Protein AF-A0A959DKC0-F1 (afdb_monomer_lite)

Sequence (379 aa):
MYTDYLSLIVEVSVTVYVFLLGLPILVNQIFLPEDLRRMSKKNYTTNLIGQVLVLTVLLSAIILVAYPRKLFSLDAFPKEQNPVREIIITILFFTMLALTLRFLYTHLVRSQGYRAKVINIIKKRLIESYQRTGKLDSAYLEDIEYLGIYSKGGAETRIVIRALEELQKNLKIDNTAGLNNDSLIQLIEILCNSVANSTESGSRSNMIEVLAIYKDILMELKMLSTEENPLIQGNETRKIKDCTYKIALASLKKDYSDMMPRVLNVLSLIPGSSDKLFDIGLLALDKKQFQVATNVLSEMMDRDNKDDVTMNNYFGLIAHFYFSGEAARHCARRSLESNKVEVTEKALKDSRNYHYNLCNFPTVDLIGRLDAPGLFGVD

Foldseek 3Di:
DVLVVLVVLLVVLVVLLVVVVCVVVCCLVPVDDPLVNVVCPPPVPPVSVVLNVVSVVLSVVLCCLSCVCVVPVDPPDDPDDDVVSVVVSVVSSVVSVVSSVVVCCCCVVCSVCVLLVSLVVLLVVQLVCCVVPVDGDVVSLVSLLSQLQAPPADPSNVSSLVSLLVSVVSQVVPPPDDRPVVRLLSSLVSLLNSALVHPPRHDPVSLLSSLVSLQVVLVVLCVVADPVRRSLQDPNVVSSLVSLLSSLVRCLVVVVLVCLVSSLVSLLSHPPSLVSLLVSLVSCLVSVVLVSNLVSLVSLLPRPDPDLSSLLSSLLSLLVQCPSDDVSVVSSLVSCVVSVPDDDPVSLVSSLVVCVVVVVVVSNVSSVVCSPPPNNPPD

Secondary structure (DSSP, 8-state):
-HHHHHHHHHHHHHHHHHHHHHHHHHIIIIIS-HHHHHHHTTTSHHHHHHHHHHHHHHHHHHHHHH-HHHHH--TTS-----HHHHHHHHHHHHHHHHHHHHHHHHHHHHHTTHHHHHHHHHHHHHHHHHHHHSS--HHHHHHHHHHHHTS-SHHHHHHHHHHHHHHHHHHHHTTTS---HHHHHHHHHHHHHHHHSSSSPPPHHHHHHHHHHHHHHHHHHHHH--SSS-GGGSHHHHHHHHHHHHHHHHHHHTT-GGGHHHHHHHHHTSTT-HHHHHHHHHHHHHTT-HHHHHHHHHHHHS-S---HHHHHHHHHHHHHHHHS-HHHHHHHHHHHHHTT----HHHHHHHHHHHHHTT-HHHHHHHHHHTSTTSS---

pLDDT: mean 84.03, std 12.29, range [42.44, 97.62]

Radius of gyration: 33.16 Å; chains: 1; bounding box: 80×32×102 Å

Structure (mmCIF, N/CA/C/O backbone):
data_AF-A0A959DKC0-F1
#
_entry.id   AF-A0A959DKC0-F1
#
loop_
_atom_site.group_PDB
_atom_site.id
_atom_site.type_symbol
_atom_site.label_atom_id
_atom_site.label_alt_id
_atom_site.label_comp_id
_atom_site.label_asym_id
_atom_site.label_entity_id
_atom_site.label_seq_id
_atom_site.pdbx_PDB_ins_code
_atom_site.Cartn_x
_atom_site.Cartn_y
_atom_site.Cartn_z
_atom_site.occupancy
_atom_site.B_iso_or_equiv
_atom_site.auth_seq_id
_atom_site.auth_comp_id
_atom_site.auth_asym_id
_atom_site.auth_atom_id
_atom_site.pdbx_PDB_model_num
ATOM 1 N N . MET A 1 1 ? -53.445 13.758 42.425 1.00 57.22 1 MET A N 1
ATOM 2 C CA . MET A 1 1 ? -52.271 14.620 42.165 1.00 57.22 1 MET A CA 1
ATOM 3 C C . MET A 1 1 ? -50.969 14.034 42.715 1.00 57.22 1 MET A C 1
ATOM 5 O O . MET A 1 1 ? -50.098 13.719 41.921 1.00 57.22 1 MET A O 1
ATOM 9 N N . TYR A 1 2 ? -50.816 13.820 44.030 1.00 59.53 2 TYR A N 1
ATOM 10 C CA . TYR A 1 2 ? -49.554 13.309 44.616 1.00 59.53 2 TYR A CA 1
ATOM 11 C C . TYR A 1 2 ? -49.192 11.864 44.239 1.00 59.53 2 TYR A C 1
ATOM 13 O O . TYR A 1 2 ? -48.040 11.551 43.946 1.00 59.53 2 TYR A O 1
ATOM 21 N N . THR A 1 3 ? -50.183 10.973 44.207 1.00 69.62 3 THR A N 1
ATOM 22 C CA . THR A 1 3 ? -50.016 9.602 43.701 1.00 69.62 3 THR A CA 1
ATOM 23 C C . THR A 1 3 ? -49.612 9.577 42.232 1.00 69.62 3 THR A C 1
ATOM 25 O O . THR A 1 3 ? -48.856 8.698 41.825 1.00 69.62 3 THR A O 1
ATOM 28 N N . ASP A 1 4 ? -50.066 10.567 41.466 1.00 80.44 4 ASP A N 1
ATOM 29 C CA . ASP A 1 4 ? -49.847 10.645 40.023 1.00 80.44 4 ASP A CA 1
ATOM 30 C C . ASP A 1 4 ? -48.408 11.085 39.726 1.00 80.44 4 ASP A C 1
ATOM 32 O O . ASP A 1 4 ? -47.769 10.521 38.846 1.00 80.44 4 ASP A O 1
ATOM 36 N N . TYR A 1 5 ? -47.849 12.001 40.530 1.00 84.06 5 TYR A N 1
ATOM 37 C CA . TYR A 1 5 ? -46.443 12.415 40.438 1.00 84.06 5 TYR A CA 1
ATOM 38 C C . TYR A 1 5 ? -45.463 11.262 40.706 1.00 84.06 5 TYR A C 1
ATOM 40 O O . TYR A 1 5 ? -44.542 11.028 39.923 1.00 84.06 5 TYR A O 1
ATOM 48 N N . LEU A 1 6 ? -45.675 10.506 41.790 1.00 83.38 6 LEU A N 1
ATOM 49 C CA . LEU A 1 6 ? -44.827 9.356 42.123 1.00 83.38 6 LEU A CA 1
ATOM 50 C C . LEU A 1 6 ? -44.937 8.244 41.077 1.00 83.38 6 LEU A C 1
ATOM 52 O O . LEU A 1 6 ? -43.922 7.659 40.700 1.00 83.38 6 LEU A O 1
ATOM 56 N N . SER A 1 7 ? -46.156 7.977 40.596 1.00 85.81 7 SER A N 1
ATOM 57 C CA . SER A 1 7 ? -46.385 7.011 39.520 1.00 85.81 7 SER A CA 1
ATOM 58 C C . SER A 1 7 ? -45.654 7.421 38.245 1.00 85.81 7 SER A C 1
ATOM 60 O O . SER A 1 7 ? -44.957 6.596 37.662 1.00 85.81 7 SER A O 1
ATOM 62 N N . LEU A 1 8 ? -45.733 8.701 37.869 1.00 87.62 8 LEU A N 1
ATOM 63 C CA . LEU A 1 8 ? -45.058 9.243 36.694 1.00 87.62 8 LEU A CA 1
ATOM 64 C C . LEU A 1 8 ? -43.534 9.094 36.787 1.00 87.62 8 LEU A C 1
ATOM 66 O O . LEU A 1 8 ? -42.910 8.633 35.837 1.00 87.62 8 LEU A O 1
ATOM 70 N N . ILE A 1 9 ? -42.916 9.438 37.925 1.00 87.38 9 ILE A N 1
ATOM 71 C CA . ILE A 1 9 ? -41.458 9.291 38.092 1.00 87.38 9 ILE A CA 1
ATOM 72 C C . ILE A 1 9 ? -41.036 7.834 37.937 1.00 87.38 9 ILE A C 1
ATOM 74 O O . ILE A 1 9 ? -40.044 7.553 37.262 1.00 87.38 9 ILE A O 1
ATOM 78 N N . VAL A 1 10 ? -41.760 6.904 38.562 1.00 86.94 10 VAL A N 1
ATOM 79 C CA . VAL A 1 10 ? -41.422 5.481 38.477 1.00 86.94 10 VAL A CA 1
ATOM 80 C C . VAL A 1 10 ? -41.606 4.975 37.049 1.00 86.94 10 VAL A C 1
ATOM 82 O O . VAL A 1 10 ? -40.719 4.299 36.537 1.00 86.94 10 VAL A O 1
ATOM 85 N N . GLU A 1 11 ? -42.692 5.353 36.378 1.00 89.69 11 GLU A N 1
ATOM 86 C CA . GLU A 1 11 ? -42.959 4.986 34.987 1.00 89.69 11 GLU A CA 1
ATOM 87 C C . GLU A 1 11 ? -41.865 5.498 34.038 1.00 89.69 11 GLU A C 1
ATOM 89 O O . GLU A 1 11 ? -41.302 4.725 33.256 1.00 89.69 11 GLU A O 1
ATOM 94 N N . VAL A 1 12 ? -41.475 6.771 34.161 1.00 87.88 12 VAL A N 1
ATOM 95 C CA . VAL A 1 12 ? -40.368 7.350 33.385 1.00 87.88 12 VAL A CA 1
ATOM 96 C C . VAL A 1 12 ? -39.048 6.651 33.717 1.00 87.88 12 VAL A C 1
ATOM 98 O O . VAL A 1 12 ? -38.281 6.331 32.810 1.00 87.88 12 VAL A O 1
ATOM 101 N N . SER A 1 13 ? -38.783 6.352 34.993 1.00 87.44 13 SER A N 1
ATOM 102 C CA . SER A 1 13 ? -37.555 5.662 35.417 1.00 87.44 13 SER A CA 1
ATOM 103 C C . SER A 1 13 ? -37.451 4.260 34.819 1.00 87.44 13 SER A C 1
ATOM 105 O O . SER A 1 13 ? -36.412 3.886 34.274 1.00 87.44 13 SER A O 1
ATOM 107 N N . VAL A 1 14 ? -38.539 3.489 34.873 1.00 88.75 14 VAL A N 1
ATOM 108 C CA . VAL A 1 14 ? -38.611 2.151 34.276 1.00 88.75 14 VAL A CA 1
ATOM 109 C C . VAL A 1 14 ? -38.425 2.239 32.763 1.00 88.75 14 VAL A C 1
ATOM 111 O O . VAL A 1 14 ? -37.633 1.484 32.205 1.00 88.75 14 VAL A O 1
ATOM 114 N N . THR A 1 15 ? -39.081 3.194 32.104 1.00 87.44 15 THR A N 1
ATOM 115 C CA . THR A 1 15 ? -38.973 3.386 30.650 1.00 87.44 15 THR A CA 1
ATOM 116 C C . THR A 1 15 ? -37.539 3.708 30.227 1.00 87.44 15 THR A C 1
ATOM 118 O O . THR A 1 15 ? -36.998 3.067 29.325 1.00 87.44 15 THR A O 1
ATOM 121 N N . VAL A 1 16 ? -36.883 4.651 30.913 1.00 84.25 16 VAL A N 1
ATOM 122 C CA . VAL A 1 16 ? -35.479 5.011 30.658 1.00 84.25 16 VAL A CA 1
ATOM 123 C C . VAL A 1 16 ? -34.556 3.815 30.901 1.00 84.25 16 VAL A C 1
ATOM 125 O O . VAL A 1 16 ? -33.654 3.562 30.103 1.00 84.25 16 VAL A O 1
ATOM 128 N N . TYR A 1 17 ? -34.787 3.047 31.966 1.00 85.44 17 TYR A N 1
ATOM 129 C CA . TYR A 1 17 ? -33.997 1.857 32.271 1.00 85.44 17 TYR A CA 1
ATOM 130 C C . TYR A 1 17 ? -34.139 0.768 31.196 1.00 85.44 17 TYR A C 1
ATOM 132 O O . TYR A 1 17 ? -33.132 0.258 30.703 1.00 85.44 17 TYR A O 1
ATOM 140 N N . VAL A 1 18 ? -35.368 0.451 30.773 1.00 86.69 18 VAL A N 1
ATOM 141 C CA . VAL A 1 18 ? -35.632 -0.526 29.702 1.00 86.69 18 VAL A CA 1
ATOM 142 C C . VAL A 1 18 ? -34.988 -0.081 28.390 1.00 86.69 18 VAL A C 1
ATOM 144 O O . VAL A 1 18 ? -34.321 -0.880 27.729 1.00 86.69 18 VAL A O 1
ATOM 147 N N . PHE A 1 19 ? -35.109 1.201 28.039 1.00 83.75 19 PHE A N 1
ATOM 148 C CA . PHE A 1 19 ? -34.449 1.763 26.861 1.00 83.75 19 PHE A CA 1
ATOM 149 C C . PHE A 1 19 ? -32.925 1.571 26.911 1.00 83.75 19 PHE A C 1
ATOM 151 O O . PHE A 1 19 ? -32.313 1.175 25.920 1.00 83.75 19 PHE A O 1
ATOM 158 N N . LEU A 1 20 ? -32.304 1.772 28.075 1.00 78.81 20 LEU A N 1
ATOM 159 C CA . LEU A 1 20 ? -30.861 1.601 28.251 1.00 78.81 20 LEU A CA 1
ATOM 160 C C . LEU A 1 20 ? -30.398 0.154 28.223 1.00 78.81 20 LEU A C 1
ATOM 162 O O . LEU A 1 20 ? -29.279 -0.085 27.789 1.00 78.81 20 LEU A O 1
ATOM 166 N N . LEU A 1 21 ? -31.220 -0.806 28.641 1.00 80.94 21 LEU A N 1
ATOM 167 C CA . LEU A 1 21 ? -30.906 -2.221 28.432 1.00 80.94 21 LEU A CA 1
ATOM 168 C C . LEU A 1 21 ? -30.896 -2.575 26.936 1.00 80.94 21 LEU A C 1
ATOM 170 O O . LEU A 1 21 ? -30.071 -3.376 26.497 1.00 80.94 21 LEU A O 1
ATOM 174 N N . GLY A 1 22 ? -31.763 -1.937 26.143 1.00 76.81 22 GLY A N 1
ATOM 175 C CA . GLY A 1 22 ? -31.793 -2.080 24.684 1.00 76.81 22 GLY A CA 1
ATOM 176 C C . GLY A 1 22 ? -30.694 -1.301 23.950 1.00 76.81 22 GLY A C 1
ATOM 177 O O . GLY A 1 22 ? -30.295 -1.678 22.847 1.00 76.81 22 GLY A O 1
ATOM 178 N N . LEU A 1 23 ? -30.158 -0.236 24.549 1.00 75.19 23 LEU A N 1
ATOM 179 C CA . LEU A 1 23 ? -29.218 0.665 23.884 1.00 75.19 23 LEU A CA 1
ATOM 180 C C . LEU A 1 23 ? -27.879 0.015 23.489 1.00 75.19 23 LEU A C 1
ATOM 182 O O . LEU A 1 23 ? -27.434 0.260 22.374 1.00 75.19 23 LEU A O 1
ATOM 186 N N . PRO A 1 24 ? -27.236 -0.846 24.300 1.00 66.56 24 PRO A N 1
ATOM 187 C CA . PRO A 1 24 ? -26.052 -1.594 23.883 1.00 66.56 24 PRO A CA 1
ATOM 188 C C . PRO A 1 24 ? -26.309 -2.478 22.664 1.00 66.56 24 PRO A C 1
ATOM 190 O O . PRO A 1 24 ? -25.436 -2.614 21.809 1.00 66.56 24 PRO A O 1
ATOM 193 N N . ILE A 1 25 ? -27.507 -3.063 22.562 1.00 71.19 25 ILE A N 1
ATOM 194 C CA . ILE A 1 25 ? -27.910 -3.881 21.415 1.00 71.19 25 ILE A CA 1
ATOM 195 C C . ILE A 1 25 ? -28.047 -2.987 20.182 1.00 71.19 25 ILE A C 1
ATOM 197 O O . ILE A 1 25 ? -27.451 -3.296 19.154 1.00 71.19 25 ILE A O 1
ATOM 201 N N . LEU A 1 26 ? -28.735 -1.848 20.309 1.00 68.44 26 LEU A N 1
ATOM 202 C CA . LEU A 1 26 ? -28.882 -0.862 19.235 1.00 68.44 26 LEU A CA 1
ATOM 203 C C . LEU A 1 26 ? -27.537 -0.267 18.803 1.00 68.44 26 LEU A C 1
ATOM 205 O O . LEU A 1 26 ? -27.270 -0.169 17.614 1.00 68.44 26 LEU A O 1
ATOM 209 N N . VAL A 1 27 ? -26.645 0.069 19.735 1.00 65.44 27 VAL A N 1
ATOM 210 C CA . VAL A 1 27 ? -25.300 0.579 19.427 1.00 65.44 27 VAL A CA 1
ATOM 211 C C . VAL A 1 27 ? -24.458 -0.481 18.722 1.00 65.44 27 VAL A C 1
ATOM 213 O O . VAL A 1 27 ? -23.817 -0.179 17.718 1.00 65.44 27 VAL A O 1
ATOM 216 N N . ASN A 1 28 ? -24.514 -1.734 19.179 1.00 63.88 28 ASN A N 1
ATOM 217 C CA . ASN A 1 28 ? -23.838 -2.854 18.522 1.00 63.88 28 ASN A CA 1
ATOM 218 C C . ASN A 1 28 ? -24.427 -3.215 17.150 1.00 63.88 28 ASN A C 1
ATOM 220 O O . ASN A 1 28 ? -23.734 -3.846 16.356 1.00 63.88 28 ASN A O 1
ATOM 224 N N . GLN A 1 29 ? -25.692 -2.885 16.889 1.00 65.00 29 GLN A N 1
ATOM 225 C CA . GLN A 1 29 ? -26.374 -3.198 15.631 1.00 65.00 29 GLN A CA 1
ATOM 226 C C . GLN A 1 29 ? -26.307 -2.061 14.607 1.00 65.00 29 GLN A C 1
ATOM 228 O O . GLN A 1 29 ? -26.168 -2.340 13.424 1.00 65.00 29 GLN A O 1
ATOM 233 N N . ILE A 1 30 ? -26.420 -0.807 15.049 1.00 60.50 30 ILE A N 1
ATOM 234 C CA . ILE A 1 30 ? -26.569 0.368 14.179 1.00 60.50 30 ILE A CA 1
ATOM 235 C C . ILE A 1 30 ? -25.236 1.096 13.991 1.00 60.50 30 ILE A C 1
ATOM 237 O O . ILE A 1 30 ? -24.931 1.554 12.895 1.00 60.50 30 ILE A O 1
ATOM 241 N N . PHE A 1 31 ? -24.445 1.233 15.058 1.00 56.41 31 PHE A N 1
ATOM 242 C CA . PHE A 1 31 ? -23.276 2.121 15.065 1.00 56.41 31 PHE A CA 1
ATOM 243 C C . PHE A 1 31 ? -21.942 1.391 14.955 1.00 56.41 31 PHE A C 1
ATOM 245 O O . PHE A 1 31 ? -20.941 2.005 14.589 1.00 56.41 31 PHE A O 1
ATOM 252 N N . LEU A 1 32 ? -21.907 0.099 15.276 1.00 59.00 32 LEU A N 1
ATOM 253 C CA . LEU A 1 32 ? -20.735 -0.737 15.074 1.00 59.00 32 LEU A CA 1
ATOM 254 C C . LEU A 1 32 ? -20.786 -1.340 13.669 1.00 59.00 32 LEU A C 1
ATOM 256 O O . LEU A 1 32 ? -21.681 -2.141 13.400 1.00 59.00 32 LEU A O 1
ATOM 260 N N . PRO A 1 33 ? -19.824 -0.997 12.790 1.00 63.59 33 PRO A N 1
ATOM 261 C CA . PRO A 1 33 ? -19.620 -1.729 11.550 1.00 63.59 33 PRO A CA 1
ATOM 262 C C . PRO A 1 33 ? -19.559 -3.230 11.843 1.00 63.59 33 PRO A C 1
ATOM 264 O O . PRO A 1 33 ? -19.000 -3.635 12.871 1.00 63.59 33 PRO A O 1
ATOM 267 N N . GLU A 1 34 ? -20.119 -4.047 10.949 1.00 63.22 34 GLU A N 1
ATOM 268 C CA . GLU A 1 34 ? -20.123 -5.517 11.050 1.00 63.22 34 GLU A CA 1
ATOM 269 C C . GLU A 1 34 ? -18.742 -6.079 11.419 1.00 63.22 34 GLU A C 1
ATOM 271 O O . GLU A 1 34 ? -18.608 -6.984 12.247 1.00 63.22 34 GLU A O 1
ATOM 276 N N . ASP A 1 35 ? -17.723 -5.415 10.895 1.00 61.06 35 ASP A N 1
ATOM 277 C CA . ASP A 1 35 ? -16.304 -5.602 11.118 1.00 61.06 35 ASP A CA 1
ATOM 278 C C . ASP A 1 35 ? -15.884 -5.589 12.587 1.00 61.06 35 ASP A C 1
ATOM 280 O O . ASP A 1 35 ? -15.243 -6.505 13.103 1.00 61.06 35 ASP A O 1
ATOM 284 N N . LEU A 1 36 ? -16.297 -4.547 13.300 1.00 61.06 36 LEU A N 1
ATOM 285 C CA . LEU A 1 36 ? -15.963 -4.345 14.702 1.00 61.06 36 LEU A CA 1
ATOM 286 C C . LEU A 1 36 ? -16.872 -5.177 15.612 1.00 61.06 36 LEU A C 1
ATOM 288 O O . LEU A 1 36 ? -16.500 -5.483 16.748 1.00 61.06 36 LEU A O 1
ATOM 292 N N . ARG A 1 37 ? -18.047 -5.592 15.123 1.00 62.56 37 ARG A N 1
ATOM 293 C CA . ARG A 1 37 ? -18.989 -6.440 15.863 1.00 62.56 37 ARG A CA 1
ATOM 294 C C . ARG A 1 37 ? -18.414 -7.830 16.146 1.00 62.56 37 ARG A C 1
ATOM 296 O O . ARG A 1 37 ? -18.685 -8.386 17.212 1.00 62.56 37 ARG A O 1
ATOM 303 N N . ARG A 1 38 ? -17.587 -8.369 15.240 1.00 63.06 38 ARG A N 1
ATOM 304 C CA . ARG A 1 38 ? -16.883 -9.652 15.434 1.00 63.06 38 ARG A CA 1
ATOM 305 C C . ARG A 1 38 ? -15.810 -9.559 16.525 1.00 63.06 38 ARG A C 1
ATOM 307 O O . ARG A 1 38 ? -15.758 -10.429 17.392 1.00 63.06 38 ARG A O 1
ATOM 314 N N . MET A 1 39 ? -15.051 -8.463 16.560 1.00 57.34 39 MET A N 1
ATOM 315 C CA . MET A 1 39 ? -13.963 -8.243 17.530 1.00 57.34 39 MET A CA 1
ATOM 316 C C . MET A 1 39 ? -14.456 -7.776 18.916 1.00 57.34 39 MET A C 1
ATOM 318 O O . MET A 1 39 ? -13.837 -8.053 19.945 1.00 57.34 39 MET A O 1
ATOM 322 N N . SER A 1 40 ? -15.598 -7.082 18.972 1.00 55.72 40 SER A N 1
ATOM 323 C CA . SER A 1 40 ? -16.166 -6.462 20.184 1.00 55.72 40 SER A CA 1
ATOM 324 C C . SER A 1 40 ? -16.635 -7.465 21.252 1.00 55.72 40 SER A C 1
ATOM 326 O O . SER A 1 40 ? -16.606 -7.154 22.450 1.00 55.72 40 SER A O 1
ATOM 328 N N . LYS A 1 41 ? -17.005 -8.697 20.861 1.00 59.38 41 LYS A N 1
ATOM 329 C CA . LYS A 1 41 ? -17.651 -9.684 21.753 1.00 59.38 41 LYS A CA 1
ATOM 330 C C . LYS A 1 41 ? -16.884 -9.985 23.050 1.00 59.38 41 LYS A C 1
ATOM 332 O O . LYS A 1 41 ? -17.517 -10.375 24.026 1.00 59.38 41 LYS A O 1
ATOM 337 N N . LYS A 1 42 ? -15.557 -9.807 23.090 1.00 54.69 42 LYS A N 1
ATOM 338 C CA . LYS A 1 42 ? -14.718 -10.249 24.221 1.00 54.69 42 LYS A CA 1
ATOM 339 C C . LYS A 1 42 ? -14.367 -9.160 25.249 1.00 54.69 42 LYS A C 1
ATOM 341 O O . LYS A 1 42 ? -14.086 -9.500 26.389 1.00 54.69 42 LYS A O 1
ATOM 346 N N . ASN A 1 43 ? -14.404 -7.874 24.881 1.00 51.09 43 ASN A N 1
ATOM 347 C CA . ASN A 1 43 ? -13.980 -6.767 25.765 1.00 51.09 43 ASN A CA 1
ATOM 348 C C . ASN A 1 43 ? -15.117 -5.786 26.128 1.00 51.09 43 ASN A C 1
ATOM 350 O O . ASN A 1 43 ? -14.945 -4.948 27.011 1.00 51.09 43 ASN A O 1
ATOM 354 N N . TYR A 1 44 ? -16.265 -5.851 25.444 1.00 54.19 44 TYR A N 1
ATOM 355 C CA . TYR A 1 44 ? -17.378 -4.908 25.624 1.00 54.19 44 TYR A CA 1
ATOM 356 C C . TYR A 1 44 ? -18.196 -5.159 26.902 1.00 54.19 44 TYR A C 1
ATOM 358 O O . TYR A 1 44 ? -18.786 -4.237 27.460 1.00 54.19 44 TYR A O 1
ATOM 366 N N . THR A 1 45 ? -18.215 -6.395 27.397 1.00 58.09 45 THR A N 1
ATOM 367 C CA . THR A 1 45 ? -19.129 -6.820 28.465 1.00 58.09 45 THR A CA 1
ATOM 368 C C . THR A 1 45 ? -18.721 -6.324 29.852 1.00 58.09 45 THR A C 1
ATOM 370 O O . THR A 1 45 ? -19.590 -6.010 30.661 1.00 58.09 45 THR A O 1
ATOM 373 N N . THR A 1 46 ? -17.426 -6.170 30.138 1.00 59.34 46 THR A N 1
ATOM 374 C CA . THR A 1 46 ? -16.948 -6.000 31.520 1.00 59.34 46 THR A CA 1
ATOM 375 C C . THR A 1 46 ? -17.338 -4.658 32.150 1.00 59.34 46 THR A C 1
ATOM 377 O O . THR A 1 46 ? -17.799 -4.630 33.288 1.00 59.34 46 THR A O 1
ATOM 380 N N . ASN A 1 47 ? -17.228 -3.544 31.416 1.00 68.62 47 ASN A N 1
ATOM 381 C CA . ASN A 1 47 ? -17.621 -2.224 31.939 1.00 68.62 47 ASN A CA 1
ATOM 382 C C . ASN A 1 47 ? -19.135 -1.981 31.883 1.00 68.62 47 ASN A C 1
ATOM 384 O O . ASN A 1 47 ? -19.671 -1.242 32.708 1.00 68.62 47 ASN A O 1
ATOM 388 N N . LEU A 1 48 ? -19.824 -2.614 30.934 1.00 72.94 48 LEU A N 1
ATOM 389 C CA . LEU A 1 48 ? -21.269 -2.483 30.776 1.00 72.94 48 LEU A CA 1
ATOM 390 C C . LEU A 1 48 ? -22.031 -3.138 31.920 1.00 72.94 48 LEU A C 1
ATOM 392 O O . LEU A 1 48 ? -22.971 -2.542 32.439 1.00 72.94 48 LEU A O 1
ATOM 396 N N . ILE A 1 49 ? -21.590 -4.323 32.350 1.00 79.88 49 ILE A N 1
ATOM 397 C CA . ILE A 1 49 ? -22.208 -5.043 33.467 1.00 79.88 49 ILE A CA 1
ATOM 398 C C . ILE A 1 49 ? -22.211 -4.167 34.724 1.00 79.88 49 ILE A C 1
ATOM 400 O O . ILE A 1 49 ? -23.261 -3.994 35.335 1.00 79.88 49 ILE A O 1
ATOM 404 N N . GLY A 1 50 ? -21.077 -3.545 35.070 1.00 83.00 50 GLY A N 1
ATOM 405 C CA . GLY A 1 50 ? -20.990 -2.674 36.247 1.00 83.00 50 GLY A CA 1
ATOM 406 C C . GLY A 1 50 ? -21.929 -1.464 36.177 1.00 83.00 50 GLY A C 1
ATOM 407 O O . GLY A 1 50 ? -22.592 -1.132 37.155 1.00 83.00 50 GLY A O 1
ATOM 408 N N . GLN A 1 51 ? -22.038 -0.829 35.009 1.00 81.44 51 GLN A N 1
ATOM 409 C CA . GLN A 1 51 ? -22.904 0.339 34.813 1.00 81.44 51 GLN A CA 1
ATOM 410 C C . GLN A 1 51 ? -24.395 -0.018 34.855 1.00 81.44 51 GLN A C 1
ATOM 412 O O . GLN A 1 51 ? -25.178 0.694 35.484 1.00 81.44 51 GLN A O 1
ATOM 417 N N . VAL A 1 52 ? -24.783 -1.142 34.245 1.00 84.75 52 VAL A N 1
ATOM 418 C CA . VAL A 1 52 ? -26.151 -1.672 34.328 1.00 84.75 52 VAL A CA 1
ATOM 419 C C . VAL A 1 52 ? -26.500 -2.014 35.775 1.00 84.75 52 VAL A C 1
ATOM 421 O O . VAL A 1 52 ? -27.597 -1.698 36.230 1.00 84.75 52 VAL A O 1
ATOM 424 N N . LEU A 1 53 ? -25.562 -2.588 36.531 1.00 88.88 53 LEU A N 1
ATOM 425 C CA . LEU A 1 53 ? -25.766 -2.941 37.936 1.00 88.88 53 LEU A CA 1
ATOM 426 C C . LEU A 1 53 ? -26.030 -1.690 38.792 1.00 88.88 53 LEU A C 1
ATOM 428 O O . LEU A 1 53 ? -27.011 -1.661 39.531 1.00 88.88 53 LEU A O 1
ATOM 432 N N . VAL A 1 54 ? -25.251 -0.616 38.612 1.00 89.62 54 VAL A N 1
ATOM 433 C CA . VAL A 1 54 ? -25.477 0.675 39.298 1.00 89.62 54 VAL A CA 1
ATOM 434 C C . VAL A 1 54 ? -26.858 1.260 38.977 1.00 89.62 54 VAL A C 1
ATOM 436 O O . VAL A 1 54 ? -27.574 1.679 39.886 1.00 89.62 54 VAL A O 1
ATOM 439 N N . LEU A 1 55 ? -27.266 1.259 37.704 1.00 87.81 55 LEU A N 1
ATOM 440 C CA . LEU A 1 55 ? -28.596 1.737 37.302 1.00 87.81 55 LEU A CA 1
ATOM 441 C C . LEU A 1 55 ? -29.722 0.876 37.885 1.00 87.81 55 LEU A C 1
ATOM 443 O O . LEU A 1 55 ? -30.752 1.405 38.293 1.00 87.81 55 LEU A O 1
ATOM 447 N N . THR A 1 56 ? -29.508 -0.437 37.975 1.00 89.44 56 THR A N 1
ATOM 448 C CA . THR A 1 56 ? -30.475 -1.379 38.557 1.00 89.44 56 THR A CA 1
ATOM 449 C C . THR A 1 56 ? -30.661 -1.111 40.049 1.00 89.44 56 THR A C 1
ATOM 451 O O . THR A 1 56 ? -31.791 -1.069 40.535 1.00 89.44 56 THR A O 1
ATOM 454 N N . VAL A 1 57 ? -29.565 -0.863 40.775 1.00 92.81 57 VAL A N 1
ATOM 455 C CA . VAL A 1 57 ? -29.598 -0.497 42.199 1.00 92.81 57 VAL A CA 1
ATOM 456 C C . VAL A 1 57 ? -30.346 0.821 42.408 1.00 92.81 57 VAL A C 1
ATOM 458 O O . VAL A 1 57 ? -31.191 0.902 43.296 1.00 92.81 57 VAL A O 1
ATOM 461 N N . LEU A 1 58 ? -30.106 1.830 41.564 1.00 90.31 58 LEU A N 1
ATOM 462 C CA . LEU A 1 58 ? -30.821 3.110 41.625 1.00 90.31 58 LEU A CA 1
ATOM 463 C C . LEU A 1 58 ? -32.321 2.959 41.356 1.00 90.31 58 LEU A C 1
ATOM 465 O O . LEU A 1 58 ? -33.126 3.493 42.115 1.00 90.31 58 LEU A O 1
ATOM 469 N N . LEU A 1 59 ? -32.708 2.199 40.329 1.00 91.19 59 LEU A N 1
ATOM 470 C CA . LEU A 1 59 ? -34.118 1.937 40.035 1.00 91.19 59 LEU A CA 1
ATOM 471 C C . LEU A 1 59 ? -34.799 1.199 41.196 1.00 91.19 59 LEU A C 1
ATOM 473 O O . LEU A 1 59 ? -35.907 1.551 41.600 1.00 91.19 59 LEU A O 1
ATOM 477 N N . SER A 1 60 ? -34.107 0.215 41.772 1.00 90.94 60 SER A N 1
ATOM 478 C CA . SER A 1 60 ? -34.596 -0.548 42.923 1.00 90.94 60 SER A CA 1
ATOM 479 C C . SER A 1 60 ? -34.790 0.360 44.139 1.00 90.94 60 SER A C 1
ATOM 481 O O . SER A 1 60 ? -35.813 0.267 44.812 1.00 90.94 60 SER A O 1
ATOM 483 N N . ALA A 1 61 ? -33.864 1.294 44.381 1.00 90.69 61 ALA A N 1
ATOM 484 C CA . ALA A 1 61 ? -33.988 2.301 45.432 1.00 90.69 61 ALA A CA 1
ATOM 485 C C . ALA A 1 61 ? -35.184 3.240 45.195 1.00 90.69 61 ALA A C 1
ATOM 487 O O . ALA A 1 61 ? -35.953 3.484 46.123 1.00 90.69 61 ALA A O 1
ATOM 488 N N . ILE A 1 62 ? -35.397 3.712 43.960 1.00 89.31 62 ILE A N 1
ATOM 489 C CA . ILE A 1 62 ? -36.561 4.540 43.600 1.00 89.31 62 ILE A CA 1
ATOM 490 C C . ILE A 1 62 ? -37.862 3.785 43.897 1.00 89.31 62 ILE A C 1
ATOM 492 O O . ILE A 1 62 ? -38.737 4.324 44.571 1.00 89.31 62 ILE A O 1
ATOM 496 N N . ILE A 1 63 ? -37.981 2.527 43.458 1.00 88.38 63 ILE A N 1
ATOM 497 C CA . ILE A 1 63 ? -39.182 1.700 43.661 1.00 88.38 63 ILE A CA 1
ATOM 498 C C . ILE A 1 63 ? -39.414 1.411 45.151 1.00 88.38 63 ILE A C 1
ATOM 500 O O . ILE A 1 63 ? -40.544 1.516 45.632 1.00 88.38 63 ILE A O 1
ATOM 504 N N . LEU A 1 64 ? -38.353 1.100 45.900 1.00 88.88 64 LEU A N 1
ATOM 505 C CA . LEU A 1 64 ? -38.424 0.786 47.327 1.00 88.88 64 LEU A CA 1
ATOM 506 C C . LEU A 1 64 ? -38.854 1.998 48.160 1.00 88.88 64 LEU A C 1
ATOM 508 O O . LEU A 1 64 ? -39.696 1.870 49.050 1.00 88.88 64 LEU A O 1
ATOM 512 N N . VAL A 1 65 ? -38.349 3.189 47.826 1.00 86.94 65 VAL A N 1
ATOM 513 C CA . VAL A 1 65 ? -38.768 4.442 48.466 1.00 86.94 65 VAL A CA 1
ATOM 514 C C . VAL A 1 65 ? -40.160 4.867 47.984 1.00 86.94 65 VAL A C 1
ATOM 516 O O . VAL A 1 65 ? -40.933 5.395 48.784 1.00 86.94 65 VAL A O 1
ATOM 519 N N . ALA A 1 66 ? -40.549 4.606 46.731 1.00 85.06 66 ALA A N 1
ATOM 520 C CA . ALA A 1 66 ? -41.853 4.978 46.162 1.00 85.06 66 ALA A CA 1
ATOM 521 C C . ALA A 1 66 ? -43.015 4.054 46.577 1.00 85.06 66 ALA A C 1
ATOM 523 O O . ALA A 1 66 ? -44.152 4.522 46.700 1.00 85.06 66 ALA A O 1
ATOM 524 N N . TYR A 1 67 ? -42.753 2.781 46.891 1.00 86.19 67 TYR A N 1
ATOM 525 C CA . TYR A 1 67 ? -43.793 1.800 47.234 1.00 86.19 67 TYR A CA 1
ATOM 526 C C . TYR A 1 67 ? -43.432 0.846 48.394 1.00 86.19 67 TYR A C 1
ATOM 528 O O . TYR A 1 67 ? -43.672 -0.359 48.287 1.00 86.19 67 TYR A O 1
ATOM 536 N N . PRO A 1 68 ? -42.955 1.341 49.553 1.00 82.06 68 PRO A N 1
ATOM 537 C CA . PRO A 1 68 ? -42.504 0.486 50.654 1.00 82.06 68 PRO A CA 1
ATOM 538 C C . PRO A 1 68 ? -43.628 -0.410 51.192 1.00 82.06 68 PRO A C 1
ATOM 540 O O . PRO A 1 68 ? -43.419 -1.589 51.451 1.00 82.06 68 PRO A O 1
ATOM 543 N N . ARG A 1 69 ? -44.860 0.108 51.285 1.00 78.38 69 ARG A N 1
ATOM 544 C CA . ARG A 1 69 ? -46.008 -0.668 51.781 1.00 78.38 69 ARG A CA 1
ATOM 545 C C . ARG A 1 69 ? -46.412 -1.820 50.871 1.00 78.38 69 ARG A C 1
ATOM 547 O O . ARG A 1 69 ? -46.751 -2.883 51.372 1.00 78.38 69 ARG A O 1
ATOM 554 N N . LYS A 1 70 ? -46.377 -1.611 49.549 1.00 80.38 70 LYS A N 1
ATOM 555 C CA . LYS A 1 70 ? -46.702 -2.672 48.582 1.00 80.38 70 LYS A CA 1
ATOM 556 C C . LYS A 1 70 ? -45.653 -3.784 48.600 1.00 80.38 70 LYS A C 1
ATOM 558 O O . LYS A 1 70 ? -45.999 -4.925 48.342 1.00 80.38 70 LYS A O 1
ATOM 563 N N . LEU A 1 71 ? -44.395 -3.446 48.887 1.00 78.44 71 LEU A N 1
ATOM 564 C CA . LEU A 1 71 ? -43.288 -4.402 48.894 1.00 78.44 71 LEU A CA 1
ATOM 565 C C . LEU A 1 71 ? -43.188 -5.189 50.202 1.00 78.44 71 LEU A C 1
ATOM 567 O O . LEU A 1 71 ? -42.929 -6.386 50.166 1.00 78.44 71 LEU A O 1
ATOM 571 N N . PHE A 1 72 ? -43.395 -4.536 51.346 1.00 81.25 72 PHE A N 1
ATOM 572 C CA . PHE A 1 72 ? -43.148 -5.148 52.654 1.00 81.25 72 PHE A CA 1
ATOM 573 C C . PHE A 1 72 ? -44.413 -5.545 53.420 1.00 81.25 72 PHE A C 1
ATOM 575 O O . PHE A 1 72 ? -44.294 -6.073 54.519 1.00 81.25 72 PHE A O 1
ATOM 582 N N . SER A 1 73 ? -45.613 -5.312 52.871 1.00 70.38 73 SER A N 1
ATOM 583 C CA . SER A 1 73 ? -46.900 -5.631 53.524 1.00 70.38 73 SER A CA 1
ATOM 584 C C . SER A 1 73 ? -47.001 -5.100 54.964 1.00 70.38 73 SER A C 1
ATOM 586 O O . SER A 1 73 ? -47.638 -5.694 55.827 1.00 70.38 73 SER A O 1
ATOM 588 N N . LEU A 1 74 ? -46.318 -3.986 55.240 1.00 67.00 74 LEU A N 1
ATOM 589 C CA . LEU A 1 74 ? -46.249 -3.370 56.559 1.00 67.00 74 LEU A CA 1
ATOM 590 C C . LEU A 1 74 ? -47.346 -2.310 56.670 1.00 67.00 74 LEU A C 1
ATOM 592 O O . LEU A 1 74 ? -47.177 -1.178 56.206 1.00 67.00 74 LEU A O 1
ATOM 596 N N . ASP A 1 75 ? -48.438 -2.661 57.348 1.00 64.00 75 ASP A N 1
ATOM 597 C CA . ASP A 1 75 ? -49.491 -1.720 57.763 1.00 64.00 75 ASP A CA 1
ATOM 598 C C . ASP A 1 75 ? -48.982 -0.659 58.762 1.00 64.00 75 ASP A C 1
ATOM 600 O O . ASP A 1 75 ? -49.641 0.349 59.005 1.00 64.00 75 ASP A O 1
ATOM 604 N N . ALA A 1 76 ? -47.771 -0.850 59.298 1.00 59.25 76 ALA A N 1
ATOM 605 C CA . ALA A 1 76 ? -47.153 -0.014 60.325 1.00 59.25 76 ALA A CA 1
ATOM 606 C C . ALA A 1 76 ? -46.546 1.311 59.823 1.00 59.25 76 ALA A C 1
ATOM 608 O O . ALA A 1 76 ? -46.176 2.156 60.636 1.00 59.25 76 ALA A O 1
ATOM 609 N N . PHE A 1 77 ? -46.415 1.534 58.511 1.00 60.19 77 PHE A N 1
ATOM 610 C CA . PHE A 1 77 ? -45.913 2.824 58.028 1.00 60.19 77 PHE A CA 1
ATOM 611 C C . PHE A 1 77 ? -47.015 3.883 58.126 1.00 60.19 77 PHE A C 1
ATOM 613 O O . PHE A 1 77 ? -48.090 3.638 57.586 1.00 60.19 77 PHE A O 1
ATOM 620 N N . PRO A 1 78 ? -46.793 5.070 58.716 1.00 62.97 78 PRO A N 1
ATOM 621 C CA . PRO A 1 78 ? -47.801 6.132 58.764 1.00 62.97 78 PRO A CA 1
ATOM 622 C C . PRO A 1 78 ? -48.218 6.576 57.351 1.00 62.97 78 PRO A C 1
ATOM 624 O O . PRO A 1 78 ? -47.423 6.538 56.413 1.00 62.97 78 PRO A O 1
ATOM 627 N N . LYS A 1 79 ? -49.505 6.922 57.159 1.00 61.56 79 LYS A N 1
ATOM 628 C CA . LYS A 1 79 ? -50.060 7.398 55.860 1.00 61.56 79 LYS A CA 1
ATOM 629 C C . LYS A 1 79 ? -49.597 8.812 55.518 1.00 61.56 79 LYS A C 1
ATOM 631 O O . LYS A 1 79 ? -49.899 9.291 54.428 1.00 61.56 79 LYS A O 1
ATOM 636 N N . GLU A 1 80 ? -48.904 9.455 56.450 1.00 60.16 80 GLU A N 1
ATOM 637 C CA . GLU A 1 80 ? -48.525 10.850 56.361 1.00 60.16 80 GLU A CA 1
ATOM 638 C C . GLU A 1 80 ? -47.531 11.099 55.233 1.00 60.16 80 GLU A C 1
ATOM 640 O O . GLU A 1 80 ? -46.532 10.400 55.039 1.00 60.16 80 GLU A O 1
ATOM 645 N N . GLN A 1 81 ? -47.875 12.124 54.461 1.00 62.38 81 GLN A N 1
ATOM 646 C CA . GLN A 1 81 ? -47.085 12.675 53.381 1.00 62.38 81 GLN A CA 1
ATOM 647 C C . GLN A 1 81 ? -45.817 13.272 53.981 1.00 62.38 81 GLN A C 1
ATOM 649 O O . GLN A 1 81 ? -45.846 14.337 54.589 1.00 62.38 81 GLN A O 1
ATOM 654 N N . ASN A 1 82 ? -44.701 12.563 53.838 1.00 73.81 82 ASN A N 1
ATOM 655 C CA . ASN A 1 82 ? -43.412 13.079 54.257 1.00 73.81 82 ASN A CA 1
ATOM 656 C C . ASN A 1 82 ? -42.758 13.807 53.066 1.00 73.81 82 ASN A C 1
ATOM 658 O O . ASN A 1 82 ? -42.303 13.123 52.146 1.00 73.81 82 ASN A O 1
ATOM 662 N N . PRO A 1 83 ? -42.671 15.151 53.056 1.00 79.00 83 PRO A N 1
ATOM 663 C CA . PRO A 1 83 ? -42.046 15.903 51.960 1.00 79.00 83 PRO A CA 1
ATOM 664 C C . PRO A 1 83 ? -40.579 15.502 51.738 1.00 79.00 83 PRO A C 1
ATOM 666 O O . PRO A 1 83 ? -40.072 15.562 50.619 1.00 79.00 83 PRO A O 1
ATOM 669 N N . VAL A 1 84 ? -39.904 14.991 52.774 1.00 84.31 84 VAL A N 1
ATOM 670 C CA . VAL A 1 84 ? -38.537 14.458 52.671 1.00 84.31 84 VAL A CA 1
ATOM 671 C C . VAL A 1 84 ? -38.472 13.277 51.697 1.00 84.31 84 VAL A C 1
ATOM 673 O O . VAL A 1 84 ? -37.506 13.135 50.952 1.00 84.31 84 VAL A O 1
ATOM 676 N N . ARG A 1 85 ? -39.518 12.445 51.642 1.00 83.44 85 ARG A N 1
ATOM 677 C CA . ARG A 1 85 ? -39.594 11.290 50.739 1.00 83.44 85 ARG A CA 1
ATOM 678 C C . ARG A 1 85 ? -39.641 11.713 49.272 1.00 83.44 85 ARG A C 1
ATOM 680 O O . ARG A 1 85 ? -38.990 11.090 48.439 1.00 83.44 85 ARG A O 1
ATOM 687 N N . GLU A 1 86 ? -40.391 12.765 48.963 1.00 82.50 86 GLU A N 1
ATOM 688 C CA . GLU A 1 86 ? -40.501 13.306 47.604 1.00 82.50 86 GLU A CA 1
ATOM 689 C C . GLU A 1 86 ? -39.172 13.903 47.146 1.00 82.50 86 GLU A C 1
ATOM 691 O O . GLU A 1 86 ? -38.724 13.629 46.032 1.00 82.50 86 GLU A O 1
ATOM 696 N N . ILE A 1 87 ? -38.490 14.628 48.036 1.00 88.12 87 ILE A N 1
ATOM 697 C CA . ILE A 1 87 ? -37.150 15.163 47.781 1.00 88.12 87 ILE A CA 1
ATOM 698 C C . ILE A 1 87 ? -36.167 14.022 47.487 1.00 88.12 87 ILE A C 1
ATOM 700 O O . ILE A 1 87 ? -35.452 14.080 46.488 1.00 88.12 87 ILE A O 1
ATOM 704 N N . ILE A 1 88 ? -36.171 12.950 48.290 1.00 89.69 88 ILE A N 1
ATOM 705 C CA . ILE A 1 88 ? -35.297 11.784 48.074 1.00 89.69 88 ILE A CA 1
ATOM 706 C C . ILE A 1 88 ? -35.566 11.134 46.712 1.00 89.69 88 ILE A C 1
ATOM 708 O O . ILE A 1 88 ? -34.624 10.891 45.959 1.00 89.69 88 ILE A O 1
ATOM 712 N N . ILE A 1 89 ? -36.830 10.869 46.368 1.00 87.31 89 ILE A N 1
ATOM 713 C CA . ILE A 1 89 ? -37.194 10.242 45.085 1.00 87.31 89 ILE A CA 1
ATOM 714 C C . ILE A 1 89 ? -36.780 11.129 43.911 1.00 87.31 89 ILE A C 1
ATOM 716 O O . ILE A 1 89 ? -36.220 10.633 42.936 1.00 87.31 89 ILE A O 1
ATOM 720 N N . THR A 1 90 ? -36.993 12.438 44.026 1.00 87.31 90 THR A N 1
ATOM 721 C CA . THR A 1 90 ? -36.611 13.410 42.997 1.00 87.31 90 THR A CA 1
ATOM 722 C C . THR A 1 90 ? -35.095 13.432 42.801 1.00 87.31 90 THR A C 1
ATOM 724 O O . THR A 1 90 ? -34.621 13.360 41.670 1.00 87.31 90 THR A O 1
ATOM 727 N N . ILE A 1 91 ? -34.312 13.445 43.886 1.00 92.56 91 ILE A N 1
ATOM 728 C CA . ILE A 1 91 ? -32.842 13.385 43.825 1.00 92.56 91 ILE A CA 1
ATOM 729 C C . ILE A 1 91 ? -32.372 12.075 43.184 1.00 92.56 91 ILE A C 1
ATOM 731 O O . ILE A 1 91 ? -31.498 12.100 42.314 1.00 92.56 91 ILE A O 1
ATOM 735 N N . LEU A 1 92 ? -32.945 10.934 43.577 1.00 91.19 92 LEU A N 1
ATOM 736 C CA . LEU A 1 92 ? -32.609 9.634 42.990 1.00 91.19 92 LEU A CA 1
ATOM 737 C C . LEU A 1 92 ? -32.932 9.599 41.493 1.00 91.19 92 LEU A C 1
ATOM 739 O O . LEU A 1 92 ? -32.103 9.148 40.704 1.00 91.19 92 LEU A O 1
ATOM 743 N N . PHE A 1 93 ? -34.088 10.134 41.096 1.00 88.94 93 PHE A N 1
ATOM 744 C CA . PHE A 1 93 ? -34.491 10.244 39.698 1.00 88.94 93 PHE A CA 1
ATOM 745 C C . PHE A 1 93 ? -33.523 11.108 38.887 1.00 88.94 93 PHE A C 1
ATOM 747 O O . PHE A 1 93 ? -33.026 10.661 37.854 1.00 88.94 93 PHE A O 1
ATOM 754 N N . PHE A 1 94 ? -33.183 12.309 39.367 1.00 91.44 94 PHE A N 1
ATOM 755 C CA . PHE A 1 94 ? -32.213 13.178 38.695 1.00 91.44 94 PHE A CA 1
ATOM 756 C C . PHE A 1 94 ? -30.822 12.547 38.623 1.00 91.44 94 PHE A C 1
ATOM 758 O O . PHE A 1 94 ? -30.147 12.673 37.604 1.00 91.44 94 PHE A O 1
ATOM 765 N N . THR A 1 95 ? -30.403 11.832 39.668 1.00 91.62 95 THR A N 1
ATOM 766 C CA . THR A 1 95 ? -29.123 11.111 39.686 1.00 91.62 95 THR A CA 1
ATOM 767 C C . THR A 1 95 ? -29.113 10.001 38.641 1.00 91.62 95 THR A C 1
ATOM 769 O O . THR A 1 95 ? -28.150 9.883 37.880 1.00 91.62 95 THR A O 1
ATOM 772 N N . MET A 1 96 ? -30.196 9.222 38.560 1.00 89.88 96 MET A N 1
ATOM 773 C CA . MET A 1 96 ? -30.376 8.217 37.520 1.00 89.88 96 MET A CA 1
ATOM 774 C C . MET A 1 96 ? -30.303 8.892 36.149 1.00 89.88 96 MET A C 1
ATOM 776 O O . MET A 1 96 ? -29.422 8.566 35.362 1.00 89.88 96 MET A O 1
ATOM 780 N N . LEU A 1 97 ? -31.124 9.911 35.893 1.00 88.88 97 LEU A N 1
ATOM 781 C CA . LEU A 1 97 ? -31.174 10.614 34.612 1.00 88.88 97 LEU A CA 1
ATOM 782 C C . LEU A 1 97 ? -29.804 11.192 34.207 1.00 88.88 97 LEU A C 1
ATOM 784 O O . LEU A 1 97 ? -29.348 10.971 33.085 1.00 88.88 97 LEU A O 1
ATOM 788 N N . ALA A 1 98 ? -29.079 11.830 35.127 1.00 91.00 98 ALA A N 1
ATOM 789 C CA . ALA A 1 98 ? -27.732 12.342 34.882 1.00 91.00 98 ALA A CA 1
ATOM 790 C C . ALA A 1 98 ? -26.727 11.227 34.542 1.00 91.00 98 ALA A C 1
ATOM 792 O O . ALA A 1 98 ? -25.939 11.370 33.603 1.00 91.00 98 ALA A O 1
ATOM 793 N N . LEU A 1 99 ? -26.762 10.096 35.255 1.00 89.75 99 LEU A N 1
ATOM 794 C CA . LEU A 1 99 ? -25.922 8.934 34.947 1.00 89.75 99 LEU A CA 1
ATOM 795 C C . LEU A 1 99 ? -26.262 8.333 33.584 1.00 89.75 99 LEU A C 1
ATOM 797 O O . LEU A 1 99 ? -25.353 7.963 32.844 1.00 89.75 99 LEU A O 1
ATOM 801 N N . THR A 1 100 ? -27.544 8.283 33.224 1.00 85.12 100 THR A N 1
ATOM 802 C CA . THR A 1 100 ? -27.987 7.765 31.925 1.00 85.12 100 THR A CA 1
ATOM 803 C C . THR A 1 100 ? -27.568 8.665 30.767 1.00 85.12 100 THR A C 1
ATOM 805 O O . THR A 1 100 ? -27.030 8.171 29.778 1.00 85.12 100 THR A O 1
ATOM 808 N N . LEU A 1 101 ? -27.699 9.987 30.911 1.00 86.75 101 LEU A N 1
ATOM 809 C CA . LEU A 1 101 ? -27.199 10.961 29.940 1.00 86.75 101 LEU A CA 1
ATOM 810 C C . LEU A 1 101 ? -25.679 10.896 29.822 1.00 86.75 101 LEU A C 1
ATOM 812 O O . LEU A 1 101 ? -25.146 10.898 28.716 1.00 86.75 101 LEU A O 1
ATOM 816 N N . ARG A 1 102 ? -24.964 10.772 30.946 1.00 86.62 102 ARG A N 1
ATOM 817 C CA . ARG A 1 102 ? -23.512 10.572 30.945 1.00 86.62 102 ARG A CA 1
ATOM 818 C C . ARG A 1 102 ? -23.130 9.270 30.242 1.00 86.62 102 ARG A C 1
ATOM 820 O O . ARG A 1 102 ? -22.164 9.259 29.482 1.00 86.62 102 ARG A O 1
ATOM 827 N N . PHE A 1 103 ? -23.860 8.183 30.471 1.00 82.81 103 PHE A N 1
ATOM 828 C CA . PHE A 1 103 ? -23.650 6.900 29.804 1.00 82.81 103 PHE A CA 1
ATOM 829 C C . PHE A 1 103 ? -23.850 7.026 28.289 1.00 82.81 103 PHE A C 1
ATOM 831 O O . PHE A 1 103 ? -22.939 6.714 27.526 1.00 82.81 103 PHE A O 1
ATOM 838 N N . LEU A 1 104 ? -24.979 7.590 27.860 1.00 79.12 104 LEU A N 1
ATOM 839 C CA . LEU A 1 104 ? -25.277 7.895 26.461 1.00 79.12 104 LEU A CA 1
ATOM 840 C C . LEU A 1 104 ? -24.190 8.762 25.829 1.00 79.12 104 LEU A C 1
ATOM 842 O O . LEU A 1 104 ? -23.613 8.376 24.821 1.00 79.12 104 LEU A O 1
ATOM 846 N N . TYR A 1 105 ? -23.850 9.893 26.445 1.00 81.12 105 TYR A N 1
ATOM 847 C CA . TYR A 1 105 ? -22.825 10.806 25.948 1.00 81.12 105 TYR A CA 1
ATOM 848 C C . TYR A 1 105 ? -21.466 10.115 25.832 1.00 81.12 105 TYR A C 1
ATOM 850 O O . TYR A 1 105 ? -20.810 10.177 24.795 1.00 81.12 105 TYR A O 1
ATOM 858 N N . THR A 1 106 ? -21.039 9.399 26.874 1.00 75.38 106 THR A N 1
ATOM 859 C CA . THR A 1 106 ? -19.746 8.708 26.852 1.00 75.38 106 THR A CA 1
ATOM 860 C C . THR A 1 106 ? -19.704 7.587 25.825 1.00 75.38 106 THR A C 1
ATOM 862 O O . THR A 1 106 ? -18.658 7.426 25.206 1.00 75.38 106 THR A O 1
ATOM 865 N N . HIS A 1 107 ? -20.791 6.850 25.593 1.00 72.44 107 HIS A N 1
ATOM 866 C CA . HIS A 1 107 ? -20.832 5.806 24.570 1.00 72.44 107 HIS A CA 1
ATOM 867 C C . HIS A 1 107 ? -20.968 6.368 23.156 1.00 72.44 107 HIS A C 1
ATOM 869 O O . HIS A 1 107 ? -20.237 5.933 22.272 1.00 72.44 107 HIS A O 1
ATOM 875 N N . LEU A 1 108 ? -21.835 7.354 22.944 1.00 67.25 108 LEU A N 1
ATOM 876 C CA . LEU A 1 108 ? -22.141 7.913 21.630 1.00 67.25 108 LEU A CA 1
ATOM 877 C C . LEU A 1 108 ? -21.013 8.833 21.143 1.00 67.25 108 LEU A C 1
ATOM 879 O O . LEU A 1 108 ? -20.552 8.680 20.017 1.00 67.25 108 LEU A O 1
ATOM 883 N N . VAL A 1 109 ? -20.453 9.686 22.008 1.00 63.69 109 VAL A N 1
ATOM 884 C CA . VAL A 1 109 ? -19.339 10.582 21.645 1.00 63.69 109 VAL A CA 1
ATOM 885 C C . VAL A 1 109 ? -17.991 9.855 21.634 1.00 63.69 109 VAL A C 1
ATOM 887 O O . VAL A 1 109 ? -17.186 10.089 20.736 1.00 63.69 109 VAL A O 1
ATOM 890 N N . ARG A 1 110 ? -17.720 8.898 22.545 1.00 62.88 110 ARG A N 1
ATOM 891 C CA . ARG A 1 110 ? -16.481 8.089 22.422 1.00 62.88 110 ARG A CA 1
ATOM 892 C C . ARG A 1 110 ? -16.551 7.038 21.316 1.00 62.88 110 ARG A C 1
ATOM 894 O O . ARG A 1 110 ? -15.497 6.471 21.011 1.00 62.88 110 ARG A O 1
ATOM 901 N N . SER A 1 111 ? -17.721 6.759 20.734 1.00 58.50 111 SER A N 1
ATOM 902 C CA . SER A 1 111 ? -17.831 5.806 19.619 1.00 58.50 111 SER A CA 1
ATOM 903 C C . SER A 1 111 ? -17.047 6.267 18.386 1.00 58.50 111 SER A C 1
ATOM 905 O O . SER A 1 111 ? -16.448 5.434 17.713 1.00 58.50 111 SER A O 1
ATOM 907 N N . GLN A 1 112 ? -16.916 7.583 18.165 1.00 57.94 112 GLN A N 1
ATOM 908 C CA . GLN A 1 112 ? -16.162 8.148 17.036 1.00 57.94 112 GLN A CA 1
ATOM 909 C C . GLN A 1 112 ? -14.653 7.828 17.075 1.00 57.94 112 GLN A C 1
ATOM 911 O O . GLN A 1 112 ? -13.974 7.927 16.061 1.00 57.94 112 GLN A O 1
ATOM 916 N N . GLY A 1 113 ? -14.122 7.373 18.217 1.00 71.56 113 GLY A N 1
ATOM 917 C CA . GLY A 1 113 ? -12.748 6.871 18.356 1.00 71.56 113 GLY A CA 1
ATOM 918 C C . GLY A 1 113 ? -12.661 5.365 18.619 1.00 71.56 113 GLY A C 1
ATOM 919 O O . GLY A 1 113 ? -11.613 4.877 19.045 1.00 71.56 113 GLY A O 1
ATOM 920 N N . TYR A 1 114 ? -13.756 4.619 18.447 1.00 73.69 114 TYR A N 1
ATOM 921 C CA . TYR A 1 114 ? -13.814 3.206 18.822 1.00 73.69 114 TYR A CA 1
ATOM 922 C C . TYR A 1 114 ? -12.861 2.353 17.985 1.00 73.69 114 TYR A C 1
ATOM 924 O O . TYR A 1 114 ? -12.091 1.578 18.547 1.00 73.69 114 TYR A O 1
ATOM 932 N N . ARG A 1 115 ? -12.828 2.564 16.663 1.00 77.69 115 ARG A N 1
ATOM 933 C CA . ARG A 1 115 ? -11.899 1.867 15.760 1.00 77.69 115 ARG A CA 1
ATOM 934 C C . ARG A 1 115 ? -10.445 2.094 16.177 1.00 77.69 115 ARG A C 1
ATOM 936 O O . ARG A 1 115 ? -9.694 1.137 16.306 1.00 77.69 115 ARG A O 1
ATOM 943 N N . ALA A 1 116 ? -10.079 3.334 16.513 1.00 83.81 116 ALA A N 1
ATOM 944 C CA . ALA A 1 116 ? -8.740 3.666 17.000 1.00 83.81 116 ALA A CA 1
ATOM 945 C C . ALA A 1 116 ? -8.383 2.937 18.304 1.00 83.81 116 ALA A C 1
ATOM 947 O O . ALA A 1 116 ? -7.259 2.469 18.476 1.00 83.81 116 ALA A O 1
ATOM 948 N N . LYS A 1 117 ? -9.340 2.814 19.231 1.00 83.12 117 LYS A N 1
ATOM 949 C CA . LYS A 1 117 ? -9.146 2.043 20.466 1.00 83.12 117 LYS A CA 1
ATOM 950 C C . LYS A 1 117 ? -8.975 0.556 20.187 1.00 83.12 117 LYS A C 1
ATOM 952 O O . LYS A 1 117 ? -8.096 -0.048 20.787 1.00 83.12 117 LYS A O 1
ATOM 957 N N . VAL A 1 118 ? -9.784 -0.018 19.297 1.00 83.50 118 VAL A N 1
ATOM 958 C CA . VAL A 1 118 ? -9.669 -1.431 18.911 1.00 83.50 118 VAL A CA 1
ATOM 959 C C . VAL A 1 118 ? -8.312 -1.693 18.268 1.00 83.50 118 VAL A C 1
ATOM 961 O O . VAL A 1 118 ? -7.600 -2.571 18.741 1.00 83.50 118 VAL A O 1
ATOM 964 N N . ILE A 1 119 ? -7.893 -0.863 17.309 1.00 87.50 119 ILE A N 1
ATOM 965 C CA . ILE A 1 119 ? -6.563 -0.952 16.689 1.00 87.50 119 ILE A CA 1
ATOM 966 C C . ILE A 1 119 ? -5.462 -0.861 17.753 1.00 87.50 119 ILE A C 1
ATOM 968 O O . ILE A 1 119 ? -4.552 -1.681 17.759 1.00 87.50 119 ILE A O 1
ATOM 972 N N . ASN A 1 120 ? -5.557 0.073 18.705 1.00 87.62 120 ASN A N 1
ATOM 973 C CA . ASN A 1 120 ? -4.573 0.185 19.786 1.00 87.62 120 ASN A CA 1
ATOM 974 C C . ASN A 1 120 ? -4.544 -1.040 20.713 1.00 87.62 120 ASN A C 1
ATOM 976 O O . ASN A 1 120 ? -3.468 -1.424 21.168 1.00 87.62 120 ASN A O 1
ATOM 980 N N . ILE A 1 121 ? -5.696 -1.655 20.999 1.00 86.31 121 ILE A N 1
ATOM 981 C CA . ILE A 1 121 ? -5.770 -2.890 21.789 1.00 86.31 121 ILE A CA 1
ATOM 982 C C . ILE A 1 121 ? -5.121 -4.043 21.022 1.00 86.31 121 ILE A C 1
ATOM 984 O O . ILE A 1 121 ? -4.313 -4.760 21.606 1.00 86.31 121 ILE A O 1
ATOM 988 N N . ILE A 1 122 ? -5.445 -4.206 19.736 1.00 88.44 122 ILE A N 1
ATOM 989 C CA . ILE A 1 122 ? -4.880 -5.270 18.900 1.00 88.44 122 ILE A CA 1
ATOM 990 C C . ILE A 1 122 ? -3.366 -5.081 18.761 1.00 88.44 122 ILE A C 1
ATOM 992 O O . ILE A 1 122 ? -2.611 -5.996 19.069 1.00 88.44 122 ILE A O 1
ATOM 996 N N . LYS A 1 123 ? -2.914 -3.865 18.430 1.00 92.75 123 LYS A N 1
ATOM 997 C CA . LYS A 1 123 ? -1.496 -3.481 18.394 1.00 92.75 123 LYS A CA 1
ATOM 998 C C . LYS A 1 123 ? -0.779 -3.846 19.692 1.00 92.75 123 LYS A C 1
ATOM 1000 O O . LYS A 1 123 ? 0.254 -4.500 19.657 1.00 92.75 123 LYS A O 1
ATOM 1005 N N . LYS A 1 124 ? -1.331 -3.450 20.847 1.00 90.94 124 LYS A N 1
ATOM 1006 C CA . LYS A 1 124 ? -0.733 -3.757 22.153 1.00 90.94 124 LYS A CA 1
ATOM 1007 C C . LYS A 1 124 ? -0.610 -5.267 22.371 1.00 90.94 124 LYS A C 1
ATOM 1009 O O . LYS A 1 124 ? 0.435 -5.721 22.818 1.00 90.94 124 LYS A O 1
ATOM 1014 N N . ARG A 1 125 ? -1.640 -6.043 22.021 1.00 89.12 125 ARG A N 1
ATOM 1015 C CA . ARG A 1 125 ? -1.606 -7.509 22.130 1.00 89.12 125 ARG A CA 1
ATOM 1016 C C . ARG A 1 125 ? -0.605 -8.152 21.174 1.00 89.12 125 ARG A C 1
ATOM 1018 O O . ARG A 1 125 ? 0.049 -9.104 21.576 1.00 89.12 125 ARG A O 1
ATOM 1025 N N . LEU A 1 126 ? -0.449 -7.626 19.961 1.00 89.38 126 LEU A N 1
ATOM 1026 C CA . LEU A 1 126 ? 0.575 -8.080 19.017 1.00 89.38 126 LEU A CA 1
ATOM 1027 C C . LEU A 1 126 ? 1.984 -7.839 19.557 1.00 89.38 126 LEU A C 1
ATOM 1029 O O . LEU A 1 126 ? 2.793 -8.759 19.530 1.00 89.38 126 LEU A O 1
ATOM 1033 N N . ILE A 1 127 ? 2.253 -6.650 20.106 1.00 89.12 127 ILE A N 1
ATOM 1034 C CA . ILE A 1 127 ? 3.543 -6.336 20.742 1.00 89.12 127 ILE A CA 1
ATOM 1035 C C . ILE A 1 127 ? 3.791 -7.276 21.928 1.00 89.12 127 ILE A C 1
ATOM 1037 O O . ILE A 1 127 ? 4.845 -7.898 22.004 1.00 89.12 127 ILE A O 1
ATOM 1041 N N . GLU A 1 128 ? 2.812 -7.436 22.824 1.00 89.12 128 GLU A N 1
ATOM 1042 C CA . GLU A 1 128 ? 2.928 -8.342 23.975 1.00 89.12 128 GLU A CA 1
ATOM 1043 C C . GLU A 1 128 ? 3.124 -9.807 23.550 1.00 89.12 128 GLU A C 1
ATOM 1045 O O . GLU A 1 128 ? 3.885 -10.537 24.183 1.00 89.12 128 GLU A O 1
ATOM 1050 N N . SER A 1 129 ? 2.449 -10.255 22.487 1.00 86.25 129 SER A N 1
ATOM 1051 C CA . SER A 1 129 ? 2.601 -11.607 21.941 1.00 86.25 129 SER A CA 1
ATOM 1052 C C . SER A 1 129 ? 3.985 -11.814 21.335 1.00 86.25 129 SER A C 1
ATOM 1054 O O . SER A 1 129 ? 4.621 -12.836 21.599 1.00 86.25 129 SER A O 1
ATOM 1056 N N . TYR A 1 130 ? 4.470 -10.832 20.574 1.00 86.50 130 TYR A N 1
ATOM 1057 C CA . TYR A 1 130 ? 5.797 -10.863 19.975 1.00 86.50 130 TYR A CA 1
ATOM 1058 C C . TYR A 1 130 ? 6.884 -10.931 21.046 1.00 86.50 130 TYR A C 1
ATOM 1060 O O . TYR A 1 130 ? 7.704 -11.840 21.019 1.00 86.50 130 TYR A O 1
ATOM 1068 N N . GLN A 1 131 ? 6.813 -10.073 22.065 1.00 86.19 131 GLN A N 1
ATOM 1069 C CA . GLN A 1 131 ? 7.762 -10.075 23.185 1.00 86.19 131 GLN A CA 1
ATOM 1070 C C . GLN A 1 131 ? 7.781 -11.402 23.960 1.00 86.19 131 GLN A C 1
ATOM 1072 O O . GLN A 1 131 ? 8.800 -11.770 24.535 1.00 86.19 131 GLN A O 1
ATOM 1077 N N . ARG A 1 132 ? 6.659 -12.136 24.000 1.00 87.12 132 ARG A N 1
ATOM 1078 C CA . ARG A 1 132 ? 6.568 -13.432 24.695 1.00 87.12 132 ARG A CA 1
ATOM 1079 C C . ARG A 1 132 ? 7.021 -14.619 23.854 1.00 87.12 132 ARG A C 1
ATOM 1081 O O . ARG A 1 132 ? 7.523 -15.586 24.415 1.00 87.12 132 ARG A O 1
ATOM 1088 N N . THR A 1 133 ? 6.763 -14.598 22.548 1.00 84.38 133 THR A N 1
ATOM 1089 C CA . THR A 1 133 ? 6.874 -15.789 21.681 1.00 84.38 133 THR A CA 1
ATOM 1090 C C . THR A 1 133 ? 7.851 -15.629 20.517 1.00 84.38 133 THR A C 1
ATOM 1092 O O . THR A 1 133 ? 8.136 -16.608 19.830 1.00 84.38 133 THR A O 1
ATOM 1095 N N . GLY A 1 134 ? 8.341 -14.414 20.257 1.00 81.38 134 GLY A N 1
ATOM 1096 C CA . GLY A 1 134 ? 9.140 -14.064 19.077 1.00 81.38 134 GLY A CA 1
ATOM 1097 C C . GLY A 1 134 ? 8.354 -14.075 17.759 1.00 81.38 134 GLY A C 1
ATOM 1098 O O . GLY A 1 134 ? 8.945 -13.977 16.682 1.00 81.38 134 GLY A O 1
ATOM 1099 N N . LYS A 1 135 ? 7.025 -14.239 17.812 1.00 84.00 135 LYS A N 1
ATOM 1100 C CA . LYS A 1 135 ? 6.147 -14.315 16.638 1.00 84.00 135 LYS A CA 1
ATOM 1101 C C . LYS A 1 135 ? 4.926 -13.418 16.809 1.00 84.00 135 LYS A C 1
ATOM 1103 O O . LYS A 1 135 ? 4.385 -13.270 17.906 1.00 84.00 135 LYS A O 1
ATOM 1108 N N . LEU A 1 136 ? 4.490 -12.822 15.704 1.00 86.69 136 LEU A N 1
ATOM 1109 C CA . LEU A 1 136 ? 3.211 -12.126 15.655 1.00 86.69 136 LEU A CA 1
ATOM 1110 C C . LEU A 1 136 ? 2.076 -13.154 15.627 1.00 86.69 136 LEU A C 1
ATOM 1112 O O . LEU A 1 136 ? 2.136 -14.146 14.904 1.00 86.69 136 LEU A O 1
ATOM 1116 N N . ASP A 1 137 ? 1.053 -12.917 16.441 1.00 87.81 137 ASP A N 1
ATOM 1117 C CA . ASP A 1 137 ? -0.156 -13.738 16.465 1.00 87.81 137 ASP A CA 1
ATOM 1118 C C . ASP A 1 137 ? -0.980 -13.456 15.200 1.00 87.81 137 ASP A C 1
ATOM 1120 O O . ASP A 1 137 ? -1.424 -12.324 14.974 1.00 87.81 137 ASP A O 1
ATOM 1124 N N . SER A 1 138 ? -1.166 -14.487 14.373 1.00 87.94 138 SER A N 1
ATOM 1125 C CA . SER A 1 138 ? -1.821 -14.369 13.070 1.00 87.94 138 SER A CA 1
ATOM 1126 C C . SER A 1 138 ? -3.270 -13.902 13.186 1.00 87.94 138 SER A C 1
ATOM 1128 O O . SER A 1 138 ? -3.711 -13.120 12.353 1.00 87.94 138 SER A O 1
ATOM 1130 N N . ALA A 1 139 ? -3.993 -14.283 14.246 1.00 87.25 139 ALA A N 1
ATOM 1131 C CA . ALA A 1 139 ? -5.388 -13.879 14.421 1.00 87.25 139 ALA A CA 1
ATOM 1132 C C . ALA A 1 139 ? -5.513 -12.360 14.610 1.00 87.25 139 ALA A C 1
ATOM 1134 O O . ALA A 1 139 ? -6.394 -11.714 14.048 1.00 87.25 139 ALA A O 1
ATOM 1135 N N . TYR A 1 140 ? -4.594 -11.763 15.373 1.00 88.44 140 TYR A N 1
ATOM 1136 C CA . TYR A 1 140 ? -4.569 -10.315 15.558 1.00 88.44 140 TYR A CA 1
ATOM 1137 C C . TYR A 1 140 ? -4.051 -9.569 14.319 1.00 88.44 140 TYR A C 1
ATOM 1139 O O . TYR A 1 140 ? -4.435 -8.418 14.106 1.00 88.44 140 TYR A O 1
ATOM 1147 N N . LEU A 1 141 ? -3.195 -10.191 13.503 1.00 89.19 141 LEU A N 1
ATOM 1148 C CA . LEU A 1 141 ? -2.780 -9.622 12.220 1.00 89.19 141 LEU A CA 1
ATOM 1149 C C . LEU A 1 141 ? -3.921 -9.611 11.204 1.00 89.19 141 LEU A C 1
ATOM 1151 O O . LEU A 1 141 ? -4.155 -8.569 10.598 1.00 89.19 141 LEU A O 1
ATOM 1155 N N . GLU A 1 142 ? -4.666 -10.710 11.086 1.00 88.38 142 GLU A N 1
ATOM 1156 C CA . GLU A 1 142 ? -5.874 -10.795 10.257 1.00 88.38 142 GLU A CA 1
ATOM 1157 C C . GLU A 1 142 ? -6.902 -9.732 10.674 1.00 88.38 142 GLU A C 1
ATOM 1159 O O . GLU A 1 142 ? -7.469 -9.048 9.822 1.00 88.38 142 GLU A O 1
ATOM 1164 N N . ASP A 1 143 ? -7.088 -9.511 11.982 1.00 87.31 143 ASP A N 1
ATOM 1165 C CA . ASP A 1 143 ? -7.959 -8.447 12.489 1.00 87.31 143 ASP A CA 1
ATOM 1166 C C . ASP A 1 143 ? -7.481 -7.048 12.046 1.00 87.31 143 ASP A C 1
ATOM 1168 O O . ASP A 1 143 ? -8.290 -6.219 11.617 1.00 87.31 143 ASP A O 1
ATOM 1172 N N . ILE A 1 144 ? -6.177 -6.749 12.130 1.00 90.62 144 ILE A N 1
ATOM 1173 C CA . ILE A 1 144 ? -5.640 -5.458 11.662 1.00 90.62 144 ILE A CA 1
ATOM 1174 C C . ILE A 1 144 ? -5.771 -5.323 10.146 1.00 90.62 144 ILE A C 1
ATOM 1176 O O . ILE A 1 144 ? -6.147 -4.249 9.673 1.00 90.62 144 ILE A O 1
ATOM 1180 N N . GLU A 1 145 ? -5.484 -6.381 9.392 1.00 90.75 145 GLU A N 1
ATOM 1181 C CA . GLU A 1 145 ? -5.611 -6.389 7.938 1.00 90.75 145 GLU A CA 1
ATOM 1182 C C . GLU A 1 145 ? -7.035 -6.087 7.508 1.00 90.75 145 GLU A C 1
ATOM 1184 O O . GLU A 1 145 ? -7.285 -5.178 6.713 1.00 90.75 145 GLU A O 1
ATOM 1189 N N . TYR A 1 146 ? -7.976 -6.799 8.111 1.00 88.50 146 TYR A N 1
ATOM 1190 C CA . TYR A 1 146 ? -9.387 -6.603 7.891 1.00 88.50 146 TYR A CA 1
ATOM 1191 C C . TYR A 1 146 ? -9.796 -5.155 8.218 1.00 88.50 146 TYR A C 1
ATOM 1193 O O . TYR A 1 146 ? -10.432 -4.475 7.410 1.00 88.50 146 TYR A O 1
ATOM 1201 N N . LEU A 1 147 ? -9.340 -4.603 9.348 1.00 88.31 147 LEU A N 1
ATOM 1202 C CA . LEU A 1 147 ? -9.577 -3.193 9.676 1.00 88.31 147 LEU A CA 1
ATOM 1203 C C . LEU A 1 147 ? -8.897 -2.214 8.706 1.00 88.31 147 LEU A C 1
ATOM 1205 O O . LEU A 1 147 ? -9.382 -1.090 8.579 1.00 88.31 147 LEU A O 1
ATOM 1209 N N . GLY A 1 148 ? -7.810 -2.595 8.043 1.00 88.06 148 GLY A N 1
ATOM 1210 C CA . GLY A 1 148 ? -7.161 -1.808 6.997 1.00 88.06 148 GLY A CA 1
ATOM 1211 C C . GLY A 1 148 ? -7.979 -1.772 5.707 1.00 88.06 148 GLY A C 1
ATOM 1212 O O . GLY A 1 148 ? -8.317 -0.688 5.224 1.00 88.06 148 GLY A O 1
ATOM 1213 N N . ILE A 1 149 ? -8.358 -2.946 5.194 1.00 86.62 149 ILE A N 1
ATOM 1214 C CA . ILE A 1 149 ? -9.088 -3.121 3.926 1.00 86.62 149 ILE A CA 1
ATOM 1215 C C . ILE A 1 149 ? -10.464 -2.446 3.970 1.00 86.62 149 ILE A C 1
ATOM 1217 O O . ILE A 1 149 ? -10.826 -1.724 3.040 1.00 86.62 149 ILE A O 1
ATOM 1221 N N . TYR A 1 150 ? -11.203 -2.627 5.068 1.00 84.69 150 TYR A N 1
ATOM 1222 C CA . TYR A 1 150 ? -12.556 -2.083 5.245 1.00 84.69 150 TYR A CA 1
ATOM 1223 C C . TYR A 1 150 ? -12.564 -0.716 5.952 1.00 84.69 150 TYR A C 1
ATOM 1225 O O . TYR A 1 150 ? -13.523 -0.331 6.631 1.00 84.69 150 TYR A O 1
ATOM 1233 N N . SER A 1 151 ? -11.456 0.026 5.897 1.00 82.06 151 SER A N 1
ATOM 1234 C CA . SER A 1 151 ? -11.425 1.409 6.382 1.00 82.06 151 SER A CA 1
ATOM 1235 C C . SER A 1 151 ? -12.090 2.349 5.376 1.00 82.06 151 SER A C 1
ATOM 1237 O O . SER A 1 151 ? -11.926 2.182 4.169 1.00 82.06 151 SER A O 1
ATOM 1239 N N . LYS A 1 152 ? -12.818 3.366 5.860 1.00 73.75 152 LYS A N 1
ATOM 1240 C CA . LYS A 1 152 ? -13.468 4.395 5.015 1.00 73.75 152 LYS A CA 1
ATOM 1241 C C . LYS A 1 152 ? -12.466 5.415 4.440 1.00 73.75 152 LYS A C 1
ATOM 1243 O O . LYS A 1 152 ? -12.698 6.621 4.447 1.00 73.75 152 LYS A O 1
ATOM 1248 N N . GLY A 1 153 ? -11.270 4.945 4.083 1.00 73.81 153 GLY A N 1
ATOM 1249 C CA . GLY A 1 153 ? -10.153 5.787 3.679 1.00 73.81 153 GLY A CA 1
ATOM 1250 C C . GLY A 1 153 ? -9.714 6.808 4.744 1.00 73.81 153 GLY A C 1
ATOM 1251 O O . GLY A 1 153 ? -10.076 6.762 5.923 1.00 73.81 153 GLY A O 1
ATOM 1252 N N . GLY A 1 154 ? -8.884 7.764 4.314 1.00 83.81 154 GLY A N 1
ATOM 1253 C CA . GLY A 1 154 ? -8.534 8.951 5.103 1.00 83.81 154 GLY A CA 1
ATOM 1254 C C . GLY A 1 154 ? -7.943 8.650 6.486 1.00 83.81 154 GLY A C 1
ATOM 1255 O O . GLY A 1 154 ? -6.964 7.912 6.610 1.00 83.81 154 GLY A O 1
ATOM 1256 N N . ALA A 1 155 ? -8.521 9.259 7.525 1.00 84.44 155 ALA A N 1
ATOM 1257 C CA . ALA A 1 155 ? -8.014 9.191 8.895 1.00 84.44 155 ALA A CA 1
ATOM 1258 C C . ALA A 1 155 ? -8.094 7.784 9.514 1.00 84.44 155 ALA A C 1
ATOM 1260 O O . ALA A 1 155 ? -7.256 7.450 10.349 1.00 84.44 155 ALA A O 1
ATOM 1261 N N . GLU A 1 156 ? -9.056 6.949 9.105 1.00 82.69 156 GLU A N 1
ATOM 1262 C CA . GLU A 1 156 ? -9.212 5.600 9.660 1.00 82.69 156 GLU A CA 1
ATOM 1263 C C . GLU A 1 156 ? -8.085 4.670 9.212 1.00 82.69 156 GLU A C 1
ATOM 1265 O O . GLU A 1 156 ? -7.424 4.059 10.053 1.00 82.69 156 GLU A O 1
ATOM 1270 N N . THR A 1 157 ? -7.804 4.621 7.905 1.00 88.38 157 THR A N 1
ATOM 1271 C CA . THR A 1 157 ? -6.669 3.855 7.365 1.00 88.38 157 THR A CA 1
ATOM 1272 C C . THR A 1 157 ? -5.354 4.341 7.965 1.00 88.38 157 THR A C 1
ATOM 1274 O O . THR A 1 157 ? -4.468 3.546 8.259 1.00 88.38 157 THR A O 1
ATOM 1277 N N . ARG A 1 158 ? -5.227 5.653 8.204 1.00 90.44 158 ARG A N 1
ATOM 1278 C CA . ARG A 1 158 ? -4.022 6.235 8.800 1.00 90.44 158 ARG A CA 1
ATOM 1279 C C . ARG A 1 158 ? -3.730 5.685 10.196 1.00 90.44 158 ARG A C 1
ATOM 1281 O O . ARG A 1 158 ? -2.572 5.494 10.546 1.00 90.44 158 ARG A O 1
ATOM 1288 N N . ILE A 1 159 ? -4.761 5.404 10.994 1.00 89.44 159 ILE A N 1
ATOM 1289 C CA . ILE A 1 159 ? -4.578 4.804 12.323 1.00 89.44 159 ILE A CA 1
ATOM 1290 C C . ILE A 1 159 ? -4.025 3.378 12.202 1.00 89.44 159 ILE A C 1
ATOM 1292 O O . ILE A 1 159 ? -3.156 3.002 12.986 1.00 89.44 159 ILE A O 1
ATOM 1296 N N . VAL A 1 160 ? -4.488 2.612 11.209 1.00 90.75 160 VAL A N 1
ATOM 1297 C CA . VAL A 1 160 ? -3.959 1.273 10.906 1.00 90.75 160 VAL A CA 1
ATOM 1298 C C . VAL A 1 160 ? -2.497 1.361 10.465 1.00 90.75 160 VAL A C 1
ATOM 1300 O O . VAL A 1 160 ? -1.652 0.677 11.033 1.00 90.75 160 VAL A O 1
ATOM 1303 N N . ILE A 1 161 ? -2.177 2.264 9.532 1.00 92.44 161 ILE A N 1
ATOM 1304 C CA . ILE A 1 161 ? -0.808 2.470 9.029 1.00 92.44 161 ILE A CA 1
ATOM 1305 C C . ILE A 1 161 ? 0.153 2.820 10.169 1.00 92.44 161 ILE A C 1
ATOM 1307 O O . ILE A 1 161 ? 1.198 2.191 10.294 1.00 92.44 161 ILE A O 1
ATOM 1311 N N . ARG A 1 162 ? -0.222 3.750 11.055 1.00 93.44 162 ARG A N 1
ATOM 1312 C CA . ARG A 1 162 ? 0.599 4.112 12.224 1.00 93.44 162 ARG A CA 1
ATOM 1313 C C . ARG A 1 162 ? 0.787 2.956 13.198 1.00 93.44 162 ARG A C 1
ATOM 1315 O O . ARG A 1 162 ? 1.866 2.788 13.751 1.00 93.44 162 ARG A O 1
ATOM 1322 N N . ALA A 1 163 ? -0.252 2.150 13.415 1.00 91.69 163 ALA A N 1
ATOM 1323 C CA . ALA A 1 163 ? -0.133 0.971 14.263 1.00 91.69 163 ALA A CA 1
ATOM 1324 C C . ALA A 1 163 ? 0.847 -0.055 13.674 1.00 91.69 163 ALA A C 1
ATOM 1326 O O . ALA A 1 163 ? 1.644 -0.619 14.418 1.00 91.69 163 ALA A O 1
ATOM 1327 N N . LEU A 1 164 ? 0.822 -0.256 12.353 1.00 92.38 164 LEU A N 1
ATOM 1328 C CA . LEU A 1 164 ? 1.745 -1.139 11.635 1.00 92.38 164 LEU A CA 1
ATOM 1329 C C . LEU A 1 164 ? 3.177 -0.588 11.609 1.00 92.38 164 LEU A C 1
ATOM 1331 O O . LEU A 1 164 ? 4.120 -1.354 11.772 1.00 92.38 164 LEU A O 1
ATOM 1335 N N . GLU A 1 165 ? 3.350 0.728 11.466 1.00 93.38 165 GLU A N 1
ATOM 1336 C CA . GLU A 1 165 ? 4.652 1.398 11.581 1.00 93.38 165 GLU A CA 1
ATOM 1337 C C . GLU A 1 165 ? 5.252 1.205 12.981 1.00 93.38 165 GLU A C 1
ATOM 1339 O O . GLU A 1 165 ? 6.418 0.845 13.123 1.00 93.38 165 GLU A O 1
ATOM 1344 N N . GLU A 1 166 ? 4.456 1.402 14.034 1.00 90.62 166 GLU A N 1
ATOM 1345 C CA . GLU A 1 166 ? 4.902 1.154 15.404 1.00 90.62 166 GLU A CA 1
ATOM 1346 C C . GLU A 1 166 ? 5.234 -0.324 15.642 1.00 90.62 166 GLU A C 1
ATOM 1348 O O . GLU A 1 166 ? 6.234 -0.619 16.295 1.00 90.62 166 GLU A O 1
ATOM 1353 N N . LEU A 1 167 ? 4.439 -1.260 15.108 1.00 88.50 167 LEU A N 1
ATOM 1354 C CA . LEU A 1 167 ? 4.751 -2.693 15.171 1.00 88.50 167 LEU A CA 1
ATOM 1355 C C . LEU A 1 167 ? 6.092 -2.982 14.502 1.00 88.50 167 LEU A C 1
ATOM 1357 O O . LEU A 1 167 ? 6.955 -3.597 15.120 1.00 88.50 167 LEU A O 1
ATOM 1361 N N . GLN A 1 168 ? 6.299 -2.464 13.292 1.00 88.69 168 GLN A N 1
ATOM 1362 C CA . GLN A 1 168 ? 7.552 -2.606 12.563 1.00 88.69 168 GLN A CA 1
ATOM 1363 C C . GLN A 1 168 ? 8.743 -2.039 13.347 1.00 88.69 168 GLN A C 1
ATOM 1365 O O . GLN A 1 168 ? 9.775 -2.700 13.415 1.00 88.69 168 GLN A O 1
ATOM 1370 N N . LYS A 1 169 ? 8.608 -0.884 14.011 1.00 86.69 169 LYS A N 1
ATOM 1371 C CA . LYS A 1 169 ? 9.669 -0.331 14.873 1.00 86.69 169 LYS A CA 1
ATOM 1372 C C . LYS A 1 169 ? 9.977 -1.226 16.074 1.00 86.69 169 LYS A C 1
ATOM 1374 O O . LYS A 1 169 ? 11.141 -1.373 16.422 1.00 86.69 169 LYS A O 1
ATOM 1379 N N . ASN A 1 170 ? 8.965 -1.840 16.689 1.00 82.31 170 ASN A N 1
ATOM 1380 C CA . ASN A 1 170 ? 9.174 -2.756 17.816 1.00 82.31 170 ASN A CA 1
ATOM 1381 C C . ASN A 1 170 ? 9.832 -4.073 17.382 1.00 82.31 170 ASN A C 1
ATOM 1383 O O . ASN A 1 170 ? 10.698 -4.563 18.096 1.00 82.31 170 ASN A O 1
ATOM 1387 N N . LEU A 1 171 ? 9.500 -4.598 16.196 1.00 77.31 171 LEU A N 1
ATOM 1388 C CA . LEU A 1 171 ? 10.180 -5.775 15.640 1.00 77.31 171 LEU A CA 1
ATOM 1389 C C . LEU A 1 171 ? 11.692 -5.548 15.467 1.00 77.31 171 LEU A C 1
ATOM 1391 O O . LEU A 1 171 ? 12.465 -6.490 15.596 1.00 77.31 171 LEU A O 1
ATOM 1395 N N . LYS A 1 172 ? 12.118 -4.307 15.196 1.00 68.25 172 LYS A N 1
ATOM 1396 C CA . LYS A 1 172 ? 13.535 -3.953 15.011 1.00 68.25 172 LYS A CA 1
ATOM 1397 C C . LYS A 1 172 ? 14.345 -3.936 16.302 1.00 68.25 172 LYS A C 1
ATOM 1399 O O . LYS A 1 172 ? 15.531 -4.240 16.265 1.00 68.25 172 LYS A O 1
ATOM 1404 N N . ILE A 1 173 ? 13.732 -3.552 17.424 1.00 57.28 173 ILE A N 1
ATOM 1405 C CA . ILE A 1 173 ? 14.441 -3.358 18.702 1.00 57.28 173 ILE A CA 1
ATOM 1406 C C . ILE A 1 173 ? 14.990 -4.689 19.246 1.00 57.28 173 ILE A C 1
ATOM 1408 O O . ILE A 1 173 ? 16.041 -4.692 19.880 1.00 57.28 173 ILE A O 1
ATOM 1412 N N . ASP A 1 174 ? 14.347 -5.816 18.929 1.00 54.78 174 ASP A N 1
ATOM 1413 C CA . ASP A 1 174 ? 14.741 -7.147 19.415 1.00 54.78 174 ASP A CA 1
ATOM 1414 C C . ASP A 1 174 ? 15.733 -7.897 18.485 1.00 54.78 174 ASP A C 1
ATOM 1416 O O . ASP A 1 174 ? 16.138 -9.021 18.782 1.00 54.78 174 ASP A O 1
ATOM 1420 N N . ASN A 1 175 ? 16.179 -7.293 17.371 1.00 52.16 175 ASN A N 1
ATOM 1421 C CA . ASN A 1 175 ? 16.982 -7.953 16.324 1.00 52.16 175 ASN A CA 1
ATOM 1422 C C . ASN A 1 175 ? 18.497 -8.049 16.619 1.00 52.16 175 ASN A C 1
ATOM 1424 O O . ASN A 1 175 ? 19.329 -7.616 15.822 1.00 52.16 175 ASN A O 1
ATOM 1428 N N . THR A 1 176 ? 18.885 -8.707 17.713 1.00 50.03 176 THR A N 1
ATOM 1429 C CA . THR A 1 176 ? 20.232 -9.313 17.838 1.00 50.03 176 THR A CA 1
ATOM 1430 C C . THR A 1 176 ? 20.308 -10.731 17.255 1.00 50.03 176 THR A C 1
ATOM 1432 O O . THR A 1 176 ? 21.401 -11.282 17.143 1.00 50.03 176 THR A O 1
ATOM 1435 N N . ALA A 1 177 ? 19.184 -11.318 16.824 1.00 44.62 177 ALA A N 1
ATOM 1436 C CA . ALA A 1 177 ? 19.124 -12.690 16.317 1.00 44.62 177 ALA A CA 1
ATOM 1437 C C . ALA A 1 177 ? 18.186 -12.841 15.103 1.00 44.62 177 ALA A C 1
ATOM 1439 O O . ALA A 1 177 ? 17.175 -13.524 15.183 1.00 44.62 177 ALA A O 1
ATOM 1440 N N . GLY A 1 178 ? 18.548 -12.225 13.973 1.00 53.00 178 GLY A N 1
ATOM 1441 C CA . GLY A 1 178 ? 17.922 -12.463 12.665 1.00 53.00 178 GLY A CA 1
ATOM 1442 C C . GLY A 1 178 ? 16.520 -11.864 12.505 1.00 53.00 178 GLY A C 1
ATOM 1443 O O . GLY A 1 178 ? 15.620 -12.112 13.300 1.00 53.00 178 GLY A O 1
ATOM 1444 N N . LEU A 1 179 ? 16.309 -11.088 11.438 1.00 58.50 179 LEU A N 1
ATOM 1445 C CA . LEU A 1 179 ? 14.967 -10.647 11.065 1.00 58.50 179 LEU A CA 1
ATOM 1446 C C . LEU A 1 179 ? 14.051 -11.872 10.923 1.00 58.50 179 LEU A C 1
ATOM 1448 O O . LEU A 1 179 ? 14.301 -12.753 10.100 1.00 58.50 179 LEU A O 1
ATOM 1452 N N . ASN A 1 180 ? 12.965 -11.919 11.697 1.00 65.00 180 ASN A N 1
ATOM 1453 C CA . ASN A 1 180 ? 11.859 -12.834 11.428 1.00 65.00 180 ASN A CA 1
ATOM 1454 C C . ASN A 1 180 ? 11.123 -12.346 10.166 1.00 65.00 180 ASN A C 1
ATOM 1456 O O . ASN A 1 180 ? 10.105 -11.650 10.234 1.00 65.00 180 ASN A O 1
ATOM 1460 N N . ASN A 1 181 ? 11.717 -12.672 9.018 1.00 73.00 181 ASN A N 1
ATOM 1461 C CA . ASN A 1 181 ? 11.347 -12.256 7.669 1.00 73.00 181 ASN A CA 1
ATOM 1462 C C . ASN A 1 181 ? 9.845 -12.424 7.383 1.00 73.00 181 ASN A C 1
ATOM 1464 O O . ASN A 1 181 ? 9.208 -11.518 6.846 1.00 73.00 181 ASN A O 1
ATOM 1468 N N . ASP A 1 182 ? 9.231 -13.507 7.866 1.00 82.94 182 ASP A N 1
ATOM 1469 C CA . ASP A 1 182 ? 7.806 -13.789 7.657 1.00 82.94 182 ASP A CA 1
ATOM 1470 C C . ASP A 1 182 ? 6.885 -12.734 8.286 1.00 82.94 182 ASP A C 1
ATOM 1472 O O . ASP A 1 182 ? 5.877 -12.345 7.694 1.00 82.94 182 ASP A O 1
ATOM 1476 N N . SER A 1 183 ? 7.237 -12.233 9.474 1.00 84.25 183 SER A N 1
ATOM 1477 C CA . SER A 1 183 ? 6.452 -11.199 10.163 1.00 84.25 183 SER A CA 1
ATOM 1478 C C . SER A 1 183 ? 6.534 -9.860 9.428 1.00 84.25 183 SER A C 1
ATOM 1480 O O . SER A 1 183 ? 5.528 -9.167 9.284 1.00 84.25 183 SER A O 1
ATOM 1482 N N . LEU A 1 184 ? 7.716 -9.507 8.916 1.00 87.50 184 LEU A N 1
ATOM 1483 C CA . LEU A 1 184 ? 7.904 -8.286 8.134 1.00 87.50 184 LEU A CA 1
ATOM 1484 C C . LEU A 1 184 ? 7.169 -8.361 6.788 1.00 87.50 184 LEU A C 1
ATOM 1486 O O . LEU A 1 184 ? 6.517 -7.391 6.399 1.00 87.50 184 LEU A O 1
ATOM 1490 N N . ILE A 1 185 ? 7.218 -9.512 6.110 1.00 89.25 185 ILE A N 1
ATOM 1491 C CA . ILE A 1 185 ? 6.480 -9.755 4.864 1.00 89.25 185 ILE A CA 1
ATOM 1492 C C . ILE A 1 185 ? 4.977 -9.562 5.082 1.00 89.25 185 ILE A C 1
ATOM 1494 O O . ILE A 1 185 ? 4.349 -8.822 4.324 1.00 89.25 185 ILE A O 1
ATOM 1498 N N . GLN A 1 186 ? 4.413 -10.149 6.142 1.00 90.38 186 GLN A N 1
ATOM 1499 C CA . GLN A 1 186 ? 2.996 -9.975 6.474 1.00 90.38 186 GLN A CA 1
ATOM 1500 C C . GLN A 1 186 ? 2.652 -8.500 6.718 1.00 90.38 186 GLN A C 1
ATOM 1502 O O . GLN A 1 186 ? 1.674 -7.996 6.172 1.00 90.38 186 GLN A O 1
ATOM 1507 N N . LEU A 1 187 ? 3.482 -7.754 7.458 1.00 91.69 187 LEU A N 1
ATOM 1508 C CA . LEU A 1 187 ? 3.255 -6.317 7.657 1.00 91.69 187 LEU A CA 1
ATOM 1509 C C . LEU A 1 187 ? 3.283 -5.528 6.336 1.00 91.69 187 LEU A C 1
ATOM 1511 O O . LEU A 1 187 ? 2.449 -4.642 6.138 1.00 91.69 187 LEU A O 1
ATOM 1515 N N . ILE A 1 188 ? 4.209 -5.847 5.424 1.00 92.88 188 ILE A N 1
ATOM 1516 C CA . ILE A 1 188 ? 4.288 -5.222 4.094 1.00 92.88 188 ILE A CA 1
ATOM 1517 C C . ILE A 1 188 ? 3.006 -5.486 3.296 1.00 92.88 188 ILE A C 1
ATOM 1519 O O . ILE A 1 188 ? 2.470 -4.553 2.690 1.00 92.88 188 ILE A O 1
ATOM 1523 N N . GLU A 1 189 ? 2.504 -6.723 3.316 1.00 92.56 189 GLU A N 1
ATOM 1524 C CA . GLU A 1 189 ? 1.265 -7.120 2.638 1.00 92.56 189 GLU A CA 1
ATOM 1525 C C . GLU A 1 189 ? 0.043 -6.405 3.215 1.00 92.56 189 GLU A C 1
ATOM 1527 O O . GLU A 1 189 ? -0.756 -5.847 2.462 1.00 92.56 189 GLU A O 1
ATOM 1532 N N . ILE A 1 190 ? -0.059 -6.315 4.540 1.00 92.88 190 ILE A N 1
ATOM 1533 C CA . ILE A 1 190 ? -1.160 -5.610 5.199 1.00 92.88 190 ILE A CA 1
ATOM 1534 C C . ILE A 1 190 ? -1.139 -4.115 4.854 1.00 92.88 190 ILE A C 1
ATOM 1536 O O . ILE A 1 190 ? -2.180 -3.543 4.515 1.00 92.88 190 ILE A O 1
ATOM 1540 N N . LEU A 1 191 ? 0.033 -3.467 4.893 1.00 93.69 191 LEU A N 1
ATOM 1541 C CA . LEU A 1 191 ? 0.188 -2.061 4.494 1.00 93.69 191 LEU A CA 1
ATOM 1542 C C . LEU A 1 191 ? -0.269 -1.842 3.047 1.00 93.69 191 LEU A C 1
ATOM 1544 O O . LEU A 1 191 ? -1.010 -0.903 2.762 1.00 93.69 191 LEU A O 1
ATOM 1548 N N . CYS A 1 192 ? 0.133 -2.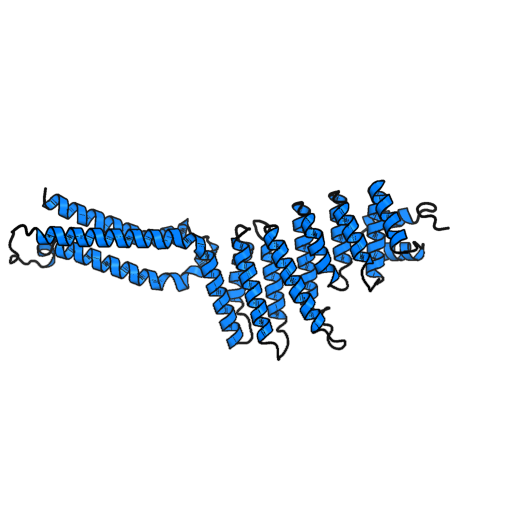743 2.154 1.00 93.31 192 CYS A N 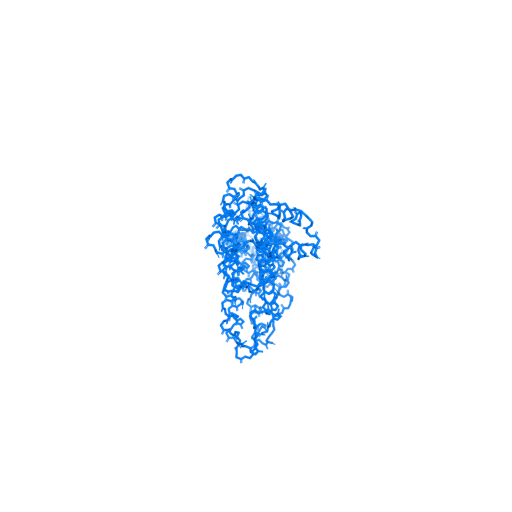1
ATOM 1549 C CA . CYS A 1 192 ? -0.215 -2.738 0.739 1.00 93.31 192 CYS A CA 1
ATOM 1550 C C . CYS A 1 192 ? -1.723 -2.868 0.523 1.00 93.31 192 CYS A C 1
ATOM 1552 O O . CYS A 1 192 ? -2.335 -2.033 -0.149 1.00 93.31 192 CYS A O 1
ATOM 1554 N N . ASN A 1 193 ? -2.340 -3.872 1.149 1.00 91.25 193 ASN A N 1
ATOM 1555 C CA . ASN A 1 193 ? -3.771 -4.132 1.048 1.00 91.25 193 ASN A CA 1
ATOM 1556 C C . ASN A 1 193 ? -4.593 -2.967 1.618 1.00 91.25 193 ASN A C 1
ATOM 1558 O O . ASN A 1 193 ? -5.601 -2.585 1.024 1.00 91.25 193 ASN A O 1
ATOM 1562 N N . SER A 1 194 ? -4.104 -2.324 2.683 1.00 89.75 194 SER A N 1
ATOM 1563 C CA . SER A 1 194 ? -4.759 -1.175 3.321 1.00 89.75 194 SER A CA 1
ATOM 1564 C C . SER A 1 194 ? -4.840 0.075 2.438 1.00 89.75 194 SER A C 1
ATOM 1566 O O . SER A 1 194 ? -5.724 0.902 2.652 1.00 89.75 194 SER A O 1
ATOM 1568 N N . VAL A 1 195 ? -3.932 0.260 1.469 1.00 90.69 195 VAL A N 1
ATOM 1569 C CA . VAL A 1 195 ? -3.919 1.462 0.606 1.00 90.69 195 VAL A CA 1
ATOM 1570 C C . VAL A 1 195 ? -4.256 1.187 -0.856 1.00 90.69 195 VAL A C 1
ATOM 1572 O O . VAL A 1 195 ? -4.832 2.057 -1.510 1.00 90.69 195 VAL A O 1
ATOM 1575 N N . ALA A 1 196 ? -3.910 0.010 -1.379 1.00 86.00 196 ALA A N 1
ATOM 1576 C CA . ALA A 1 196 ? -4.107 -0.338 -2.784 1.00 86.00 196 ALA A CA 1
ATOM 1577 C C . ALA A 1 196 ? -5.395 -1.139 -3.032 1.00 86.00 196 ALA A C 1
ATOM 1579 O O . ALA A 1 196 ? -6.011 -0.959 -4.080 1.00 86.00 196 ALA A O 1
ATOM 1580 N N . ASN A 1 197 ? -5.811 -1.978 -2.073 1.00 80.50 197 ASN A N 1
ATOM 1581 C CA . ASN A 1 197 ? -6.939 -2.910 -2.220 1.00 80.50 197 ASN A CA 1
ATOM 1582 C C . ASN A 1 197 ? -8.156 -2.552 -1.351 1.00 80.50 197 ASN A C 1
ATOM 1584 O O . ASN A 1 197 ? -9.132 -3.301 -1.332 1.00 80.50 197 ASN A O 1
ATOM 1588 N N . SER A 1 198 ? -8.120 -1.432 -0.627 1.00 73.94 198 SER A N 1
ATOM 1589 C CA . SER A 1 198 ? -9.253 -0.979 0.178 1.00 73.94 198 SER A CA 1
ATOM 1590 C C . SER A 1 198 ? -10.461 -0.634 -0.700 1.00 73.94 198 SER A C 1
ATOM 1592 O O . SER A 1 198 ? -10.311 -0.135 -1.821 1.00 73.94 198 SER A O 1
ATOM 1594 N N . THR A 1 199 ? -11.671 -0.874 -0.180 1.00 68.81 199 THR A N 1
ATOM 1595 C CA . THR A 1 199 ? -12.942 -0.597 -0.885 1.00 68.81 199 THR A CA 1
ATOM 1596 C C . THR A 1 199 ? -13.031 0.860 -1.331 1.00 68.81 199 THR A C 1
ATOM 1598 O O . THR A 1 199 ? -13.462 1.166 -2.440 1.00 68.81 199 THR A O 1
ATOM 1601 N N . GLU A 1 200 ? -12.535 1.758 -0.484 1.00 69.50 200 GLU A N 1
ATOM 1602 C CA . GLU A 1 200 ? -12.182 3.119 -0.849 1.00 69.50 200 GLU A CA 1
ATOM 1603 C C . GLU A 1 200 ? -10.665 3.181 -0.958 1.00 69.50 200 GLU A C 1
ATOM 1605 O O . GLU A 1 200 ? -9.962 3.239 0.053 1.00 69.50 200 GLU A O 1
ATOM 1610 N N . SER A 1 201 ? -10.146 3.108 -2.186 1.00 63.56 201 SER A N 1
ATOM 1611 C CA . SER A 1 201 ? -8.699 3.105 -2.433 1.00 63.56 201 SER A CA 1
ATOM 1612 C C . SER A 1 201 ? -8.045 4.271 -1.685 1.00 63.56 201 SER A C 1
ATOM 1614 O O . SER A 1 201 ? -8.560 5.393 -1.730 1.00 63.56 201 SER A O 1
ATOM 1616 N N . GLY A 1 202 ? -6.946 3.993 -0.980 1.00 67.19 202 GLY A N 1
ATOM 1617 C CA . GLY A 1 202 ? -6.403 4.846 0.075 1.00 67.19 202 GLY A CA 1
ATOM 1618 C C . GLY A 1 202 ? -6.264 6.320 -0.313 1.00 67.19 202 GLY A C 1
ATOM 1619 O O . GLY A 1 202 ? -6.060 6.675 -1.477 1.00 67.19 202 GLY A O 1
ATOM 1620 N N . SER A 1 203 ? -6.371 7.205 0.681 1.00 87.56 203 SER A N 1
ATOM 1621 C CA . SER A 1 203 ? -6.124 8.627 0.448 1.00 87.56 203 SER A CA 1
ATOM 1622 C C . SER A 1 203 ? -4.682 8.846 -0.017 1.00 87.56 203 SER A C 1
ATOM 1624 O O . SER A 1 203 ? -3.771 8.117 0.386 1.00 87.56 203 SER A O 1
ATOM 1626 N N . ARG A 1 204 ? -4.461 9.899 -0.807 1.00 91.00 204 ARG A N 1
ATOM 1627 C CA . ARG A 1 204 ? -3.123 10.333 -1.227 1.00 91.00 204 ARG A CA 1
ATOM 1628 C C . ARG A 1 204 ? -2.130 10.383 -0.054 1.00 91.00 204 ARG A C 1
ATOM 1630 O O . ARG A 1 204 ? -1.015 9.885 -0.165 1.00 91.00 204 ARG A O 1
ATOM 1637 N N . SER A 1 205 ? -2.545 10.944 1.086 1.00 91.75 205 SER A N 1
ATOM 1638 C CA . SER A 1 205 ? -1.706 11.031 2.291 1.00 91.75 205 SER A CA 1
ATOM 1639 C C . SER A 1 205 ? -1.293 9.655 2.815 1.00 91.75 205 SER A C 1
ATOM 1641 O O . SER A 1 205 ? -0.144 9.473 3.199 1.00 91.75 205 SER A O 1
ATOM 1643 N N . ASN A 1 206 ? -2.212 8.689 2.814 1.00 92.31 206 ASN A N 1
ATOM 1644 C CA . ASN A 1 206 ? -1.959 7.343 3.329 1.00 92.31 206 ASN A CA 1
ATOM 1645 C C . ASN A 1 206 ? -0.984 6.581 2.431 1.00 92.31 206 ASN A C 1
ATOM 1647 O O . ASN A 1 206 ? -0.063 5.943 2.926 1.00 92.31 206 ASN A O 1
ATOM 1651 N N . MET A 1 207 ? -1.146 6.693 1.110 1.00 93.75 207 MET A N 1
ATOM 1652 C CA . MET A 1 207 ? -0.208 6.100 0.156 1.00 93.75 207 MET A CA 1
ATOM 1653 C C . MET A 1 207 ? 1.205 6.692 0.316 1.00 93.75 207 MET A C 1
ATOM 1655 O O . MET A 1 207 ? 2.183 5.954 0.268 1.00 93.75 207 MET A O 1
ATOM 1659 N N . ILE A 1 208 ? 1.329 8.007 0.553 1.00 94.00 208 ILE A N 1
ATOM 1660 C CA . ILE A 1 208 ? 2.626 8.659 0.818 1.00 94.00 208 ILE A CA 1
ATOM 1661 C C . ILE A 1 208 ? 3.260 8.129 2.111 1.00 94.00 208 ILE A C 1
ATOM 1663 O O . ILE A 1 208 ? 4.463 7.879 2.133 1.00 94.00 208 ILE A O 1
ATOM 1667 N N . GLU A 1 209 ? 2.464 7.957 3.168 1.00 94.19 209 GLU A N 1
ATOM 1668 C CA . GLU A 1 209 ? 2.921 7.436 4.464 1.00 94.19 209 GLU A CA 1
ATOM 1669 C C . GLU A 1 209 ? 3.430 5.990 4.320 1.00 94.19 209 GLU A C 1
ATOM 1671 O O . GLU A 1 209 ? 4.529 5.685 4.773 1.00 94.19 209 GLU A O 1
ATOM 1676 N N . VAL A 1 210 ? 2.720 5.134 3.574 1.00 95.38 210 VAL A N 1
ATOM 1677 C CA . VAL A 1 210 ? 3.180 3.763 3.275 1.00 95.38 210 VAL A CA 1
ATOM 1678 C C . VAL A 1 210 ? 4.479 3.748 2.464 1.00 95.38 210 VAL A C 1
ATOM 1680 O O . VAL A 1 210 ? 5.387 2.989 2.792 1.00 95.38 210 VAL A O 1
ATOM 1683 N N . LEU A 1 211 ? 4.615 4.603 1.444 1.00 96.31 211 LEU A N 1
ATOM 1684 C CA . LEU A 1 211 ? 5.857 4.697 0.663 1.00 96.31 211 LEU A CA 1
ATOM 1685 C C . LEU A 1 211 ? 7.051 5.147 1.520 1.00 96.31 211 LEU A C 1
ATOM 1687 O O . LEU A 1 211 ? 8.165 4.676 1.302 1.00 96.31 211 LEU A O 1
ATOM 1691 N N . ALA A 1 212 ? 6.832 6.025 2.504 1.00 96.00 212 ALA A N 1
ATOM 1692 C CA . ALA A 1 212 ? 7.872 6.409 3.457 1.00 96.00 212 ALA A CA 1
ATOM 1693 C C . ALA A 1 212 ? 8.297 5.219 4.335 1.00 96.00 212 ALA A C 1
ATOM 1695 O O . ALA A 1 212 ? 9.488 4.951 4.453 1.00 96.00 212 ALA A O 1
ATOM 1696 N N . ILE A 1 213 ? 7.336 4.440 4.847 1.00 94.75 213 ILE A N 1
ATOM 1697 C CA . ILE A 1 213 ? 7.621 3.222 5.625 1.00 94.75 213 ILE A CA 1
ATOM 1698 C C . ILE A 1 213 ? 8.414 2.207 4.789 1.00 94.75 213 ILE A C 1
ATOM 1700 O O . ILE A 1 213 ? 9.394 1.641 5.269 1.00 94.75 213 ILE A O 1
ATOM 1704 N N . TYR A 1 214 ? 8.028 1.986 3.529 1.00 95.75 214 TYR A N 1
ATOM 1705 C CA . TYR A 1 214 ? 8.755 1.097 2.618 1.00 95.75 214 TYR A CA 1
ATOM 1706 C C . TYR A 1 214 ? 10.179 1.570 2.352 1.00 95.75 214 TYR A C 1
ATOM 1708 O O . TYR A 1 214 ? 11.099 0.755 2.382 1.00 95.75 214 TYR A O 1
ATOM 1716 N N . LYS A 1 215 ? 10.379 2.875 2.145 1.00 94.69 215 LYS A N 1
ATOM 1717 C CA . LYS A 1 215 ? 11.717 3.451 2.015 1.00 94.69 215 LYS A CA 1
ATOM 1718 C C . LYS A 1 215 ? 12.570 3.158 3.248 1.00 94.69 215 LYS A C 1
ATOM 1720 O O . LYS A 1 215 ? 13.699 2.702 3.096 1.00 94.69 215 LYS A O 1
ATOM 1725 N N . ASP A 1 216 ? 12.032 3.376 4.444 1.00 92.19 216 ASP A N 1
ATOM 1726 C CA . ASP A 1 216 ? 12.763 3.147 5.692 1.00 92.19 216 ASP A CA 1
ATOM 1727 C C . ASP A 1 216 ? 13.136 1.667 5.871 1.00 92.19 216 ASP A C 1
ATOM 1729 O O . ASP A 1 216 ? 14.254 1.364 6.282 1.00 92.19 216 ASP A O 1
ATOM 1733 N N . ILE A 1 217 ? 12.238 0.740 5.505 1.00 90.56 217 ILE A N 1
ATOM 1734 C CA . ILE A 1 217 ? 12.533 -0.704 5.494 1.00 90.56 217 ILE A CA 1
ATOM 1735 C C . ILE A 1 217 ? 13.670 -1.017 4.515 1.00 90.56 217 ILE A C 1
ATOM 1737 O O . ILE A 1 217 ? 14.625 -1.689 4.888 1.00 90.56 217 ILE A O 1
ATOM 1741 N N . LEU A 1 218 ? 13.597 -0.525 3.275 1.00 91.31 218 LEU A N 1
ATOM 1742 C CA . LEU A 1 218 ? 14.612 -0.800 2.252 1.00 91.31 218 LEU A CA 1
ATOM 1743 C C . LEU A 1 218 ? 15.984 -0.239 2.624 1.00 91.31 218 LEU A C 1
ATOM 1745 O O . LEU A 1 218 ? 16.994 -0.904 2.412 1.00 91.31 218 LEU A O 1
ATOM 1749 N N . MET A 1 219 ? 16.029 0.972 3.183 1.00 90.88 219 MET A N 1
ATOM 1750 C CA . MET A 1 219 ? 17.276 1.583 3.644 1.00 90.88 219 MET A CA 1
ATOM 1751 C C . MET A 1 219 ? 17.935 0.742 4.736 1.00 90.88 219 MET A C 1
ATOM 1753 O O . MET A 1 219 ? 19.150 0.567 4.728 1.00 90.88 219 MET A O 1
ATOM 1757 N N . GLU A 1 220 ? 17.146 0.179 5.644 1.00 86.75 220 GLU A N 1
ATOM 1758 C CA . GLU A 1 220 ? 17.653 -0.711 6.682 1.00 86.75 220 GLU A CA 1
ATOM 1759 C C . GLU A 1 220 ? 18.113 -2.059 6.136 1.00 86.75 220 GLU A C 1
ATOM 1761 O O . GLU A 1 220 ? 19.229 -2.476 6.432 1.00 86.75 220 GLU A O 1
ATOM 1766 N N . LEU A 1 221 ? 17.314 -2.704 5.280 1.00 86.69 221 LEU A N 1
ATOM 1767 C CA . LEU A 1 221 ? 17.721 -3.942 4.611 1.00 86.69 221 LEU A CA 1
ATOM 1768 C C . LEU A 1 221 ? 19.024 -3.74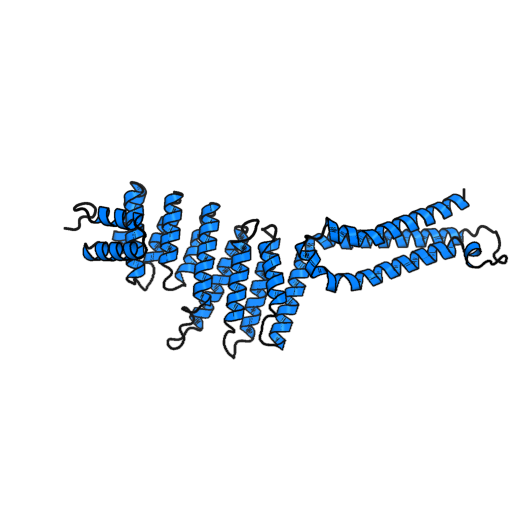2 3.835 1.00 86.69 221 LEU A C 1
ATOM 1770 O O . LEU A 1 221 ? 19.891 -4.608 3.869 1.00 86.69 221 LEU A O 1
ATOM 1774 N N . LYS A 1 222 ? 19.198 -2.582 3.189 1.00 86.88 222 LYS A N 1
ATOM 1775 C CA . LYS A 1 222 ? 20.440 -2.217 2.504 1.00 86.88 222 LYS A CA 1
ATOM 1776 C C . LYS A 1 222 ? 21.616 -2.067 3.473 1.00 86.88 222 LYS A C 1
ATOM 1778 O O . LYS A 1 222 ? 22.699 -2.536 3.149 1.00 86.88 222 LYS A O 1
ATOM 1783 N N . MET A 1 223 ? 21.422 -1.441 4.637 1.00 85.88 223 MET A N 1
ATOM 1784 C CA . MET A 1 223 ? 22.474 -1.305 5.659 1.00 85.88 223 MET A CA 1
ATOM 1785 C C . MET A 1 223 ? 22.885 -2.648 6.274 1.00 85.88 223 MET A C 1
ATOM 1787 O O . MET A 1 223 ? 24.047 -2.819 6.627 1.00 85.88 223 MET A O 1
ATOM 1791 N N . LEU A 1 224 ? 21.944 -3.584 6.408 1.00 83.06 224 LEU A N 1
ATOM 1792 C CA . LEU A 1 224 ? 22.188 -4.916 6.970 1.00 83.06 224 LEU A CA 1
ATOM 1793 C C . LEU A 1 224 ? 22.661 -5.940 5.925 1.00 83.06 224 LEU A C 1
ATOM 1795 O O . LEU A 1 224 ? 23.095 -7.029 6.290 1.00 83.06 224 LEU A O 1
ATOM 1799 N N . SER A 1 225 ? 22.555 -5.615 4.635 1.00 81.69 225 SER A N 1
ATOM 1800 C CA . SER A 1 225 ? 22.944 -6.493 3.534 1.00 81.69 225 SER A CA 1
ATOM 1801 C C . SER A 1 225 ? 24.464 -6.653 3.485 1.00 81.69 225 SER A C 1
ATOM 1803 O O . SER A 1 225 ? 25.193 -5.668 3.393 1.00 81.69 225 SER A O 1
ATOM 1805 N N . THR A 1 226 ? 24.942 -7.895 3.468 1.00 80.44 226 THR A N 1
ATOM 1806 C CA . THR A 1 226 ? 26.355 -8.235 3.233 1.00 80.44 226 THR A CA 1
ATOM 1807 C C . THR A 1 226 ? 26.502 -8.957 1.893 1.00 80.44 226 THR A C 1
ATOM 1809 O O . THR A 1 226 ? 25.504 -9.380 1.308 1.00 80.44 226 THR A O 1
ATOM 1812 N N . GLU A 1 227 ? 27.728 -9.109 1.379 1.00 78.06 227 GLU A N 1
ATOM 1813 C CA . GLU A 1 227 ? 27.966 -9.893 0.151 1.00 78.06 227 GLU A CA 1
ATOM 1814 C C . GLU A 1 227 ? 27.531 -11.359 0.312 1.00 78.06 227 GLU A C 1
ATOM 1816 O O . GLU A 1 227 ? 26.988 -11.953 -0.616 1.00 78.06 227 GLU A O 1
ATOM 1821 N N . GLU A 1 228 ? 27.702 -11.922 1.511 1.00 70.00 228 GLU A N 1
ATOM 1822 C CA . GLU A 1 228 ? 27.315 -13.300 1.840 1.00 70.00 228 GLU A CA 1
ATOM 1823 C C . GLU A 1 228 ? 25.800 -13.469 2.054 1.00 70.00 228 GLU A C 1
ATOM 1825 O O . GLU A 1 228 ? 25.273 -14.571 1.909 1.00 70.00 228 GLU A O 1
ATOM 1830 N N . ASN A 1 229 ? 25.085 -12.389 2.387 1.00 71.62 229 ASN A N 1
ATOM 1831 C CA . ASN A 1 229 ? 23.639 -12.393 2.592 1.00 71.62 229 ASN A CA 1
ATOM 1832 C C . ASN A 1 229 ? 23.005 -11.118 2.004 1.00 71.62 229 ASN A C 1
ATOM 1834 O O . ASN A 1 229 ? 22.819 -10.125 2.724 1.00 71.62 229 ASN A O 1
ATOM 1838 N N . PRO A 1 230 ? 22.669 -11.118 0.698 1.00 75.81 230 PRO A N 1
ATOM 1839 C CA . PRO A 1 230 ? 22.131 -9.950 0.017 1.00 75.81 230 PRO A CA 1
ATOM 1840 C C . PRO A 1 230 ? 20.651 -9.739 0.369 1.00 75.81 230 PRO A C 1
ATOM 1842 O O . PRO A 1 230 ? 19.763 -9.945 -0.458 1.00 75.81 230 PRO A O 1
ATOM 1845 N N . LEU A 1 231 ? 20.368 -9.297 1.599 1.00 75.50 231 LEU A N 1
ATOM 1846 C CA . LEU A 1 231 ? 19.012 -9.048 2.112 1.00 75.50 231 LEU A CA 1
ATOM 1847 C C . LEU A 1 231 ? 18.196 -8.114 1.209 1.00 75.50 231 LEU A C 1
ATOM 1849 O O . LEU A 1 231 ? 16.979 -8.250 1.102 1.00 75.50 231 LEU A O 1
ATOM 1853 N N . ILE A 1 232 ? 18.859 -7.198 0.497 1.00 79.31 232 ILE A N 1
ATOM 1854 C CA . ILE A 1 232 ? 18.199 -6.304 -0.460 1.00 79.31 232 ILE A CA 1
ATOM 1855 C C . ILE A 1 232 ? 17.566 -7.050 -1.647 1.00 79.31 232 ILE A C 1
ATOM 1857 O O . ILE A 1 232 ? 16.688 -6.504 -2.303 1.00 79.31 232 ILE A O 1
ATOM 1861 N N . GLN A 1 233 ? 17.948 -8.300 -1.908 1.00 78.56 233 GLN A N 1
ATOM 1862 C CA . GLN A 1 233 ? 17.346 -9.171 -2.925 1.00 78.56 233 GLN A CA 1
ATOM 1863 C C . GLN A 1 233 ? 16.341 -10.176 -2.327 1.00 78.56 233 GLN A C 1
ATOM 1865 O O . GLN A 1 233 ? 15.852 -11.058 -3.033 1.00 78.56 233 GLN A O 1
ATOM 1870 N N . GLY A 1 234 ? 16.017 -10.038 -1.037 1.00 84.19 234 GLY A N 1
ATOM 1871 C CA . GLY A 1 234 ? 15.097 -10.905 -0.311 1.00 84.19 234 GLY A CA 1
ATOM 1872 C C . GLY A 1 234 ? 13.627 -10.785 -0.730 1.00 84.19 234 GLY A C 1
ATOM 1873 O O . GLY A 1 234 ? 13.216 -9.940 -1.538 1.00 84.19 234 GLY A O 1
ATOM 1874 N N . ASN A 1 235 ? 12.804 -11.650 -0.136 1.00 87.31 235 ASN A N 1
ATOM 1875 C CA . ASN A 1 235 ? 11.361 -11.706 -0.381 1.00 87.31 235 ASN A CA 1
ATOM 1876 C C . ASN A 1 235 ? 10.655 -10.407 0.037 1.00 87.31 235 ASN A C 1
ATOM 1878 O O . ASN A 1 235 ? 9.701 -9.987 -0.617 1.00 87.31 235 ASN A O 1
ATOM 1882 N N . GLU A 1 236 ? 11.148 -9.748 1.081 1.00 87.69 236 GLU A N 1
ATOM 1883 C CA . GLU A 1 236 ? 10.676 -8.463 1.596 1.00 87.69 236 GLU A CA 1
ATOM 1884 C C . GLU A 1 236 ? 10.771 -7.398 0.506 1.00 87.69 236 GLU A C 1
ATOM 1886 O O . GLU A 1 236 ? 9.778 -6.748 0.174 1.00 87.69 236 GLU A O 1
ATOM 1891 N N . THR A 1 237 ? 11.947 -7.267 -0.115 1.00 90.50 237 THR A N 1
ATOM 1892 C CA . THR A 1 237 ? 12.177 -6.305 -1.192 1.00 90.50 237 THR A CA 1
ATOM 1893 C C . THR A 1 237 ? 11.286 -6.594 -2.392 1.00 90.50 237 THR A C 1
ATOM 1895 O O . THR A 1 237 ? 10.699 -5.673 -2.964 1.00 90.50 237 THR A O 1
ATOM 1898 N N . ARG A 1 238 ? 11.112 -7.871 -2.758 1.00 91.69 238 ARG A N 1
ATOM 1899 C CA . ARG A 1 238 ? 10.196 -8.262 -3.838 1.00 91.69 238 ARG A CA 1
ATOM 1900 C C . ARG A 1 238 ? 8.752 -7.856 -3.531 1.00 91.69 238 ARG A C 1
ATOM 1902 O O . ARG A 1 238 ? 8.074 -7.311 -4.400 1.00 91.69 238 ARG A O 1
ATOM 1909 N N . LYS A 1 239 ? 8.291 -8.061 -2.295 1.00 92.94 239 LYS A N 1
ATOM 1910 C CA . LYS A 1 239 ? 6.944 -7.661 -1.861 1.00 92.94 239 LYS A CA 1
ATOM 1911 C C . LYS A 1 239 ? 6.778 -6.145 -1.862 1.00 92.94 239 LYS A C 1
ATOM 1913 O O . LYS A 1 239 ? 5.774 -5.654 -2.376 1.00 92.94 239 LYS A O 1
ATOM 1918 N N . ILE A 1 240 ? 7.775 -5.396 -1.383 1.00 95.12 240 ILE A N 1
ATOM 1919 C CA . ILE A 1 240 ? 7.781 -3.927 -1.455 1.00 95.12 240 ILE A CA 1
ATOM 1920 C C . ILE A 1 240 ? 7.753 -3.456 -2.912 1.00 95.12 240 ILE A C 1
ATOM 1922 O O . ILE A 1 240 ? 6.999 -2.536 -3.226 1.00 95.12 240 ILE A O 1
ATOM 1926 N N . LYS A 1 241 ? 8.508 -4.094 -3.815 1.00 95.19 241 LYS A N 1
ATOM 1927 C CA . LYS A 1 241 ? 8.481 -3.801 -5.256 1.00 95.19 241 LYS A CA 1
ATOM 1928 C C . LYS A 1 241 ? 7.070 -3.947 -5.825 1.00 95.19 241 LYS A C 1
ATOM 1930 O O . LYS A 1 241 ? 6.542 -2.999 -6.408 1.00 95.19 241 LYS A O 1
ATOM 1935 N N . ASP A 1 242 ? 6.442 -5.103 -5.620 1.00 94.81 242 ASP A N 1
ATOM 1936 C CA . ASP A 1 242 ? 5.106 -5.394 -6.149 1.00 94.81 242 ASP A CA 1
ATOM 1937 C C . ASP A 1 242 ? 4.037 -4.467 -5.554 1.00 94.81 242 ASP A C 1
ATOM 1939 O O . ASP A 1 242 ? 3.138 -4.000 -6.257 1.00 94.81 242 ASP A O 1
ATOM 1943 N N . CYS A 1 243 ? 4.145 -4.146 -4.267 1.00 95.31 243 CYS A N 1
ATOM 1944 C CA . CYS A 1 243 ? 3.215 -3.248 -3.593 1.00 95.31 243 CYS A CA 1
ATOM 1945 C C . CYS A 1 243 ? 3.394 -1.785 -3.989 1.00 95.31 243 CYS A C 1
ATOM 1947 O O . CYS A 1 243 ? 2.407 -1.091 -4.230 1.00 95.31 243 CYS A O 1
ATOM 1949 N N . THR A 1 244 ? 4.633 -1.330 -4.151 1.00 96.69 244 THR A N 1
ATOM 1950 C CA . THR A 1 244 ? 4.935 0.012 -4.661 1.00 96.69 244 THR A CA 1
ATOM 1951 C C . THR A 1 244 ? 4.409 0.175 -6.085 1.00 96.69 244 THR A C 1
ATOM 1953 O O . THR A 1 244 ? 3.795 1.193 -6.398 1.00 96.69 244 THR A O 1
ATOM 1956 N N . TYR A 1 245 ? 4.546 -0.857 -6.921 1.00 96.06 245 TYR A N 1
ATOM 1957 C CA . TYR A 1 245 ? 3.934 -0.901 -8.247 1.00 96.06 245 TYR A CA 1
ATOM 1958 C C . TYR A 1 245 ? 2.400 -0.814 -8.188 1.00 96.06 245 TYR A C 1
ATOM 1960 O O . TYR A 1 245 ? 1.810 0.023 -8.867 1.00 96.06 245 TYR A O 1
ATOM 1968 N N . LYS A 1 246 ? 1.728 -1.588 -7.322 1.00 94.75 246 LYS A N 1
ATOM 1969 C CA . LYS A 1 246 ? 0.265 -1.482 -7.134 1.00 94.75 246 LYS A CA 1
ATOM 1970 C C . LYS A 1 246 ? -0.169 -0.077 -6.699 1.00 94.75 246 LYS A C 1
ATOM 1972 O O . LYS A 1 246 ? -1.147 0.449 -7.233 1.00 94.75 246 LYS A O 1
ATOM 1977 N N . ILE A 1 247 ? 0.569 0.550 -5.778 1.00 94.31 247 ILE A N 1
ATOM 1978 C CA . ILE A 1 247 ? 0.338 1.942 -5.357 1.00 94.31 247 ILE A CA 1
ATOM 1979 C C . ILE A 1 247 ? 0.519 2.897 -6.545 1.00 94.31 247 ILE A C 1
ATOM 1981 O O . ILE A 1 247 ? -0.294 3.807 -6.721 1.00 94.31 247 ILE A O 1
ATOM 1985 N N . ALA A 1 248 ? 1.529 2.678 -7.391 1.00 94.88 248 ALA A N 1
ATOM 1986 C CA . ALA A 1 248 ? 1.765 3.469 -8.597 1.00 94.88 248 ALA A CA 1
ATOM 1987 C C . ALA A 1 248 ? 0.578 3.394 -9.568 1.00 94.88 248 ALA A C 1
ATOM 1989 O O . ALA A 1 248 ? 0.037 4.416 -9.984 1.00 94.88 248 ALA A O 1
ATOM 1990 N N . LEU A 1 249 ? 0.103 2.182 -9.865 1.00 93.00 249 LEU A N 1
ATOM 1991 C CA . LEU A 1 249 ? -1.056 1.980 -10.732 1.00 93.00 249 LEU A CA 1
ATOM 1992 C C . LEU A 1 249 ? -2.315 2.647 -10.163 1.00 93.00 249 LEU A C 1
ATOM 1994 O O . LEU A 1 249 ? -3.066 3.291 -10.897 1.00 93.00 249 LEU A O 1
ATOM 1998 N N . ALA A 1 250 ? -2.553 2.506 -8.857 1.00 90.50 250 ALA A N 1
ATOM 1999 C CA . ALA A 1 250 ? -3.705 3.107 -8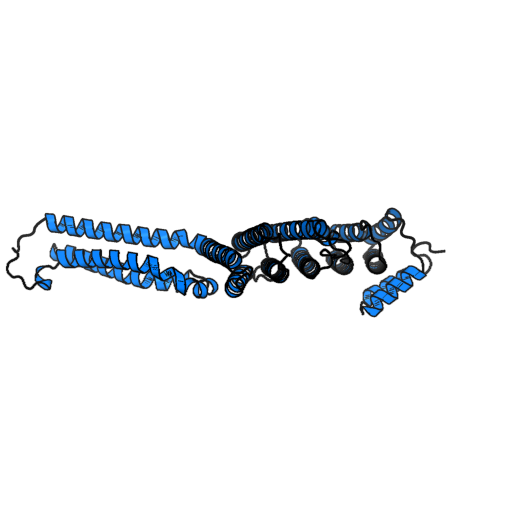.192 1.00 90.50 250 ALA A CA 1
ATOM 2000 C C . ALA A 1 250 ? -3.650 4.645 -8.216 1.00 90.50 250 ALA A C 1
ATOM 2002 O O . ALA A 1 250 ? -4.663 5.294 -8.474 1.00 90.50 250 ALA A O 1
ATOM 2003 N N . SER A 1 251 ? -2.474 5.233 -7.995 1.00 91.94 251 SER A N 1
ATOM 2004 C CA . SER A 1 251 ? -2.277 6.689 -8.016 1.00 91.94 251 SER A CA 1
ATOM 2005 C C . SER A 1 251 ? -2.377 7.273 -9.427 1.00 91.94 251 SER A C 1
ATOM 2007 O O . SER A 1 251 ? -3.060 8.280 -9.602 1.00 91.94 251 SER A O 1
ATOM 2009 N N . LEU A 1 252 ? -1.826 6.609 -10.450 1.00 92.00 252 LEU A N 1
ATOM 2010 C CA . LEU A 1 252 ? -2.014 6.994 -11.857 1.00 92.00 252 LEU A CA 1
ATOM 2011 C C . LEU A 1 252 ? -3.480 6.902 -12.295 1.00 92.00 252 LEU A C 1
ATOM 2013 O O . LEU A 1 252 ? -3.953 7.713 -13.090 1.00 92.00 252 LEU A O 1
ATOM 2017 N N . LYS A 1 253 ? -4.238 5.927 -11.778 1.00 89.31 253 LYS A N 1
ATOM 2018 C CA . LYS A 1 253 ? -5.686 5.821 -12.022 1.00 89.31 253 LYS A CA 1
ATOM 2019 C C . LYS A 1 253 ? -6.483 6.992 -11.442 1.00 89.31 253 LYS A C 1
ATOM 2021 O O . LYS A 1 253 ? -7.513 7.321 -12.015 1.00 89.31 253 LYS A O 1
ATOM 2026 N N . LYS A 1 254 ? -5.994 7.614 -10.366 1.00 87.81 254 LYS A N 1
ATOM 2027 C CA . LYS A 1 254 ? -6.635 8.733 -9.655 1.00 87.81 254 LYS A CA 1
ATOM 2028 C C . LYS A 1 254 ? -6.025 10.109 -9.951 1.00 87.81 254 LYS A C 1
ATOM 2030 O O . LYS A 1 254 ? -6.342 11.063 -9.249 1.00 87.81 254 LYS A O 1
ATOM 2035 N N . ASP A 1 255 ? -5.127 10.198 -10.931 1.00 87.69 255 ASP A N 1
ATOM 2036 C CA . ASP A 1 255 ? -4.386 11.417 -11.281 1.00 87.69 255 ASP A CA 1
ATOM 2037 C C . ASP A 1 255 ? -3.587 12.033 -10.115 1.00 87.69 255 ASP A C 1
ATOM 2039 O O . ASP A 1 255 ? -3.359 13.239 -10.049 1.00 87.69 255 ASP A O 1
ATOM 2043 N N . TYR A 1 256 ? -3.078 11.196 -9.207 1.00 91.19 256 TYR A N 1
ATOM 2044 C CA . TYR A 1 256 ? -2.122 11.605 -8.170 1.00 91.19 256 TYR A CA 1
ATOM 2045 C C . TYR A 1 256 ? -0.689 11.594 -8.721 1.00 91.19 256 TYR A C 1
ATOM 2047 O O . TYR A 1 256 ? 0.201 10.933 -8.185 1.00 91.19 256 TYR A O 1
ATOM 2055 N N . SER A 1 257 ? -0.465 12.293 -9.835 1.00 89.00 257 SER A N 1
ATOM 2056 C CA . SER A 1 257 ? 0.819 12.311 -10.551 1.00 89.00 257 SER A CA 1
ATOM 2057 C C . SER A 1 257 ? 1.969 12.869 -9.702 1.00 89.00 257 SER A C 1
ATOM 2059 O O . SER A 1 257 ? 3.113 12.440 -9.832 1.00 89.00 257 SER A O 1
ATOM 2061 N N . ASP A 1 258 ? 1.672 13.754 -8.755 1.00 89.81 258 ASP A N 1
ATOM 2062 C CA . ASP A 1 258 ? 2.642 14.327 -7.821 1.00 89.81 258 ASP A CA 1
ATOM 2063 C C . ASP A 1 258 ? 3.139 13.351 -6.738 1.00 89.81 258 ASP A C 1
ATOM 2065 O O . ASP A 1 258 ? 4.095 13.647 -6.017 1.00 89.81 258 ASP A O 1
ATOM 2069 N N . MET A 1 259 ? 2.544 12.160 -6.640 1.00 92.06 259 MET A N 1
ATOM 2070 C CA . MET A 1 259 ? 3.074 11.057 -5.840 1.00 92.06 259 MET A CA 1
ATOM 2071 C C . MET A 1 259 ? 4.201 10.293 -6.531 1.00 92.06 259 MET A C 1
ATOM 2073 O O . MET A 1 259 ? 4.999 9.644 -5.849 1.00 92.06 259 MET A O 1
ATOM 2077 N N . MET A 1 260 ? 4.276 10.360 -7.861 1.00 94.31 260 MET A N 1
ATOM 2078 C CA . MET A 1 260 ? 5.198 9.551 -8.657 1.00 94.31 260 MET A CA 1
ATOM 2079 C C . MET A 1 260 ? 6.662 9.707 -8.248 1.00 94.31 260 MET A C 1
ATOM 2081 O O . MET A 1 260 ? 7.315 8.680 -8.107 1.00 94.31 260 MET A O 1
ATOM 2085 N N . PRO A 1 261 ? 7.187 10.906 -7.920 1.00 94.12 261 PRO A N 1
ATOM 2086 C CA . PRO A 1 261 ? 8.563 11.023 -7.436 1.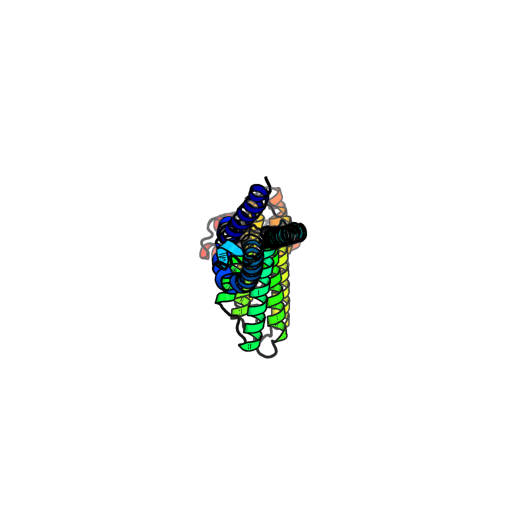00 94.12 261 PRO A CA 1
ATOM 2087 C C . PRO A 1 261 ? 8.864 10.146 -6.212 1.00 94.12 261 PRO A C 1
ATOM 2089 O O . PRO A 1 261 ? 9.964 9.624 -6.078 1.00 94.12 261 PRO A O 1
ATOM 2092 N N . ARG A 1 262 ? 7.886 9.932 -5.320 1.00 94.88 262 ARG A N 1
ATOM 2093 C CA . ARG A 1 262 ? 8.056 9.069 -4.138 1.00 94.88 262 ARG A CA 1
ATOM 2094 C C . ARG A 1 262 ? 8.009 7.590 -4.499 1.00 94.88 262 ARG A C 1
ATOM 2096 O O . ARG A 1 262 ? 8.776 6.816 -3.943 1.00 94.88 262 ARG A O 1
ATOM 2103 N N . VAL A 1 263 ? 7.128 7.216 -5.426 1.00 95.81 263 VAL A N 1
ATOM 2104 C CA . VAL A 1 263 ? 7.063 5.856 -5.979 1.00 95.81 263 VAL A CA 1
ATOM 2105 C C . VAL A 1 263 ? 8.395 5.498 -6.638 1.00 95.81 263 VAL A C 1
ATOM 2107 O O . VAL A 1 263 ? 8.969 4.458 -6.326 1.00 95.81 263 VAL A O 1
ATOM 2110 N N . LEU A 1 264 ? 8.900 6.380 -7.503 1.00 94.31 264 LEU A N 1
ATOM 2111 C CA . LEU A 1 264 ? 10.166 6.198 -8.209 1.00 94.31 264 LEU A CA 1
ATOM 2112 C C . LEU A 1 264 ? 11.338 6.087 -7.231 1.00 94.31 264 LEU A C 1
ATOM 2114 O O . LEU A 1 264 ? 12.103 5.137 -7.336 1.00 94.31 264 LEU A O 1
ATOM 2118 N N . ASN A 1 265 ? 11.391 6.954 -6.212 1.00 93.25 265 ASN A N 1
ATOM 2119 C CA . ASN A 1 265 ? 12.414 6.901 -5.164 1.00 93.25 265 ASN A CA 1
ATOM 2120 C C . ASN A 1 265 ? 12.440 5.559 -4.414 1.00 93.25 265 ASN A C 1
ATOM 2122 O O . ASN A 1 265 ? 13.507 5.067 -4.076 1.00 93.25 265 ASN A O 1
ATOM 2126 N N . VAL A 1 266 ? 11.278 4.959 -4.135 1.00 94.94 266 VAL A N 1
ATOM 2127 C CA . VAL A 1 266 ? 11.222 3.635 -3.492 1.00 94.94 266 VAL A CA 1
ATOM 2128 C C . VAL A 1 266 ? 11.683 2.549 -4.461 1.00 94.94 266 VAL A C 1
ATOM 2130 O O . VAL A 1 266 ? 12.489 1.702 -4.087 1.00 94.94 266 VAL A O 1
ATOM 2133 N N . LEU A 1 267 ? 11.208 2.568 -5.711 1.00 93.56 267 LEU A N 1
ATOM 2134 C CA . LEU A 1 267 ? 11.585 1.560 -6.705 1.00 93.56 267 LEU A CA 1
ATOM 2135 C C . LEU A 1 267 ? 13.069 1.620 -7.077 1.00 93.56 267 LEU A C 1
ATOM 2137 O O . LEU A 1 267 ? 13.639 0.571 -7.372 1.00 93.56 267 LEU A O 1
ATOM 2141 N N . SER A 1 268 ? 13.709 2.788 -7.056 1.00 89.81 268 SER A N 1
ATOM 2142 C CA . SER A 1 268 ? 15.136 2.907 -7.373 1.00 89.81 268 SER A CA 1
ATOM 2143 C C . SER A 1 268 ? 16.070 2.400 -6.286 1.00 89.81 268 SER A C 1
ATOM 2145 O O . SER A 1 268 ? 17.199 2.023 -6.586 1.00 89.81 268 SER A O 1
ATOM 2147 N N . LEU A 1 269 ? 15.586 2.258 -5.050 1.00 89.31 269 LEU A N 1
ATOM 2148 C CA . LEU A 1 269 ? 16.310 1.535 -4.002 1.00 89.31 269 LEU A CA 1
ATOM 2149 C C . LEU A 1 269 ? 16.309 0.013 -4.218 1.00 89.31 269 LEU A C 1
ATOM 2151 O O . LEU A 1 269 ? 17.066 -0.691 -3.552 1.00 89.31 269 LEU A O 1
ATOM 2155 N N . ILE A 1 270 ? 15.469 -0.497 -5.125 1.00 90.00 270 ILE A N 1
ATOM 2156 C CA . ILE A 1 270 ? 15.280 -1.927 -5.371 1.00 90.00 270 ILE A CA 1
ATOM 2157 C C . ILE A 1 270 ? 15.986 -2.343 -6.671 1.00 90.00 270 ILE A C 1
ATOM 2159 O O . ILE A 1 270 ? 15.569 -1.909 -7.753 1.00 90.00 270 ILE A O 1
ATOM 2163 N N . PRO A 1 271 ? 16.991 -3.236 -6.614 1.00 85.44 271 PRO A N 1
ATOM 2164 C CA . PRO A 1 271 ? 17.584 -3.836 -7.808 1.00 85.44 271 PRO A CA 1
ATOM 2165 C C . PRO A 1 271 ? 16.543 -4.591 -8.650 1.00 85.44 271 PRO A C 1
ATOM 2167 O O . PRO A 1 271 ? 15.602 -5.177 -8.115 1.00 85.44 271 PRO A O 1
ATOM 2170 N N . GLY A 1 272 ? 16.695 -4.590 -9.979 1.00 85.50 272 GLY A N 1
ATOM 2171 C CA . GLY A 1 272 ? 15.822 -5.371 -10.867 1.00 85.50 272 GLY A CA 1
ATOM 2172 C C . GLY A 1 272 ? 14.346 -4.943 -10.855 1.00 85.50 272 GLY A C 1
ATOM 2173 O O . GLY A 1 272 ? 13.449 -5.778 -10.980 1.00 85.50 272 GLY A O 1
ATOM 2174 N N . SER A 1 273 ? 14.074 -3.652 -10.647 1.00 91.31 273 SER A N 1
ATOM 2175 C CA . SER A 1 273 ? 12.726 -3.060 -10.725 1.00 91.31 273 SER A CA 1
ATOM 2176 C C . SER A 1 273 ? 12.439 -2.316 -12.036 1.00 91.31 273 SER A C 1
ATOM 2178 O O . SER A 1 273 ? 11.436 -1.607 -12.138 1.00 91.31 273 SER A O 1
ATOM 2180 N N . SER A 1 274 ? 13.302 -2.480 -13.046 1.00 92.31 274 SER A N 1
ATOM 2181 C CA . SER A 1 274 ? 13.122 -1.885 -14.375 1.00 92.31 274 SER A CA 1
ATOM 2182 C C . SER A 1 274 ? 11.876 -2.409 -15.093 1.00 92.31 274 SER A C 1
ATOM 2184 O O . SER A 1 274 ? 11.263 -1.649 -15.836 1.00 92.31 274 SER A O 1
ATOM 2186 N N . ASP A 1 275 ? 11.439 -3.638 -14.793 1.00 93.31 275 ASP A N 1
ATOM 2187 C CA . ASP A 1 275 ? 10.157 -4.196 -15.239 1.00 93.31 275 ASP A CA 1
ATOM 2188 C C . ASP A 1 275 ? 8.974 -3.334 -14.770 1.00 93.31 275 ASP A C 1
ATOM 2190 O O . ASP A 1 275 ? 8.131 -2.916 -15.559 1.00 93.31 275 ASP A O 1
ATOM 2194 N N . LYS A 1 276 ? 8.947 -2.986 -13.478 1.00 95.56 276 LYS A N 1
ATOM 2195 C CA . LYS A 1 276 ? 7.872 -2.165 -12.902 1.00 95.56 276 LYS A CA 1
ATOM 2196 C C . LYS A 1 276 ? 7.937 -0.722 -13.375 1.00 95.56 276 LYS A C 1
ATOM 2198 O O . LYS A 1 276 ? 6.892 -0.112 -13.583 1.00 95.56 276 LYS A O 1
ATOM 2203 N N . LEU A 1 277 ? 9.141 -0.173 -13.536 1.00 95.31 277 LEU A N 1
ATOM 2204 C CA . LEU A 1 277 ? 9.317 1.164 -14.097 1.00 95.31 277 LEU A CA 1
ATOM 2205 C C . LEU A 1 277 ? 8.801 1.234 -15.532 1.00 95.31 277 LEU A C 1
ATOM 2207 O O . LEU A 1 277 ? 8.042 2.146 -15.842 1.00 95.31 277 LEU A O 1
ATOM 2211 N N . PHE A 1 278 ? 9.141 0.255 -16.369 1.00 96.06 278 PHE A N 1
ATOM 2212 C CA . PHE A 1 278 ? 8.642 0.163 -17.736 1.00 96.06 278 PHE A CA 1
ATOM 2213 C C . PHE A 1 278 ? 7.109 0.195 -17.783 1.00 96.06 278 PHE A C 1
ATOM 2215 O O . PHE A 1 278 ? 6.539 1.071 -18.433 1.00 96.06 278 PHE A O 1
ATOM 2222 N N . ASP A 1 279 ? 6.444 -0.661 -17.004 1.00 96.25 279 ASP A N 1
ATOM 2223 C CA . ASP A 1 279 ? 4.979 -0.705 -16.929 1.00 96.25 279 ASP A CA 1
ATOM 2224 C C . ASP A 1 279 ? 4.360 0.628 -16.461 1.00 96.25 279 ASP A C 1
ATOM 2226 O O . ASP A 1 279 ? 3.343 1.076 -16.996 1.00 96.25 279 ASP A O 1
ATOM 2230 N N . ILE A 1 280 ? 4.966 1.285 -15.461 1.00 96.69 280 ILE A N 1
ATOM 2231 C CA . ILE A 1 280 ? 4.529 2.606 -14.974 1.00 96.69 280 ILE A CA 1
ATOM 2232 C C . ILE A 1 280 ? 4.691 3.660 -16.075 1.00 96.69 280 ILE A C 1
ATOM 2234 O O . ILE A 1 280 ? 3.797 4.485 -16.269 1.00 96.69 280 ILE A O 1
ATOM 2238 N N . GLY A 1 281 ? 5.813 3.631 -16.798 1.00 96.19 281 GLY A N 1
ATOM 2239 C CA . GLY A 1 281 ? 6.105 4.531 -17.909 1.00 96.19 281 GLY A CA 1
ATOM 2240 C C . GLY A 1 281 ? 5.088 4.400 -19.038 1.00 96.19 281 GLY A C 1
ATOM 2241 O O . GLY A 1 281 ? 4.545 5.414 -19.477 1.00 96.19 281 GLY A O 1
ATOM 2242 N N . LEU A 1 282 ? 4.772 3.167 -19.445 1.00 96.19 282 LEU A N 1
ATOM 2243 C CA . LEU A 1 282 ? 3.743 2.894 -20.452 1.00 96.19 282 LEU A CA 1
ATOM 2244 C C . LEU A 1 282 ? 2.376 3.422 -20.020 1.00 96.19 282 LEU A C 1
ATOM 2246 O O . LEU A 1 282 ? 1.756 4.199 -20.742 1.00 96.19 282 LEU A O 1
ATOM 2250 N N . LEU A 1 283 ? 1.935 3.085 -18.805 1.00 95.62 283 LEU A N 1
ATOM 2251 C CA . LEU A 1 283 ? 0.635 3.541 -18.317 1.00 95.62 283 LEU A CA 1
ATOM 2252 C C . LEU A 1 283 ? 0.555 5.074 -18.218 1.00 95.62 283 LEU A C 1
ATOM 2254 O O . LEU A 1 283 ? -0.498 5.665 -18.470 1.00 95.62 283 LEU A O 1
ATOM 2258 N N . ALA A 1 284 ? 1.652 5.730 -17.835 1.00 95.62 284 ALA A N 1
ATOM 2259 C CA . ALA A 1 284 ? 1.725 7.184 -17.794 1.00 95.62 284 ALA A CA 1
ATOM 2260 C C . ALA A 1 284 ? 1.639 7.803 -19.201 1.00 95.62 284 ALA A C 1
ATOM 2262 O O . ALA A 1 284 ? 0.938 8.805 -19.366 1.00 95.62 284 ALA A O 1
ATOM 2263 N N . LEU A 1 285 ? 2.286 7.207 -20.212 1.00 94.31 285 LEU A N 1
ATOM 2264 C CA . LEU A 1 285 ? 2.159 7.626 -21.614 1.00 94.31 285 LEU A CA 1
ATOM 2265 C C . LEU A 1 285 ? 0.725 7.473 -22.126 1.00 94.31 285 LEU A C 1
ATOM 2267 O O . LEU A 1 285 ? 0.175 8.435 -22.662 1.00 94.31 285 LEU A O 1
ATOM 2271 N N . ASP A 1 286 ? 0.091 6.324 -21.882 1.00 93.31 286 ASP A N 1
ATOM 2272 C CA . ASP A 1 286 ? -1.292 6.051 -22.298 1.00 93.31 286 ASP A CA 1
ATOM 2273 C C . ASP A 1 286 ? -2.278 7.067 -21.704 1.00 93.31 286 ASP A C 1
ATOM 2275 O O . ASP A 1 286 ? -3.217 7.527 -22.358 1.00 93.31 286 ASP A O 1
ATOM 2279 N N . LYS A 1 287 ? -2.030 7.482 -20.457 1.00 92.50 287 LYS A N 1
ATOM 2280 C CA . LYS A 1 287 ? -2.798 8.522 -19.756 1.00 92.50 287 LYS A CA 1
ATOM 2281 C C . LYS A 1 287 ? -2.382 9.950 -20.112 1.00 92.50 287 LYS A C 1
ATOM 2283 O O . LYS A 1 287 ? -2.914 10.891 -19.524 1.00 92.50 287 LYS A O 1
ATOM 2288 N N . LYS A 1 288 ? -1.448 10.137 -21.050 1.00 92.19 288 LYS A N 1
ATOM 2289 C CA . LYS A 1 288 ? -0.884 11.438 -21.459 1.00 92.19 288 LYS A CA 1
ATOM 2290 C C . LYS A 1 288 ? -0.234 12.216 -20.306 1.00 92.19 288 LYS A C 1
ATOM 2292 O O . LYS A 1 288 ? -0.098 13.438 -20.363 1.00 92.19 288 LYS A O 1
ATOM 2297 N N . GLN A 1 289 ? 0.211 11.522 -19.261 1.00 93.00 289 GLN A N 1
ATOM 2298 C CA . GLN A 1 289 ? 0.955 12.087 -18.136 1.00 93.00 289 GLN A CA 1
ATOM 2299 C C . GLN A 1 289 ? 2.457 12.123 -18.464 1.00 93.00 289 GLN A C 1
ATOM 2301 O O . GLN A 1 289 ? 3.282 11.484 -17.809 1.00 93.00 289 GLN A O 1
ATOM 2306 N N . PHE A 1 290 ? 2.825 12.883 -19.501 1.00 91.81 290 PHE A N 1
ATOM 2307 C CA . PHE A 1 290 ? 4.175 12.876 -20.086 1.00 91.81 290 PHE A CA 1
ATOM 2308 C C . PHE A 1 290 ? 5.295 13.209 -19.094 1.00 91.81 290 PHE A C 1
ATOM 2310 O O . PHE A 1 290 ? 6.383 12.645 -19.194 1.00 91.81 290 PHE A O 1
ATOM 2317 N N . GLN A 1 291 ? 5.041 14.083 -18.114 1.00 92.38 291 GLN A N 1
ATOM 2318 C CA . GLN A 1 291 ? 6.027 14.410 -17.079 1.00 92.38 291 GLN A CA 1
ATOM 2319 C C . GLN A 1 291 ? 6.382 13.183 -16.230 1.00 92.38 291 GLN A C 1
ATOM 2321 O O . GLN A 1 291 ? 7.555 12.935 -15.968 1.00 92.38 291 GLN A O 1
ATOM 2326 N N . VAL A 1 292 ? 5.383 12.384 -15.843 1.00 94.50 292 VAL A N 1
ATOM 2327 C CA . VAL A 1 292 ? 5.606 11.152 -15.077 1.00 94.50 292 VAL A CA 1
ATOM 2328 C C . VAL A 1 292 ? 6.387 10.150 -15.912 1.00 94.50 292 VAL A C 1
ATOM 2330 O O . VAL A 1 292 ? 7.397 9.631 -15.446 1.00 94.50 292 VAL A O 1
ATOM 2333 N N . ALA A 1 293 ? 5.954 9.916 -17.152 1.00 95.19 293 ALA A N 1
ATOM 2334 C CA . ALA A 1 293 ? 6.638 8.993 -18.047 1.00 95.19 293 ALA A CA 1
ATOM 2335 C C . ALA A 1 293 ? 8.103 9.412 -18.280 1.00 95.19 293 ALA A C 1
ATOM 2337 O O . ALA A 1 293 ? 8.991 8.568 -18.348 1.00 95.19 293 ALA A O 1
ATOM 2338 N N . THR A 1 294 ? 8.371 10.718 -18.391 1.00 93.25 294 THR A N 1
ATOM 2339 C CA . THR A 1 294 ? 9.735 11.235 -18.593 1.00 93.25 294 THR A CA 1
ATOM 2340 C C . THR A 1 294 ? 10.585 11.029 -17.341 1.00 93.25 294 THR A C 1
ATOM 2342 O O . THR A 1 294 ? 11.736 10.623 -17.450 1.00 93.25 294 THR A O 1
ATOM 2345 N N . ASN A 1 295 ? 10.017 11.236 -16.149 1.00 93.56 295 ASN A N 1
ATOM 2346 C CA . ASN A 1 295 ? 10.714 10.957 -14.892 1.00 93.56 295 ASN A CA 1
ATOM 2347 C C . ASN A 1 295 ? 11.053 9.468 -14.750 1.00 93.56 295 ASN A C 1
ATOM 2349 O O . ASN A 1 295 ? 12.145 9.140 -14.306 1.00 93.56 295 ASN A O 1
ATOM 2353 N N . VAL A 1 296 ? 10.147 8.573 -15.159 1.00 94.81 296 VAL A N 1
ATOM 2354 C CA . VAL A 1 296 ? 10.412 7.125 -15.215 1.00 94.81 296 VAL A CA 1
ATOM 2355 C C . VAL A 1 296 ? 11.606 6.836 -16.124 1.00 94.81 296 VAL A C 1
ATOM 2357 O O . VAL A 1 296 ? 12.497 6.085 -15.739 1.00 94.81 296 VAL A O 1
ATOM 2360 N N . LEU A 1 297 ? 11.634 7.444 -17.313 1.00 92.50 297 LEU A N 1
ATOM 2361 C CA . LEU A 1 297 ? 12.705 7.263 -18.290 1.00 92.50 297 LEU A CA 1
ATOM 2362 C C . LEU A 1 297 ? 14.070 7.696 -17.729 1.00 92.50 297 LEU A C 1
ATOM 2364 O O . LEU A 1 297 ? 15.056 6.987 -17.921 1.00 92.50 297 LEU A O 1
ATOM 2368 N N . SER A 1 298 ? 14.120 8.823 -17.014 1.00 91.31 298 SER A N 1
ATOM 2369 C CA . SER A 1 298 ? 15.327 9.263 -16.304 1.00 91.31 298 SER A CA 1
ATOM 2370 C C . SER A 1 298 ? 15.715 8.290 -15.187 1.00 91.31 298 SER A C 1
ATOM 2372 O O . SER A 1 298 ? 16.852 7.836 -15.146 1.00 91.31 298 SER A O 1
ATOM 2374 N N . GLU A 1 299 ? 14.763 7.875 -14.346 1.00 91.44 299 GLU A N 1
ATOM 2375 C CA . GLU A 1 299 ? 15.021 6.976 -13.210 1.00 91.44 299 GLU A CA 1
ATOM 2376 C C . GLU A 1 299 ? 15.509 5.581 -13.640 1.00 91.44 299 GLU A C 1
ATOM 2378 O O . GLU A 1 299 ? 16.221 4.906 -12.898 1.00 91.44 299 GLU A O 1
ATOM 2383 N N . MET A 1 300 ? 15.129 5.106 -14.831 1.00 90.38 300 MET A N 1
ATOM 2384 C CA . MET A 1 300 ? 15.672 3.858 -15.382 1.00 90.38 300 MET A CA 1
ATOM 2385 C C . MET A 1 300 ? 17.165 3.977 -15.711 1.00 90.38 300 MET A C 1
ATOM 2387 O O . MET A 1 300 ? 17.881 2.984 -15.598 1.00 90.38 300 MET A O 1
ATOM 2391 N N . MET A 1 301 ? 17.628 5.173 -16.085 1.00 88.31 301 MET A N 1
ATOM 2392 C CA . MET A 1 301 ? 19.002 5.430 -16.523 1.00 88.31 301 MET A CA 1
ATOM 2393 C C . MET A 1 301 ? 19.925 5.962 -15.430 1.00 88.31 301 MET A C 1
ATOM 2395 O O . MET A 1 301 ? 21.132 5.748 -15.527 1.00 88.31 301 MET A O 1
ATOM 2399 N N . ASP A 1 302 ? 19.368 6.571 -14.381 1.00 83.75 302 ASP A N 1
ATOM 2400 C CA . ASP A 1 302 ? 20.096 7.013 -13.183 1.00 83.75 302 ASP A CA 1
ATOM 2401 C C . ASP A 1 302 ? 20.583 5.837 -12.310 1.00 83.75 302 ASP A C 1
ATOM 2403 O O . ASP A 1 302 ? 21.228 6.031 -11.281 1.00 83.75 302 ASP A O 1
ATOM 2407 N N . ARG A 1 303 ? 20.290 4.591 -12.702 1.00 69.81 303 ARG A N 1
ATOM 2408 C CA . ARG A 1 303 ? 20.734 3.390 -11.991 1.00 69.81 303 ARG A CA 1
ATOM 2409 C C . ARG A 1 303 ? 22.199 3.093 -12.291 1.00 69.81 303 ARG A C 1
ATOM 2411 O O . ARG A 1 303 ? 22.572 2.894 -13.445 1.00 69.81 303 ARG A O 1
ATOM 2418 N N . ASP A 1 304 ? 22.985 2.931 -11.227 1.00 53.81 304 ASP A N 1
ATOM 2419 C CA . ASP A 1 304 ? 24.409 2.562 -11.291 1.00 53.81 304 ASP A CA 1
ATOM 2420 C C . ASP A 1 304 ? 24.667 1.223 -12.009 1.00 53.81 304 ASP A C 1
ATOM 2422 O O . ASP A 1 304 ? 25.771 0.980 -12.490 1.00 53.81 304 ASP A O 1
ATOM 2426 N N . ASN A 1 305 ? 23.653 0.354 -12.115 1.00 58.72 305 ASN A N 1
ATOM 2427 C CA . ASN A 1 305 ? 23.745 -0.921 -12.820 1.00 58.72 305 ASN A CA 1
ATOM 2428 C C . ASN A 1 305 ? 22.785 -0.957 -14.019 1.00 58.72 305 ASN A C 1
ATOM 2430 O O . ASN A 1 305 ? 21.592 -1.237 -13.872 1.00 58.72 305 ASN A O 1
ATOM 2434 N N . LYS A 1 306 ? 23.320 -0.665 -15.210 1.00 77.88 306 LYS A N 1
ATOM 2435 C CA . LYS A 1 306 ? 22.626 -0.787 -16.501 1.00 77.88 306 LYS A CA 1
ATOM 2436 C C . LYS A 1 306 ? 22.693 -2.234 -16.986 1.00 77.88 306 LYS A C 1
ATOM 2438 O O . LYS A 1 306 ? 23.389 -2.536 -17.952 1.00 77.88 306 LYS A O 1
ATOM 2443 N N . ASP A 1 307 ? 22.016 -3.131 -16.274 1.00 86.75 307 ASP A N 1
ATOM 2444 C CA . ASP A 1 307 ? 21.910 -4.525 -16.702 1.00 86.75 307 ASP A CA 1
ATOM 2445 C C . ASP A 1 307 ? 21.124 -4.654 -18.022 1.00 86.75 307 ASP A C 1
ATOM 2447 O O . ASP A 1 307 ? 20.363 -3.761 -18.416 1.00 86.75 307 ASP A O 1
ATOM 2451 N N . ASP A 1 308 ? 21.302 -5.783 -18.713 1.00 89.88 308 ASP A N 1
ATOM 2452 C CA . ASP A 1 308 ? 20.661 -6.039 -20.009 1.00 89.88 308 ASP A CA 1
ATOM 2453 C C . ASP A 1 308 ? 19.136 -5.892 -19.925 1.00 89.88 308 ASP A C 1
ATOM 2455 O O . ASP A 1 308 ? 18.492 -5.368 -20.831 1.00 89.88 308 ASP A O 1
ATOM 2459 N N . VAL A 1 309 ? 18.541 -6.308 -18.803 1.00 91.69 309 VAL A N 1
ATOM 2460 C CA . VAL A 1 309 ? 17.097 -6.205 -18.556 1.00 91.69 309 VAL A CA 1
ATOM 2461 C C . VAL A 1 309 ? 16.648 -4.745 -18.515 1.00 91.69 309 VAL A C 1
ATOM 2463 O O . VAL A 1 309 ? 15.651 -4.380 -19.141 1.00 91.69 309 VAL A O 1
ATOM 2466 N N . THR A 1 310 ? 17.378 -3.891 -17.802 1.00 92.56 310 THR A N 1
ATOM 2467 C CA . THR A 1 310 ? 17.089 -2.459 -17.700 1.00 92.56 310 THR A CA 1
ATOM 2468 C C . THR A 1 310 ? 17.268 -1.771 -19.040 1.00 92.56 310 THR A C 1
ATOM 2470 O O . THR A 1 310 ? 16.384 -1.012 -19.432 1.00 92.56 310 THR A O 1
ATOM 2473 N N . MET A 1 311 ? 18.329 -2.092 -19.782 1.00 93.88 311 MET A N 1
ATOM 2474 C CA . MET A 1 311 ? 18.541 -1.550 -21.125 1.00 93.88 311 MET A CA 1
ATOM 2475 C C . MET A 1 311 ? 17.443 -1.984 -22.102 1.00 93.88 311 MET A C 1
ATOM 2477 O O . MET A 1 311 ? 16.904 -1.153 -22.831 1.00 93.88 311 MET A O 1
ATOM 2481 N N . ASN A 1 312 ? 17.033 -3.254 -22.075 1.00 95.44 312 ASN A N 1
ATOM 2482 C CA . ASN A 1 312 ? 15.964 -3.759 -22.936 1.00 95.44 312 ASN A CA 1
ATOM 2483 C C . ASN A 1 312 ? 14.615 -3.096 -22.633 1.00 95.44 312 ASN A C 1
ATOM 2485 O O . ASN A 1 312 ? 13.883 -2.729 -23.557 1.00 95.44 312 ASN A O 1
ATOM 2489 N N . ASN A 1 313 ? 14.293 -2.904 -21.354 1.00 95.88 313 ASN A N 1
ATOM 2490 C CA . ASN A 1 313 ? 13.103 -2.171 -20.930 1.00 95.88 313 ASN A CA 1
ATOM 2491 C C . ASN A 1 313 ? 13.189 -0.678 -21.288 1.00 95.88 313 ASN A C 1
ATOM 2493 O O . ASN A 1 313 ? 12.206 -0.102 -21.751 1.00 95.88 313 ASN A O 1
ATOM 2497 N N . TYR A 1 314 ? 14.363 -0.059 -21.149 1.00 95.56 314 TYR A N 1
ATOM 2498 C CA . TYR A 1 314 ? 14.598 1.330 -21.539 1.00 95.56 314 TYR A CA 1
ATOM 2499 C C . TYR A 1 314 ? 14.389 1.545 -23.044 1.00 95.56 314 TYR A C 1
ATOM 2501 O O . TYR A 1 314 ? 13.619 2.426 -23.425 1.00 95.56 314 TYR A O 1
ATOM 2509 N N . PHE A 1 315 ? 14.980 0.708 -23.906 1.00 95.44 315 PHE A N 1
ATOM 2510 C CA . PHE A 1 315 ? 14.764 0.780 -25.358 1.00 95.44 315 PHE A CA 1
ATOM 2511 C C . PHE A 1 315 ? 13.301 0.559 -25.742 1.00 95.44 315 PHE A C 1
ATOM 2513 O O . PHE A 1 315 ? 12.775 1.279 -26.593 1.00 95.44 315 PHE A O 1
ATOM 2520 N N . GLY A 1 316 ? 12.621 -0.375 -25.070 1.00 96.56 316 GLY A N 1
ATOM 2521 C CA . GLY A 1 316 ? 11.180 -0.542 -25.219 1.00 96.56 316 GLY A CA 1
ATOM 2522 C C . GLY A 1 316 ? 10.433 0.760 -24.931 1.00 96.56 316 GLY A C 1
ATOM 2523 O O . GLY A 1 316 ? 9.646 1.213 -25.759 1.00 96.56 316 GLY A O 1
ATOM 2524 N N . LEU A 1 317 ? 10.711 1.410 -23.795 1.00 96.56 317 LEU A N 1
ATOM 2525 C CA . LEU A 1 317 ? 10.025 2.645 -23.409 1.00 96.56 317 LEU A CA 1
ATOM 2526 C C . LEU A 1 317 ? 10.348 3.799 -24.370 1.00 96.56 317 LEU A C 1
ATOM 2528 O O . LEU A 1 317 ? 9.447 4.540 -24.762 1.00 96.56 317 LEU A O 1
ATOM 2532 N N . ILE A 1 318 ? 11.603 3.917 -24.814 1.00 96.25 318 ILE A N 1
ATOM 2533 C CA . ILE A 1 318 ? 12.030 4.874 -25.846 1.00 96.25 318 ILE A CA 1
ATOM 2534 C C . ILE A 1 318 ? 11.214 4.707 -27.130 1.00 96.25 318 ILE A C 1
ATOM 2536 O O . ILE A 1 318 ? 10.766 5.709 -27.691 1.00 96.25 318 ILE A O 1
ATOM 2540 N N . ALA A 1 319 ? 10.970 3.470 -27.575 1.00 96.56 319 ALA A N 1
ATOM 2541 C CA . ALA A 1 319 ? 10.149 3.206 -28.754 1.00 96.56 319 ALA A CA 1
ATOM 2542 C C . ALA A 1 319 ? 8.725 3.743 -28.587 1.00 96.56 319 ALA A C 1
ATOM 2544 O O . ALA A 1 319 ? 8.222 4.450 -29.463 1.00 96.56 319 ALA A O 1
ATOM 2545 N N . HIS A 1 320 ? 8.105 3.506 -27.430 1.00 97.19 320 HIS A N 1
ATOM 2546 C CA . HIS A 1 320 ? 6.787 4.063 -27.120 1.00 97.19 320 HIS A CA 1
ATOM 2547 C C . HIS A 1 320 ? 6.786 5.593 -27.131 1.00 97.19 320 HIS A C 1
ATOM 2549 O O . HIS A 1 320 ? 5.936 6.195 -27.788 1.00 97.19 320 HIS A O 1
ATOM 2555 N N . PHE A 1 321 ? 7.768 6.246 -26.505 1.00 95.81 321 PHE A N 1
ATOM 2556 C CA . PHE A 1 321 ? 7.907 7.706 -26.565 1.00 95.81 321 PHE A CA 1
ATOM 2557 C C . PHE A 1 321 ? 8.045 8.226 -28.002 1.00 95.81 321 PHE A C 1
ATOM 2559 O O . PHE A 1 321 ? 7.387 9.197 -28.379 1.00 95.81 321 PHE A O 1
ATOM 2566 N N . TYR A 1 322 ? 8.872 7.573 -28.817 1.00 94.25 322 TYR A N 1
ATOM 2567 C CA . TYR A 1 322 ? 9.173 8.005 -30.181 1.00 94.25 322 TYR A CA 1
ATOM 2568 C C . TYR A 1 322 ? 7.935 8.034 -31.090 1.00 94.25 322 TYR A C 1
ATOM 2570 O O . TYR A 1 322 ? 7.791 8.923 -31.943 1.00 94.25 322 TYR A O 1
ATOM 2578 N N . PHE A 1 323 ? 7.027 7.076 -30.891 1.00 94.12 323 PHE A N 1
ATOM 2579 C CA . PHE A 1 323 ? 5.798 6.932 -31.671 1.00 94.12 323 PHE A CA 1
ATOM 2580 C C . PHE A 1 323 ? 4.555 7.558 -31.015 1.00 94.12 323 PHE A C 1
ATOM 2582 O O . PHE A 1 323 ? 3.508 7.605 -31.654 1.00 94.12 323 PHE A O 1
ATOM 2589 N N . SER A 1 324 ? 4.665 8.116 -29.804 1.00 92.12 324 SER A N 1
ATOM 2590 C CA . SER A 1 324 ? 3.543 8.749 -29.081 1.00 92.12 324 SER A CA 1
ATOM 2591 C C . SER A 1 324 ? 3.251 10.205 -29.483 1.00 92.12 324 SER A C 1
ATOM 2593 O O . SER A 1 324 ? 2.264 10.784 -29.033 1.00 92.12 324 SER A O 1
ATOM 2595 N N . GLY A 1 325 ? 4.095 10.826 -30.313 1.00 90.31 325 GLY A N 1
ATOM 2596 C CA . GLY A 1 325 ? 3.922 12.202 -30.800 1.00 90.31 325 GLY A CA 1
ATOM 2597 C C . GLY A 1 325 ? 5.229 12.993 -30.829 1.00 90.31 325 GLY A C 1
ATOM 2598 O O . GLY A 1 325 ? 6.256 12.526 -30.349 1.00 90.31 325 GLY A O 1
ATOM 2599 N N . GLU A 1 326 ? 5.207 14.204 -31.389 1.00 89.38 326 GLU A N 1
ATOM 2600 C CA . GLU A 1 326 ? 6.424 15.004 -31.613 1.00 89.38 326 GLU A CA 1
ATOM 2601 C C . GLU A 1 326 ? 7.142 15.396 -30.311 1.00 89.38 326 GLU A C 1
ATOM 2603 O O . GLU A 1 326 ? 8.352 15.207 -30.191 1.00 89.38 326 GLU A O 1
ATOM 2608 N N . ALA A 1 327 ? 6.399 15.854 -29.298 1.00 87.69 327 ALA A N 1
ATOM 2609 C CA . ALA A 1 327 ? 6.974 16.213 -28.000 1.00 87.69 327 ALA A CA 1
ATOM 2610 C C . ALA A 1 327 ? 7.603 15.000 -27.287 1.00 87.69 327 ALA A C 1
ATOM 2612 O O . ALA A 1 327 ? 8.735 15.074 -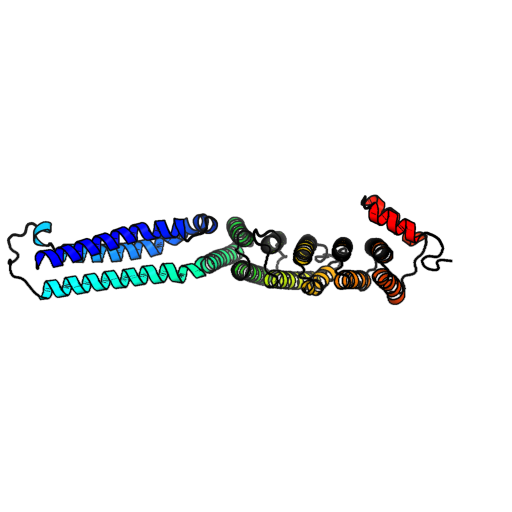26.810 1.00 87.69 327 ALA A O 1
ATOM 2613 N N . ALA A 1 328 ? 6.903 13.860 -27.265 1.00 90.75 328 ALA A N 1
ATOM 2614 C CA . ALA A 1 328 ? 7.408 12.620 -26.675 1.00 90.75 328 ALA A CA 1
ATOM 2615 C C . ALA A 1 328 ? 8.631 12.081 -27.442 1.00 90.75 328 ALA A C 1
ATOM 2617 O O . ALA A 1 328 ? 9.608 11.645 -26.832 1.00 90.75 328 ALA A O 1
ATOM 2618 N N . ARG A 1 329 ? 8.638 12.209 -28.773 1.00 92.06 329 ARG A N 1
ATOM 2619 C CA . ARG A 1 329 ? 9.787 11.871 -29.618 1.00 92.06 329 ARG A CA 1
ATOM 2620 C C . ARG A 1 329 ? 11.012 12.715 -29.296 1.00 92.06 329 ARG A C 1
ATOM 2622 O O . ARG A 1 329 ? 12.113 12.177 -29.204 1.00 92.06 329 ARG A O 1
ATOM 2629 N N . HIS A 1 330 ? 10.833 14.018 -29.097 1.00 91.06 330 HIS A N 1
ATOM 2630 C CA . HIS A 1 330 ? 11.921 14.892 -28.672 1.00 91.06 330 HIS A CA 1
ATOM 2631 C C . HIS A 1 330 ? 12.467 14.478 -27.294 1.00 91.06 330 HIS A C 1
ATOM 2633 O O . HIS A 1 330 ? 13.681 14.446 -27.100 1.00 91.06 330 HIS A O 1
ATOM 2639 N N . CYS A 1 331 ? 11.600 14.097 -26.348 1.00 91.19 331 CYS A N 1
ATOM 2640 C CA . CYS A 1 331 ? 12.022 13.557 -25.049 1.00 91.19 331 CYS A CA 1
ATOM 2641 C C . CYS A 1 331 ? 12.834 12.259 -25.182 1.00 91.19 331 CYS A C 1
ATOM 2643 O O . CYS A 1 331 ? 13.876 12.143 -24.538 1.00 91.19 331 CYS A O 1
ATOM 2645 N N . ALA A 1 332 ? 12.410 11.320 -26.036 1.00 91.88 332 ALA A N 1
ATOM 2646 C CA . ALA A 1 332 ? 13.168 10.097 -26.315 1.00 91.88 332 ALA A CA 1
ATOM 2647 C C . ALA A 1 332 ? 14.573 10.401 -26.854 1.00 91.88 332 ALA A C 1
ATOM 2649 O O . ALA A 1 332 ? 15.556 9.904 -26.308 1.00 91.88 332 ALA A O 1
ATOM 2650 N N . ARG A 1 333 ? 14.677 11.263 -27.875 1.00 91.25 333 ARG A N 1
ATOM 2651 C CA . ARG A 1 333 ? 15.970 11.672 -28.456 1.00 91.25 333 ARG A CA 1
ATOM 2652 C C . ARG A 1 333 ? 16.880 12.314 -27.415 1.00 91.25 333 ARG A C 1
ATOM 2654 O O . ARG A 1 333 ? 17.998 11.857 -27.208 1.00 91.25 333 ARG A O 1
ATOM 2661 N N . ARG A 1 334 ? 16.354 13.291 -26.673 1.00 91.25 334 ARG A N 1
ATOM 2662 C CA . ARG A 1 334 ? 17.098 13.964 -25.606 1.00 91.25 334 ARG A CA 1
ATOM 2663 C C . ARG A 1 334 ? 17.565 12.991 -24.523 1.00 91.25 334 ARG A C 1
ATOM 2665 O O . ARG A 1 334 ? 18.651 13.176 -23.980 1.00 91.25 334 ARG A O 1
ATOM 2672 N N . SER A 1 335 ? 16.757 11.990 -24.174 1.00 92.00 335 SER A N 1
ATOM 2673 C CA . SER A 1 335 ? 17.134 10.984 -23.176 1.00 92.00 335 SER A CA 1
ATOM 2674 C C . SER A 1 335 ? 18.303 10.125 -23.658 1.00 92.00 335 SER A C 1
ATOM 2676 O O . SER A 1 335 ? 19.256 9.952 -22.899 1.00 92.00 335 SER A O 1
ATOM 2678 N N . LEU A 1 336 ? 18.276 9.656 -24.911 1.00 91.38 336 LEU A N 1
ATOM 2679 C CA . LEU A 1 336 ? 19.382 8.901 -25.512 1.00 91.38 336 LEU A CA 1
ATOM 2680 C C . LEU A 1 336 ? 20.677 9.724 -25.528 1.00 91.38 336 LEU A C 1
ATOM 2682 O O . LEU A 1 336 ? 21.713 9.252 -25.060 1.00 91.38 336 LEU A O 1
ATOM 2686 N N . GLU A 1 337 ? 20.592 10.979 -25.981 1.00 89.81 337 GLU A N 1
ATOM 2687 C CA . GLU A 1 337 ? 21.718 11.920 -26.026 1.00 89.81 337 GLU A CA 1
ATOM 2688 C C . GLU A 1 337 ? 22.294 12.190 -24.627 1.00 89.81 337 GLU A C 1
ATOM 2690 O O . GLU A 1 337 ? 23.497 12.062 -24.403 1.00 89.81 337 GLU A O 1
ATOM 2695 N N . SER A 1 338 ? 21.433 12.520 -23.657 1.00 88.88 338 SER A N 1
ATOM 2696 C CA . SER A 1 338 ? 21.855 12.883 -22.295 1.00 88.88 338 SER A CA 1
ATOM 2697 C C . SER A 1 338 ? 22.504 11.706 -21.566 1.00 88.88 338 SER A C 1
ATOM 2699 O O . SER A 1 338 ? 23.478 11.890 -20.838 1.00 88.88 338 SER A O 1
ATOM 2701 N N . ASN A 1 339 ? 21.990 10.494 -21.785 1.00 87.56 339 ASN A N 1
ATOM 2702 C CA . ASN A 1 339 ? 22.507 9.275 -21.167 1.00 87.56 339 ASN A CA 1
ATOM 2703 C C . ASN A 1 339 ? 23.653 8.623 -21.951 1.00 87.56 339 ASN A C 1
ATOM 2705 O O . ASN A 1 339 ? 24.167 7.593 -21.504 1.00 87.56 339 ASN A O 1
ATOM 2709 N N . LYS A 1 340 ? 24.047 9.212 -23.092 1.00 88.06 340 LYS A N 1
ATOM 2710 C CA . LYS A 1 340 ? 25.075 8.700 -24.010 1.00 88.06 340 LYS A CA 1
ATOM 2711 C C . LYS A 1 340 ? 24.822 7.241 -24.406 1.00 88.06 340 LYS A C 1
ATOM 2713 O O . LYS A 1 340 ? 25.738 6.423 -24.410 1.00 88.06 340 LYS A O 1
ATOM 2718 N N . VAL A 1 341 ? 23.559 6.901 -24.665 1.00 87.00 341 VAL A N 1
ATOM 2719 C CA . VAL A 1 341 ? 23.166 5.557 -25.097 1.00 87.00 341 VAL A CA 1
ATOM 2720 C C . VAL A 1 341 ? 23.198 5.512 -26.616 1.00 87.00 341 VAL A C 1
ATOM 2722 O O . VAL A 1 341 ? 22.358 6.120 -27.276 1.00 87.00 341 VAL A O 1
ATOM 2725 N N . GLU A 1 342 ? 24.158 4.773 -27.163 1.00 86.31 342 GLU A N 1
ATOM 2726 C CA . GLU A 1 342 ? 24.215 4.493 -28.595 1.00 86.31 342 GLU A CA 1
ATOM 2727 C C . GLU A 1 342 ? 23.173 3.433 -28.968 1.00 86.31 342 GLU A C 1
ATOM 2729 O O . GLU A 1 342 ? 23.114 2.344 -28.388 1.00 86.31 342 GLU A O 1
ATOM 2734 N N . VAL A 1 343 ? 22.330 3.762 -29.946 1.00 87.31 343 VAL A N 1
ATOM 2735 C CA . VAL A 1 343 ? 21.333 2.838 -30.487 1.00 87.31 343 VAL A CA 1
ATOM 2736 C C . VAL A 1 343 ? 22.011 2.003 -31.569 1.00 87.31 343 VAL A C 1
ATOM 2738 O O . VAL A 1 343 ? 22.235 2.485 -32.672 1.00 87.31 343 VAL A O 1
ATOM 2741 N N . THR A 1 344 ? 22.353 0.756 -31.253 1.00 89.44 344 THR A N 1
ATOM 2742 C CA . THR A 1 344 ? 22.936 -0.189 -32.221 1.00 89.44 344 THR A CA 1
ATOM 2743 C C . THR A 1 344 ? 21.891 -1.200 -32.686 1.00 89.44 344 THR A C 1
ATOM 2745 O O . THR A 1 344 ? 20.988 -1.554 -31.924 1.00 89.44 344 THR A O 1
ATOM 2748 N N . GLU A 1 345 ? 22.041 -1.730 -33.905 1.00 89.69 345 GLU A N 1
ATOM 2749 C CA . GLU A 1 345 ? 21.171 -2.798 -34.432 1.00 89.69 345 GLU A CA 1
ATOM 2750 C C . GLU A 1 345 ? 21.121 -3.998 -33.471 1.00 89.69 345 GLU A C 1
ATOM 2752 O O . GLU A 1 345 ? 20.056 -4.542 -33.173 1.00 89.69 345 GLU A O 1
ATOM 2757 N N . LYS A 1 346 ? 22.277 -4.371 -32.903 1.00 92.06 346 LYS A N 1
ATOM 2758 C CA . LYS A 1 346 ? 22.367 -5.444 -31.909 1.00 92.06 346 LYS A CA 1
ATOM 2759 C C . LYS A 1 346 ? 21.510 -5.144 -30.675 1.00 92.06 346 LYS A C 1
ATOM 2761 O O . LYS A 1 346 ? 20.724 -5.998 -30.277 1.00 92.06 346 LYS A O 1
ATOM 2766 N N . ALA A 1 347 ? 21.615 -3.944 -30.102 1.00 91.62 347 ALA A N 1
ATOM 2767 C CA . ALA A 1 347 ? 20.848 -3.565 -28.916 1.00 91.62 347 ALA A CA 1
ATOM 2768 C C . ALA A 1 347 ? 19.331 -3.549 -29.177 1.00 91.62 347 ALA A C 1
ATOM 2770 O O . ALA A 1 347 ? 18.552 -4.030 -28.352 1.00 91.62 347 ALA A O 1
ATOM 2771 N N . LEU A 1 348 ? 18.902 -3.060 -30.347 1.00 94.00 348 LEU A N 1
ATOM 2772 C CA . LEU A 1 348 ? 17.494 -3.101 -30.752 1.00 94.00 348 LEU A CA 1
ATOM 2773 C C . LEU A 1 348 ? 17.004 -4.540 -30.947 1.00 94.00 348 LEU A C 1
ATOM 2775 O O . LEU A 1 348 ? 15.908 -4.883 -30.503 1.00 94.00 348 LEU A O 1
ATOM 2779 N N . LYS A 1 349 ? 17.816 -5.406 -31.560 1.00 95.19 349 LYS A N 1
ATOM 2780 C CA . LYS A 1 349 ? 17.498 -6.827 -31.742 1.00 95.19 349 LYS A CA 1
ATOM 2781 C C . LYS A 1 349 ? 17.391 -7.570 -30.410 1.00 95.19 349 LYS A C 1
ATOM 2783 O O . LYS A 1 349 ? 16.449 -8.344 -30.237 1.00 95.19 349 LYS A O 1
ATOM 2788 N N . ASP A 1 350 ? 18.308 -7.323 -29.480 1.00 95.19 350 ASP A N 1
ATOM 2789 C CA . ASP A 1 350 ? 18.302 -7.934 -28.148 1.00 95.19 350 ASP A CA 1
ATOM 2790 C C . ASP A 1 350 ? 17.075 -7.475 -27.342 1.00 95.19 350 ASP A C 1
ATOM 2792 O O . ASP A 1 350 ? 16.349 -8.311 -26.796 1.00 95.19 350 ASP A O 1
ATOM 2796 N N . SER A 1 351 ? 16.747 -6.178 -27.383 1.00 96.06 351 SER A N 1
ATOM 2797 C CA . SER A 1 351 ? 15.526 -5.632 -26.774 1.00 96.06 351 SER A CA 1
ATOM 2798 C C . SER A 1 351 ? 14.256 -6.219 -27.400 1.00 96.06 351 SER A C 1
ATOM 2800 O O . SER A 1 351 ? 13.341 -6.639 -26.687 1.00 96.06 351 SER A O 1
ATOM 2802 N N . ARG A 1 352 ? 14.212 -6.343 -28.732 1.00 97.06 352 ARG A N 1
ATOM 2803 C CA . ARG A 1 352 ? 13.098 -6.969 -29.458 1.00 97.06 352 ARG A CA 1
ATOM 2804 C C . ARG A 1 352 ? 12.903 -8.426 -29.037 1.00 97.06 352 ARG A C 1
ATOM 2806 O O . ARG A 1 352 ? 11.779 -8.824 -28.744 1.00 97.06 352 ARG A O 1
ATOM 2813 N N . ASN A 1 353 ? 13.980 -9.207 -28.954 1.00 97.44 353 ASN A N 1
ATOM 2814 C CA . ASN A 1 353 ? 13.933 -10.601 -28.503 1.00 97.44 353 ASN A CA 1
ATOM 2815 C C . ASN A 1 353 ? 13.478 -10.714 -27.042 1.00 97.44 353 ASN A C 1
ATOM 2817 O O . ASN A 1 353 ? 12.667 -11.579 -26.714 1.00 97.44 353 ASN A O 1
ATOM 2821 N N . TYR A 1 354 ? 13.961 -9.825 -26.172 1.00 97.06 354 TYR A N 1
ATOM 2822 C CA . TYR A 1 354 ? 13.547 -9.763 -24.773 1.00 97.06 354 TYR A CA 1
ATOM 2823 C C . TYR A 1 354 ? 12.032 -9.548 -24.643 1.00 97.06 354 TYR A C 1
ATOM 2825 O O . TYR A 1 354 ? 11.348 -10.354 -24.010 1.00 97.06 354 TYR A O 1
ATOM 2833 N N . HIS A 1 355 ? 11.483 -8.522 -25.301 1.00 97.56 355 HIS A N 1
ATOM 2834 C CA . HIS A 1 355 ? 10.043 -8.235 -25.251 1.00 97.56 355 HIS A CA 1
ATOM 2835 C C . HIS A 1 355 ? 9.203 -9.302 -25.960 1.00 97.56 355 HIS A C 1
ATOM 2837 O O . HIS A 1 355 ? 8.084 -9.579 -25.528 1.00 97.56 355 HIS A O 1
ATOM 2843 N N . TYR A 1 356 ? 9.745 -9.954 -26.991 1.00 97.62 356 TYR A N 1
ATOM 2844 C CA . TYR A 1 356 ? 9.102 -11.094 -27.645 1.00 97.62 356 TYR A CA 1
ATOM 2845 C C . TYR A 1 356 ? 8.955 -12.284 -26.690 1.00 97.62 356 TYR A C 1
ATOM 2847 O O . TYR A 1 356 ? 7.872 -12.855 -26.586 1.00 97.62 356 TYR A O 1
ATOM 2855 N N . ASN A 1 357 ? 10.002 -12.612 -25.929 1.00 97.19 357 ASN A N 1
ATOM 2856 C CA . ASN A 1 357 ? 9.961 -13.689 -24.934 1.00 97.19 357 ASN A CA 1
ATOM 2857 C C . ASN A 1 357 ? 8.968 -13.400 -23.796 1.00 97.19 357 ASN A C 1
ATOM 2859 O O . ASN A 1 357 ? 8.391 -14.327 -23.231 1.00 97.19 357 ASN A O 1
ATOM 2863 N N . LEU A 1 358 ? 8.723 -12.122 -23.492 1.00 95.50 358 LEU A N 1
ATOM 2864 C CA . LEU A 1 358 ? 7.679 -11.683 -22.560 1.00 95.50 358 LEU A CA 1
ATOM 2865 C C . LEU A 1 358 ? 6.282 -11.585 -23.193 1.00 95.50 358 LEU A C 1
ATOM 2867 O O . LEU A 1 358 ? 5.333 -11.196 -22.515 1.00 95.50 358 LEU A O 1
ATOM 2871 N N . CYS A 1 359 ? 6.140 -11.927 -24.478 1.00 96.94 359 CYS A N 1
ATOM 2872 C CA . CYS A 1 359 ? 4.905 -11.797 -25.256 1.00 96.94 359 CYS A CA 1
ATOM 2873 C C . CYS A 1 359 ? 4.365 -10.352 -25.341 1.00 96.94 359 CYS A C 1
ATOM 2875 O O . CYS A 1 359 ? 3.169 -10.137 -25.542 1.00 96.94 359 CYS A O 1
ATOM 2877 N N . ASN A 1 360 ? 5.231 -9.340 -25.218 1.00 96.25 360 ASN A N 1
ATOM 2878 C CA . ASN A 1 360 ? 4.877 -7.926 -25.348 1.00 96.25 360 ASN A CA 1
ATOM 2879 C C . ASN A 1 360 ? 4.992 -7.464 -26.812 1.00 96.25 360 ASN A C 1
ATOM 2881 O O . ASN A 1 360 ? 5.816 -6.618 -27.168 1.00 96.25 360 ASN A O 1
ATOM 2885 N N . PHE A 1 361 ? 4.156 -8.045 -27.676 1.00 97.44 361 PHE A N 1
ATOM 2886 C CA . PHE A 1 361 ? 4.175 -7.797 -29.122 1.00 97.44 361 PHE A CA 1
ATOM 2887 C C . PHE A 1 361 ? 4.025 -6.318 -29.527 1.00 97.44 361 PHE A C 1
ATOM 2889 O O . PHE A 1 361 ? 4.753 -5.895 -30.423 1.00 97.44 361 PHE A O 1
ATOM 2896 N N . PRO A 1 362 ? 3.200 -5.480 -28.859 1.00 97.19 362 PRO A N 1
ATOM 2897 C CA . PRO A 1 362 ? 3.138 -4.056 -29.191 1.00 97.19 362 PRO A CA 1
ATOM 2898 C C . PRO A 1 362 ? 4.494 -3.353 -29.064 1.00 97.19 362 PRO A C 1
ATOM 2900 O O . PRO A 1 362 ? 4.853 -2.527 -29.898 1.00 97.19 362 PRO A O 1
ATOM 2903 N N . THR A 1 363 ? 5.279 -3.701 -28.042 1.00 97.19 363 THR A N 1
ATOM 2904 C CA . THR A 1 363 ? 6.616 -3.123 -27.845 1.00 97.19 363 THR A CA 1
ATOM 2905 C C . THR A 1 363 ? 7.609 -3.663 -28.873 1.00 97.19 363 THR A C 1
ATOM 2907 O O . THR A 1 363 ? 8.397 -2.892 -29.416 1.00 97.19 363 THR A O 1
ATOM 2910 N N . VAL A 1 364 ? 7.530 -4.958 -29.201 1.00 97.25 364 VAL A N 1
ATOM 2911 C CA . VAL A 1 364 ? 8.323 -5.600 -30.269 1.00 97.25 364 VAL A CA 1
ATOM 2912 C C . VAL A 1 364 ? 8.130 -4.879 -31.604 1.00 97.25 364 VAL A C 1
ATOM 2914 O O . VAL A 1 364 ? 9.116 -4.532 -32.258 1.00 97.25 364 VAL A O 1
ATOM 2917 N N . ASP A 1 365 ? 6.880 -4.604 -31.982 1.00 96.69 365 ASP A N 1
ATOM 2918 C CA . ASP A 1 365 ? 6.544 -3.927 -33.236 1.00 96.69 365 ASP A CA 1
ATOM 2919 C C . ASP A 1 365 ? 7.099 -2.500 -33.278 1.00 96.69 365 ASP A C 1
ATOM 2921 O O . ASP A 1 365 ? 7.625 -2.062 -34.302 1.00 96.69 365 ASP A O 1
ATOM 2925 N N . LEU A 1 366 ? 7.008 -1.763 -32.166 1.00 96.00 366 LEU A N 1
ATOM 2926 C CA . LEU A 1 366 ? 7.536 -0.402 -32.080 1.00 96.00 366 LEU A CA 1
ATOM 2927 C C . LEU A 1 366 ? 9.064 -0.381 -32.142 1.00 96.00 366 LEU A C 1
ATOM 2929 O O . LEU A 1 366 ? 9.617 0.440 -32.871 1.00 96.00 366 LEU A O 1
ATOM 2933 N N . ILE A 1 367 ? 9.748 -1.300 -31.455 1.00 95.50 367 ILE A N 1
ATOM 2934 C CA . ILE A 1 367 ? 11.209 -1.438 -31.551 1.00 95.50 367 ILE A CA 1
ATOM 2935 C C . ILE A 1 367 ? 11.613 -1.772 -32.992 1.00 95.50 367 ILE A C 1
ATOM 2937 O O . ILE A 1 367 ? 12.520 -1.146 -33.532 1.00 95.50 367 ILE A O 1
ATOM 2941 N N . GLY A 1 368 ? 10.903 -2.692 -33.654 1.00 91.75 368 GLY A N 1
ATOM 2942 C CA . GLY A 1 368 ? 11.164 -3.043 -35.053 1.00 91.75 368 GLY A CA 1
ATOM 2943 C C . GLY A 1 368 ? 11.007 -1.869 -36.024 1.00 91.75 368 GLY A C 1
ATOM 2944 O O . GLY A 1 368 ? 11.681 -1.825 -37.045 1.00 91.75 368 GLY A O 1
ATOM 2945 N N . ARG A 1 369 ? 10.163 -0.883 -35.699 1.00 91.56 369 ARG A N 1
ATOM 2946 C CA . ARG A 1 369 ? 10.045 0.353 -36.487 1.00 91.56 369 ARG A CA 1
ATOM 2947 C C . ARG A 1 369 ? 11.176 1.345 -36.224 1.00 91.56 369 ARG A C 1
ATOM 2949 O O . ARG A 1 369 ? 11.454 2.143 -37.110 1.00 91.56 369 ARG A O 1
ATOM 2956 N N . LEU A 1 370 ? 11.808 1.327 -35.046 1.00 84.44 370 LEU A N 1
ATOM 2957 C CA . LEU A 1 370 ? 13.001 2.146 -34.777 1.00 84.44 370 LEU A CA 1
ATOM 2958 C C . LEU A 1 370 ? 14.230 1.657 -35.550 1.00 84.44 370 LEU A C 1
ATOM 2960 O O . LEU A 1 370 ? 15.084 2.467 -35.890 1.00 84.44 370 LEU A O 1
ATOM 2964 N N . ASP A 1 371 ? 14.278 0.353 -35.825 1.00 70.62 371 ASP A N 1
ATOM 2965 C CA . ASP A 1 371 ? 15.307 -0.357 -36.603 1.00 70.62 371 ASP A CA 1
ATOM 2966 C C . ASP A 1 371 ? 15.292 0.031 -38.099 1.00 70.62 371 ASP A C 1
ATOM 2968 O O . ASP A 1 371 ? 16.181 -0.331 -38.864 1.00 70.62 371 ASP A O 1
ATOM 2972 N N . ALA A 1 372 ? 14.270 0.772 -38.552 1.00 68.06 372 ALA A N 1
ATOM 2973 C CA . ALA A 1 372 ? 14.199 1.227 -39.933 1.00 68.06 372 ALA A CA 1
ATOM 2974 C C . ALA A 1 372 ? 15.262 2.318 -40.200 1.00 68.06 372 ALA A C 1
ATOM 2976 O O . ALA A 1 372 ? 15.335 3.303 -39.450 1.00 68.06 372 ALA A O 1
ATOM 2977 N N . PRO A 1 373 ? 16.061 2.185 -41.276 1.00 55.31 373 PRO A N 1
ATOM 2978 C CA . PRO A 1 373 ? 17.170 3.089 -41.560 1.00 55.31 373 PRO A CA 1
ATOM 2979 C C . PRO A 1 373 ? 16.707 4.553 -41.632 1.00 55.31 373 PRO A C 1
ATOM 2981 O O . PRO A 1 373 ? 15.709 4.877 -42.279 1.00 55.31 373 PRO A O 1
ATOM 2984 N N . GLY A 1 374 ? 17.443 5.439 -40.949 1.00 59.34 374 GLY A N 1
ATOM 2985 C CA . GLY A 1 374 ? 17.244 6.896 -40.984 1.00 59.34 374 GLY A CA 1
ATOM 2986 C C . GLY A 1 374 ? 16.479 7.533 -39.812 1.00 59.34 374 GLY A C 1
ATOM 2987 O O . GLY A 1 374 ? 16.399 8.758 -39.751 1.00 59.34 374 GLY A O 1
ATOM 2988 N N . LEU A 1 375 ? 15.940 6.770 -38.850 1.00 61.09 375 LEU A N 1
ATOM 2989 C CA . LEU A 1 375 ? 15.158 7.347 -37.733 1.00 61.09 375 LEU A CA 1
ATOM 2990 C C . LEU A 1 375 ? 15.996 7.864 -36.549 1.00 61.09 375 LEU A C 1
ATOM 2992 O O . LEU A 1 375 ? 15.528 8.748 -35.816 1.00 61.09 375 LEU A O 1
ATOM 2996 N N . PHE A 1 376 ? 17.222 7.361 -36.389 1.00 60.66 376 PHE A N 1
ATOM 2997 C CA . PHE A 1 376 ? 18.187 7.799 -35.368 1.00 60.66 376 PHE A CA 1
ATOM 2998 C C . PHE A 1 376 ? 19.588 8.114 -35.911 1.00 60.66 376 PHE A C 1
ATOM 3000 O O . PHE A 1 376 ? 20.473 8.414 -35.120 1.00 60.66 376 PHE A O 1
ATOM 3007 N N . GLY A 1 377 ? 19.796 8.081 -37.232 1.00 51.22 377 GLY A N 1
ATOM 3008 C CA . GLY A 1 377 ? 21.136 8.262 -37.808 1.00 51.22 377 GLY A CA 1
ATOM 3009 C C . GLY A 1 377 ? 22.102 7.136 -37.425 1.00 51.22 377 GLY A C 1
ATOM 3010 O O . GLY A 1 377 ? 23.271 7.396 -37.172 1.00 51.22 377 GLY A O 1
ATOM 3011 N N . VAL A 1 378 ? 21.591 5.905 -37.318 1.00 44.53 378 VAL A N 1
ATOM 3012 C CA . VAL A 1 378 ? 22.433 4.706 -37.253 1.00 44.53 378 VAL A CA 1
ATOM 3013 C C . VAL A 1 378 ? 22.898 4.452 -38.687 1.00 44.53 378 VAL A C 1
ATOM 3015 O O . VAL A 1 378 ? 22.116 3.939 -39.488 1.00 44.53 378 VAL A O 1
ATOM 3018 N N . ASP A 1 379 ? 24.090 4.947 -39.018 1.00 42.44 379 ASP A N 1
ATOM 3019 C CA . ASP A 1 379 ? 24.799 4.642 -40.270 1.00 42.44 379 ASP A CA 1
ATOM 3020 C C . ASP A 1 379 ? 25.499 3.279 -40.190 1.00 42.44 379 ASP A C 1
ATOM 3022 O O . ASP A 1 379 ? 26.072 2.965 -39.115 1.00 42.44 379 ASP A O 1
#